Protein AF-A0A2D6M787-F1 (afdb_monomer)

pLDDT: mean 71.55, std 18.75, range [30.42, 97.56]

Structure (mmCIF, N/CA/C/O backbone):
data_AF-A0A2D6M787-F1
#
_entry.id   AF-A0A2D6M787-F1
#
loop_
_atom_site.group_PDB
_atom_site.id
_atom_site.type_symbol
_atom_site.label_atom_id
_atom_site.label_alt_id
_atom_site.label_comp_id
_atom_site.label_asym_id
_atom_site.label_entity_id
_atom_site.label_seq_id
_atom_site.pdbx_PDB_ins_code
_atom_site.Cartn_x
_atom_site.Cartn_y
_atom_site.Cartn_z
_atom_site.occupancy
_atom_site.B_iso_or_equiv
_atom_site.auth_seq_id
_atom_site.auth_comp_id
_atom_site.auth_asym_id
_atom_site.auth_atom_id
_atom_site.pdbx_PDB_model_num
ATOM 1 N N . MET A 1 1 ? -20.847 21.945 20.024 1.00 47.28 1 MET A N 1
ATOM 2 C CA . MET A 1 1 ? -21.367 22.129 18.652 1.00 47.28 1 MET A CA 1
ATOM 3 C C . MET A 1 1 ? -20.403 22.957 17.810 1.00 47.28 1 MET A C 1
ATOM 5 O O . MET A 1 1 ? -19.867 22.412 16.860 1.00 47.28 1 MET A O 1
ATOM 9 N N . ILE A 1 2 ? -20.074 24.190 18.214 1.00 54.56 2 ILE A N 1
ATOM 10 C CA . ILE A 1 2 ? -19.163 25.092 17.479 1.00 54.56 2 ILE A CA 1
ATOM 11 C C . ILE A 1 2 ? -17.801 24.452 17.145 1.00 54.56 2 ILE A C 1
ATOM 13 O O . ILE A 1 2 ? -17.407 24.449 15.989 1.00 54.56 2 ILE A O 1
ATOM 17 N N . ASN A 1 3 ? -17.141 23.779 18.096 1.00 58.09 3 ASN A N 1
ATOM 18 C CA . ASN A 1 3 ? -15.865 23.094 17.816 1.00 58.09 3 ASN A CA 1
ATOM 19 C C . ASN A 1 3 ? -15.977 21.970 16.767 1.00 58.09 3 ASN A C 1
ATOM 21 O O . ASN A 1 3 ? -15.024 21.713 16.041 1.00 58.09 3 ASN A O 1
ATOM 25 N N . LYS A 1 4 ? -17.140 21.310 16.656 1.00 60.72 4 LYS A N 1
ATOM 26 C CA . LYS A 1 4 ? -17.374 20.297 15.613 1.00 60.72 4 LYS A CA 1
ATOM 27 C C . LYS A 1 4 ? -17.560 20.950 14.240 1.00 60.72 4 LYS A C 1
ATOM 29 O O . LYS A 1 4 ? -17.057 20.420 13.259 1.00 60.72 4 LYS A O 1
ATOM 34 N N . LEU A 1 5 ? -18.208 22.117 14.189 1.00 55.22 5 LEU A N 1
ATOM 35 C CA . LEU A 1 5 ? -18.345 22.915 12.968 1.00 55.22 5 LEU A CA 1
ATOM 36 C C . LEU A 1 5 ? -16.993 23.484 12.512 1.00 55.22 5 LEU A C 1
ATOM 38 O O . LEU A 1 5 ? -16.696 23.439 11.327 1.00 55.22 5 LEU A O 1
ATOM 42 N N . ILE A 1 6 ? -16.134 23.924 13.438 1.00 69.25 6 ILE A N 1
ATOM 43 C CA . ILE A 1 6 ? -14.766 24.382 13.127 1.00 69.25 6 ILE A CA 1
ATOM 44 C C . ILE A 1 6 ? -13.934 23.250 12.512 1.00 69.25 6 ILE A C 1
ATOM 46 O O . ILE A 1 6 ? -13.262 23.447 11.497 1.00 69.25 6 ILE A O 1
ATOM 50 N N . ASN A 1 7 ? -14.007 22.049 13.091 1.00 66.69 7 ASN A N 1
ATOM 51 C CA . ASN A 1 7 ? -13.302 20.884 12.557 1.00 66.69 7 ASN A CA 1
ATOM 52 C C . ASN A 1 7 ? -13.829 20.488 11.168 1.00 66.69 7 ASN A C 1
ATOM 54 O O . ASN A 1 7 ? -13.034 20.146 10.296 1.00 66.69 7 ASN A O 1
ATOM 58 N N . LEU A 1 8 ? -15.142 20.598 10.941 1.00 62.16 8 LEU A N 1
ATOM 59 C CA . LEU A 1 8 ? -15.767 20.324 9.646 1.00 62.16 8 LEU A CA 1
ATOM 60 C C . LEU A 1 8 ? -15.390 21.369 8.584 1.00 62.16 8 LEU A C 1
ATOM 62 O O . LEU A 1 8 ? -15.009 20.992 7.483 1.00 62.16 8 LEU A O 1
ATOM 66 N N . ALA A 1 9 ? -15.405 22.663 8.917 1.00 67.31 9 ALA A N 1
ATOM 67 C CA . ALA A 1 9 ? -14.970 23.737 8.018 1.00 67.31 9 ALA A CA 1
ATOM 68 C C . ALA A 1 9 ? -13.496 23.569 7.613 1.00 67.31 9 ALA A C 1
ATOM 70 O O . ALA A 1 9 ? -13.129 23.703 6.447 1.00 67.31 9 ALA A O 1
ATOM 71 N N . THR A 1 10 ? -12.652 23.190 8.578 1.00 68.38 10 THR A N 1
ATOM 72 C CA . THR A 1 10 ? -11.229 22.912 8.346 1.00 68.38 10 THR A CA 1
ATOM 73 C C . THR A 1 10 ? -11.032 21.701 7.436 1.00 68.38 10 THR A C 1
ATOM 75 O O . THR A 1 10 ? -10.135 21.704 6.595 1.00 68.38 10 THR A O 1
ATOM 78 N N . TYR A 1 11 ? -11.856 20.665 7.596 1.00 65.50 11 TYR A N 1
ATOM 79 C CA . TYR A 1 11 ? -11.828 19.477 6.751 1.00 65.50 11 TYR A CA 1
ATOM 80 C C . TYR A 1 11 ? -12.269 19.795 5.315 1.00 65.50 11 TYR A C 1
ATOM 82 O O . TYR A 1 11 ? -11.525 19.495 4.387 1.00 65.50 11 TYR A O 1
ATOM 90 N N . LEU A 1 12 ? -13.395 20.496 5.138 1.00 59.44 12 LEU A N 1
ATOM 91 C CA . LEU A 1 12 ? -13.919 20.906 3.826 1.00 59.44 12 LEU A CA 1
ATOM 92 C C . LEU A 1 12 ? -12.928 21.781 3.045 1.00 59.44 12 LEU A C 1
ATOM 94 O O . LEU A 1 12 ? -12.748 21.605 1.841 1.00 59.44 12 LEU A O 1
ATOM 98 N N . ASN A 1 13 ? -12.215 22.675 3.736 1.00 72.44 13 ASN A N 1
ATOM 99 C CA . ASN A 1 13 ? -11.190 23.502 3.102 1.00 72.44 13 ASN A CA 1
ATOM 100 C C . ASN A 1 13 ? -9.984 22.668 2.626 1.00 72.44 13 ASN A C 1
ATOM 102 O O . ASN A 1 13 ? -9.393 22.948 1.586 1.00 72.44 13 ASN A O 1
ATOM 106 N N . LYS A 1 14 ? -9.627 21.608 3.365 1.00 60.09 14 LYS A N 1
ATOM 107 C CA . LYS A 1 14 ? -8.528 20.699 2.997 1.00 60.09 14 LYS A CA 1
ATOM 108 C C . LYS A 1 14 ? -8.876 19.772 1.833 1.00 60.09 14 LYS A C 1
ATOM 110 O O . LYS A 1 14 ? -7.965 19.357 1.126 1.00 60.09 14 LYS A O 1
ATOM 115 N N . THR A 1 15 ? -10.153 19.463 1.627 1.00 50.34 15 THR A N 1
ATOM 116 C CA . THR A 1 15 ? -10.630 18.551 0.574 1.00 50.34 15 THR A CA 1
ATOM 117 C C . THR A 1 15 ? -11.124 19.271 -0.685 1.00 50.34 15 THR A C 1
ATOM 119 O O . THR A 1 15 ? -11.695 18.642 -1.568 1.00 50.34 15 THR A O 1
ATOM 122 N N . GLY A 1 16 ? -10.876 20.581 -0.810 1.00 54.81 16 GLY A N 1
ATOM 123 C CA . GLY A 1 16 ? -11.168 21.348 -2.028 1.00 54.81 16 GLY A CA 1
ATOM 124 C C . GLY A 1 16 ? -12.582 21.937 -2.112 1.00 54.81 16 GLY A C 1
ATOM 125 O O . GLY A 1 16 ? -12.902 22.586 -3.105 1.00 54.81 16 GLY A O 1
ATOM 126 N N . PHE A 1 17 ? -13.397 21.798 -1.062 1.00 61.16 17 PHE A N 1
ATOM 127 C CA . PHE A 1 17 ? -14.731 22.402 -0.932 1.00 61.16 17 PHE A CA 1
ATOM 128 C C . PHE A 1 17 ? -14.640 23.781 -0.264 1.00 61.16 17 PHE A C 1
ATOM 130 O O . PHE A 1 17 ? -15.196 24.032 0.808 1.00 61.16 17 PHE A O 1
ATOM 137 N N . SER A 1 18 ? -13.855 24.680 -0.866 1.00 62.94 18 SER A N 1
ATOM 138 C CA . SER A 1 18 ? -13.524 25.980 -0.265 1.00 62.94 18 SER A CA 1
ATOM 139 C C . SER A 1 18 ? -14.743 26.886 -0.085 1.00 62.94 18 SER A C 1
ATOM 141 O O . SER A 1 18 ? -14.819 27.617 0.897 1.00 62.94 18 SER A O 1
ATOM 143 N N . LYS A 1 19 ? -15.737 26.799 -0.975 1.00 62.69 19 LYS A N 1
ATOM 144 C CA . LYS A 1 19 ? -16.946 27.628 -0.910 1.00 62.69 19 LYS A CA 1
ATOM 145 C C . LYS A 1 19 ? -17.856 27.227 0.256 1.00 62.69 19 LYS A C 1
ATOM 147 O O . LYS A 1 19 ? -18.367 28.084 0.969 1.00 62.69 19 LYS A O 1
ATOM 152 N N . GLU A 1 20 ? -18.018 25.929 0.476 1.00 72.31 20 GLU A N 1
ATOM 153 C CA . GLU A 1 20 ? -18.790 25.354 1.575 1.00 72.31 20 GLU A CA 1
ATOM 154 C C . GLU A 1 20 ? -18.069 25.557 2.915 1.00 72.31 20 GLU A C 1
ATOM 156 O O . GLU A 1 20 ? -18.710 25.814 3.935 1.00 72.31 20 GLU A O 1
ATOM 161 N N . ALA A 1 21 ? -16.732 25.505 2.913 1.00 66.31 21 ALA A N 1
ATOM 162 C CA . ALA A 1 21 ? -15.916 25.861 4.069 1.00 66.31 21 ALA A CA 1
ATOM 163 C C . ALA A 1 21 ? -16.054 27.347 4.445 1.00 66.31 21 ALA A C 1
ATOM 165 O O . ALA A 1 21 ? -16.198 27.653 5.629 1.00 66.31 21 ALA A O 1
ATOM 166 N N . ASP A 1 22 ? -16.067 28.252 3.460 1.00 72.75 22 ASP A N 1
ATOM 167 C CA . ASP A 1 22 ? -16.252 29.695 3.668 1.00 72.75 22 ASP A CA 1
ATOM 168 C C . ASP A 1 22 ? -17.654 30.021 4.214 1.00 72.75 22 ASP A C 1
ATOM 170 O O . ASP A 1 22 ? -17.800 30.856 5.111 1.00 72.75 22 ASP A O 1
ATOM 174 N N . GLU A 1 23 ? -18.692 29.333 3.726 1.00 65.75 23 GLU A N 1
ATOM 175 C CA . GLU A 1 23 ? -20.053 29.451 4.263 1.00 65.75 23 GLU A CA 1
ATOM 176 C C . GLU A 1 23 ? -20.138 28.943 5.711 1.00 65.75 23 GLU A C 1
ATOM 178 O O . GLU A 1 23 ? -20.728 29.610 6.567 1.00 65.75 23 GLU A O 1
ATOM 183 N N . LEU A 1 24 ? -19.498 27.811 6.028 1.00 59.41 24 LEU A N 1
ATOM 184 C CA . LEU A 1 24 ? -19.459 27.285 7.395 1.00 59.41 24 LEU A CA 1
ATOM 185 C C . LEU A 1 24 ? -18.675 28.201 8.348 1.00 59.41 24 LEU A C 1
ATOM 187 O O . LEU A 1 24 ? -19.117 28.438 9.473 1.00 59.41 24 LEU A O 1
ATOM 191 N N . ASP A 1 25 ? -17.536 28.741 7.908 1.00 72.62 25 ASP A N 1
ATOM 192 C CA . ASP A 1 25 ? -16.720 29.677 8.690 1.00 72.62 25 ASP A CA 1
ATOM 193 C C . ASP A 1 25 ? -17.471 30.991 8.956 1.00 72.62 25 ASP A C 1
ATOM 195 O O . ASP A 1 25 ? -17.426 31.537 10.064 1.00 72.62 25 ASP A O 1
ATOM 199 N N . TRP A 1 26 ? -18.255 31.464 7.982 1.00 81.75 26 TRP A N 1
ATOM 200 C CA . TRP A 1 26 ? -19.147 32.608 8.158 1.00 81.75 26 TRP A CA 1
ATOM 201 C C . TRP A 1 26 ? -20.237 32.341 9.209 1.00 81.75 26 TRP A C 1
ATOM 203 O O . TRP A 1 26 ? -20.458 33.181 10.088 1.00 81.75 26 TRP A O 1
ATOM 213 N N . ILE A 1 27 ? -20.869 31.161 9.185 1.00 63.66 27 ILE A N 1
ATOM 214 C CA . ILE A 1 27 ? -21.869 30.744 10.186 1.00 63.66 27 ILE A CA 1
ATOM 215 C C . ILE A 1 27 ? -21.242 30.658 11.585 1.00 63.66 27 ILE A C 1
ATOM 217 O O . ILE A 1 27 ? -21.836 31.121 12.565 1.00 63.66 27 ILE A O 1
ATOM 221 N N . ILE A 1 28 ? -20.029 30.109 11.695 1.00 72.81 28 ILE A N 1
ATOM 222 C CA . ILE A 1 28 ? -19.289 30.006 12.960 1.00 72.81 28 ILE A CA 1
ATOM 223 C C . ILE A 1 28 ? -18.994 31.401 13.518 1.00 72.81 28 ILE A C 1
ATOM 225 O O . ILE A 1 28 ? -19.326 31.672 14.673 1.00 72.81 28 ILE A O 1
ATOM 229 N N . LYS A 1 29 ? -18.451 32.311 12.699 1.00 72.19 29 LYS A N 1
ATOM 230 C CA . LYS A 1 29 ? -18.178 33.704 13.096 1.00 72.19 29 LYS A CA 1
ATOM 231 C C . LYS A 1 29 ? -19.444 34.428 13.543 1.00 72.19 29 LYS A C 1
ATOM 233 O O . LYS A 1 29 ? -19.440 35.078 14.584 1.00 72.19 29 LYS A O 1
ATOM 238 N N . LYS A 1 30 ? -20.556 34.248 12.826 1.00 62.66 30 LYS A N 1
ATOM 239 C CA . LYS A 1 30 ? -21.841 34.844 13.211 1.00 62.66 30 LYS A CA 1
ATOM 240 C C . LYS A 1 30 ? -22.426 34.271 14.497 1.00 62.66 30 LYS A C 1
ATOM 242 O O . LYS A 1 30 ? -23.068 35.003 15.247 1.00 62.66 30 LYS A O 1
ATOM 247 N N . SER A 1 31 ? -22.167 32.999 14.780 1.00 60.56 31 SER A N 1
ATOM 248 C CA . SER A 1 31 ? -22.573 32.360 16.034 1.00 60.56 31 SER A CA 1
ATOM 249 C C . SER A 1 31 ? -21.790 32.909 17.234 1.00 60.56 31 SER A C 1
ATOM 251 O O . SER A 1 31 ? -22.360 33.053 18.314 1.00 60.56 31 SER A O 1
ATOM 253 N N . TYR A 1 32 ? -20.513 33.261 17.040 1.00 64.31 32 TYR A N 1
ATOM 254 C CA . TYR A 1 32 ? -19.709 33.960 18.048 1.00 64.31 32 TYR A CA 1
ATOM 255 C C . TYR A 1 32 ? -20.179 35.406 18.260 1.00 64.31 32 TYR A C 1
ATOM 257 O O . TYR A 1 32 ? -20.421 35.792 19.402 1.00 64.31 32 TYR A O 1
ATOM 265 N N . ASP A 1 33 ? -20.418 36.163 17.182 1.00 59.44 33 ASP A N 1
ATOM 266 C CA . ASP A 1 33 ? -20.944 37.537 17.261 1.00 59.44 33 ASP A CA 1
ATOM 267 C C . ASP A 1 33 ? -22.278 37.602 18.038 1.00 59.44 33 ASP A C 1
ATOM 269 O O . ASP A 1 33 ? -22.526 38.538 18.800 1.00 59.44 33 ASP A O 1
ATOM 273 N N . PHE A 1 34 ? -23.144 36.598 17.855 1.00 50.44 34 PHE A N 1
ATOM 274 C CA . PHE A 1 34 ? -24.431 36.496 18.546 1.00 50.44 34 PHE A CA 1
ATOM 275 C C . PHE A 1 34 ? -24.285 36.150 20.036 1.00 50.44 34 PHE A C 1
ATOM 277 O O . PHE A 1 34 ? -25.057 36.640 20.861 1.00 50.44 34 PHE A O 1
ATOM 284 N N . ALA A 1 35 ? -23.294 35.328 20.393 1.00 56.06 35 ALA A N 1
ATOM 285 C CA . ALA A 1 35 ? -23.025 34.957 21.779 1.00 56.06 35 ALA A CA 1
ATOM 286 C C . ALA A 1 35 ? -22.430 36.120 22.595 1.00 56.06 35 ALA A C 1
ATOM 288 O O . ALA A 1 35 ? -22.749 36.251 23.778 1.00 56.06 35 ALA A O 1
ATOM 289 N N . ASP A 1 36 ? -21.623 36.980 21.964 1.00 53.41 36 ASP A N 1
ATOM 290 C CA . ASP A 1 36 ? -20.923 38.082 22.637 1.00 53.41 36 ASP A CA 1
ATOM 291 C C . ASP A 1 36 ? -21.759 39.369 22.779 1.00 53.41 36 ASP A C 1
ATOM 293 O O . ASP A 1 36 ? -21.474 40.189 23.655 1.00 53.41 36 ASP A O 1
ATOM 297 N N . ASN A 1 37 ? -22.814 39.571 21.975 1.00 49.00 37 ASN A N 1
ATOM 298 C CA . ASN A 1 37 ? -23.708 40.725 22.140 1.00 49.00 37 ASN A CA 1
ATOM 299 C C . ASN A 1 37 ? -25.167 40.453 21.707 1.00 49.00 37 ASN A C 1
ATOM 301 O O . ASN A 1 37 ? -25.614 40.944 20.664 1.00 49.00 37 ASN A O 1
ATOM 305 N N . PRO A 1 38 ? -25.960 39.742 22.531 1.00 48.12 38 PRO A N 1
ATOM 306 C CA . PRO A 1 38 ? -27.335 39.366 22.191 1.00 48.12 38 PRO A CA 1
ATOM 307 C C . PRO A 1 38 ? -28.323 40.549 22.125 1.00 48.12 38 PRO A C 1
ATOM 309 O O . PRO A 1 38 ? -29.448 40.372 21.666 1.00 48.12 38 PRO A O 1
ATOM 312 N N . ALA A 1 39 ? -27.934 41.754 22.566 1.00 42.22 39 ALA A N 1
ATOM 313 C CA . ALA A 1 39 ? -28.807 42.933 22.639 1.00 42.22 39 ALA A CA 1
ATOM 314 C C . ALA A 1 39 ? -28.539 43.999 21.552 1.00 42.22 39 ALA A C 1
ATOM 316 O O . ALA A 1 39 ? -29.215 45.025 21.528 1.00 42.22 39 ALA A O 1
ATOM 317 N N . GLY A 1 40 ? -27.551 43.793 20.671 1.00 46.38 40 GLY A N 1
ATOM 318 C CA . GLY A 1 40 ? -27.053 44.833 19.757 1.00 46.38 40 GLY A CA 1
ATOM 319 C C . GLY A 1 40 ? -27.590 44.818 18.322 1.00 46.38 40 GLY A C 1
ATOM 320 O O . GLY A 1 40 ? -27.261 45.721 17.552 1.00 46.38 40 GLY A O 1
ATOM 321 N N . VAL A 1 41 ? -28.387 43.826 17.916 1.00 46.12 41 VAL A N 1
ATOM 322 C CA . VAL A 1 41 ? -28.820 43.712 16.513 1.00 46.12 41 VAL A CA 1
ATOM 323 C C . VAL A 1 41 ? -30.149 44.439 16.313 1.00 46.12 41 VAL A C 1
ATOM 325 O O . VAL A 1 41 ? -31.224 43.870 16.466 1.00 46.12 41 VAL A O 1
ATOM 328 N N . HIS A 1 42 ? -30.060 45.725 15.969 1.00 42.66 42 HIS A N 1
ATOM 329 C CA . HIS A 1 42 ? -31.193 46.509 15.481 1.00 42.66 42 HIS A CA 1
ATOM 330 C C . HIS A 1 42 ? -31.787 45.873 14.208 1.00 42.66 42 HIS A C 1
ATOM 332 O O . HIS A 1 42 ? -31.106 45.746 13.184 1.00 42.66 42 HIS A O 1
ATOM 338 N N . GLU A 1 43 ? -33.082 45.549 14.282 1.00 44.09 43 GLU A N 1
ATOM 339 C CA . GLU A 1 43 ? -33.956 44.968 13.244 1.00 44.09 43 GLU A CA 1
ATOM 340 C C . GLU A 1 43 ? -33.908 45.666 11.867 1.00 44.09 43 GLU A C 1
ATOM 342 O O . GLU A 1 43 ? -34.291 45.073 10.861 1.00 44.09 43 GLU A O 1
ATOM 347 N N . GLU A 1 44 ? -33.401 46.897 11.761 1.00 40.03 44 GLU A N 1
ATOM 348 C CA . GLU A 1 44 ? -33.449 47.674 10.513 1.00 40.03 44 GLU A CA 1
ATOM 349 C C . GLU A 1 44 ? -32.344 47.347 9.493 1.00 40.03 44 GLU A C 1
ATOM 351 O O . GLU A 1 44 ? -32.479 47.683 8.316 1.00 40.03 44 GLU A O 1
ATOM 356 N N . SER A 1 45 ? -31.268 46.655 9.886 1.00 41.38 45 SER A N 1
ATOM 357 C CA . SER A 1 45 ? -30.177 46.295 8.954 1.00 41.38 45 SER A CA 1
ATOM 358 C C . SER A 1 45 ? -30.323 44.904 8.319 1.00 41.38 45 SER A C 1
ATOM 360 O O . SER A 1 45 ? -29.634 44.593 7.347 1.00 41.38 45 SER A O 1
ATOM 362 N N . PHE A 1 46 ? -31.271 44.093 8.799 1.00 39.38 46 PHE A N 1
ATOM 363 C CA . PHE A 1 46 ? -31.471 42.706 8.364 1.00 39.38 46 PHE A CA 1
ATOM 364 C C . PHE A 1 46 ? -32.327 42.579 7.087 1.00 39.38 46 PHE A C 1
ATOM 366 O O . PHE A 1 46 ? -32.268 41.577 6.383 1.00 39.38 46 PHE A O 1
ATOM 373 N N . ALA A 1 47 ? -33.077 43.622 6.717 1.00 42.25 47 ALA A N 1
ATOM 374 C CA . ALA A 1 47 ? -34.010 43.584 5.587 1.00 42.25 47 ALA A CA 1
ATOM 375 C C . ALA A 1 47 ? -33.378 43.844 4.201 1.00 42.25 47 ALA A C 1
ATOM 377 O O . ALA A 1 47 ? -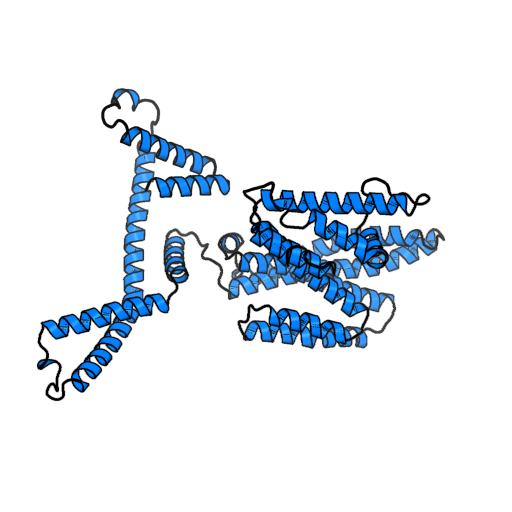34.111 43.959 3.218 1.00 42.25 47 ALA A O 1
ATOM 378 N N . ARG A 1 48 ? -32.045 43.987 4.080 1.00 42.09 48 ARG A N 1
ATOM 379 C CA . ARG A 1 48 ? -31.423 44.448 2.819 1.00 42.09 48 ARG A CA 1
ATOM 380 C C . ARG A 1 48 ? -30.331 43.590 2.182 1.00 42.09 48 ARG A C 1
ATOM 382 O O . ARG A 1 48 ? -29.919 43.969 1.090 1.00 42.09 48 ARG A O 1
ATOM 389 N N . SER A 1 49 ? -29.895 42.452 2.737 1.00 45.03 49 SER A N 1
ATOM 390 C CA . SER A 1 49 ? -28.844 41.663 2.052 1.00 45.03 49 SER A CA 1
ATOM 391 C C . SER A 1 49 ? -29.057 40.162 1.867 1.00 45.03 49 SER A C 1
ATOM 393 O O . SER A 1 49 ? -28.201 39.544 1.246 1.00 45.03 49 SER A O 1
ATOM 395 N N . THR A 1 50 ? -30.170 39.560 2.285 1.00 44.44 50 THR A N 1
ATOM 396 C CA . THR A 1 50 ? -30.499 38.175 1.889 1.00 44.44 50 THR A CA 1
ATOM 397 C C . THR A 1 50 ? -31.991 38.043 1.607 1.00 44.44 50 THR A C 1
ATOM 399 O O . THR A 1 50 ? -32.799 37.639 2.437 1.00 44.44 50 THR A O 1
ATOM 402 N N . GLY A 1 51 ? -32.377 38.412 0.386 1.00 44.91 51 GLY A N 1
ATOM 403 C CA . GLY A 1 51 ? -33.726 38.218 -0.141 1.00 44.91 51 GLY A CA 1
ATOM 404 C C . GLY A 1 51 ? -34.033 36.760 -0.487 1.00 44.91 51 GLY A C 1
ATOM 405 O O . GLY A 1 51 ? -34.427 36.498 -1.614 1.00 44.91 51 GLY A O 1
ATOM 406 N N . ASN A 1 52 ? -33.844 35.826 0.447 1.00 53.28 52 ASN A N 1
ATOM 407 C CA . ASN A 1 52 ? -34.375 34.470 0.328 1.00 53.28 52 ASN A CA 1
ATOM 408 C C . ASN A 1 52 ? -34.510 33.823 1.714 1.00 53.28 52 ASN A C 1
ATOM 410 O O . ASN A 1 52 ? -33.677 33.034 2.152 1.00 53.28 52 ASN A O 1
ATOM 414 N N . SER A 1 53 ? -35.621 34.111 2.396 1.00 51.75 53 SER A N 1
ATOM 415 C CA . SER A 1 53 ? -36.070 33.328 3.559 1.00 51.75 53 SER A CA 1
ATOM 416 C C . SER A 1 53 ? -36.165 31.824 3.250 1.00 51.75 53 SER A C 1
ATOM 418 O O . SER A 1 53 ? -36.045 30.997 4.146 1.00 51.75 53 SER A O 1
ATOM 420 N N . GLY A 1 54 ? -36.298 31.463 1.968 1.00 64.31 54 GLY A N 1
ATOM 421 C CA . GLY A 1 54 ? -36.313 30.082 1.499 1.00 64.31 54 GLY A CA 1
ATOM 422 C C . GLY A 1 54 ? -35.016 29.299 1.728 1.00 64.31 54 GLY A C 1
ATOM 423 O O . GLY A 1 54 ? -35.096 28.079 1.846 1.00 64.31 54 GLY A O 1
ATOM 424 N N . ASP A 1 55 ? -33.847 29.941 1.824 1.00 58.44 55 ASP A N 1
ATOM 425 C CA . ASP A 1 55 ? -32.580 29.213 1.998 1.00 58.44 55 ASP A CA 1
ATOM 426 C C . ASP A 1 55 ? -32.352 28.804 3.462 1.00 58.44 55 ASP A C 1
ATOM 428 O O . ASP A 1 55 ? -31.956 27.669 3.727 1.00 58.44 55 ASP A O 1
ATOM 432 N N . LEU A 1 56 ? -32.735 29.652 4.423 1.00 63.56 56 LEU A N 1
ATOM 433 C CA . LEU A 1 56 ? -32.738 29.291 5.847 1.00 63.56 56 LEU A CA 1
ATOM 434 C C . LEU A 1 56 ? -33.770 28.199 6.153 1.00 63.56 56 LEU A C 1
ATOM 436 O O . LEU A 1 56 ? -33.458 27.245 6.863 1.00 63.56 56 LEU A O 1
ATOM 440 N N . ASP A 1 57 ? -34.957 28.269 5.545 1.00 69.69 57 ASP A N 1
ATOM 441 C CA . ASP A 1 57 ? -35.980 27.224 5.676 1.00 69.69 57 ASP A CA 1
ATOM 442 C C . ASP A 1 57 ? -35.550 25.893 5.037 1.00 69.69 57 ASP A C 1
ATOM 444 O O . ASP A 1 57 ? -36.031 24.824 5.419 1.00 69.69 57 ASP A O 1
ATOM 448 N N . ARG A 1 58 ? -34.669 25.914 4.029 1.00 64.31 58 ARG A N 1
ATOM 449 C CA . ARG A 1 58 ? -34.087 24.691 3.449 1.00 64.31 58 ARG A CA 1
ATOM 450 C C . ARG A 1 58 ? -33.019 24.096 4.357 1.00 64.31 58 ARG A C 1
ATOM 452 O O . ARG A 1 58 ? -33.043 22.886 4.563 1.00 64.31 58 ARG A O 1
ATOM 459 N N . VAL A 1 59 ? -32.143 24.922 4.927 1.00 59.16 59 VAL A N 1
ATOM 460 C CA . VAL A 1 59 ? -31.121 24.473 5.886 1.00 59.16 59 VAL A CA 1
ATOM 461 C C . VAL A 1 59 ? -31.770 23.932 7.161 1.00 59.16 59 VAL A C 1
ATOM 463 O O . VAL A 1 59 ? -31.423 22.837 7.589 1.00 59.16 59 VAL A O 1
ATOM 466 N N . SER A 1 60 ? -32.766 24.627 7.721 1.00 67.94 60 SER A N 1
ATOM 467 C CA . SER A 1 60 ? -33.501 24.157 8.904 1.00 67.94 60 SER A CA 1
ATOM 468 C C . SER A 1 60 ? -34.176 22.811 8.649 1.00 67.94 60 SER A C 1
ATOM 470 O O . SER A 1 60 ? -33.999 21.885 9.430 1.00 67.94 60 SER A O 1
ATOM 472 N N . ARG A 1 61 ? -34.868 22.651 7.509 1.00 72.94 61 ARG A N 1
ATOM 473 C CA . ARG A 1 61 ? -35.479 21.363 7.144 1.00 72.94 61 ARG A CA 1
ATOM 474 C C . ARG A 1 61 ? -34.451 20.249 6.950 1.00 72.94 61 ARG A C 1
ATOM 476 O O . ARG A 1 61 ? -34.743 19.109 7.284 1.00 72.94 61 ARG A O 1
ATOM 483 N N . ALA A 1 62 ? -33.273 20.552 6.408 1.00 62.94 62 ALA A N 1
ATOM 484 C CA . ALA A 1 62 ? -32.204 19.566 6.267 1.00 62.94 62 ALA A CA 1
ATOM 485 C C . ALA A 1 62 ? -31.649 19.124 7.633 1.00 62.94 62 ALA A C 1
ATOM 487 O O . ALA A 1 62 ? -31.398 17.936 7.822 1.00 62.94 62 ALA A O 1
ATOM 488 N N . ILE A 1 63 ? -31.520 20.053 8.588 1.00 64.50 63 ILE A N 1
ATOM 489 C CA . ILE A 1 63 ? -31.136 19.748 9.974 1.00 64.50 63 ILE A CA 1
ATOM 490 C C . ILE A 1 63 ? -32.197 18.866 10.637 1.00 64.50 63 ILE A C 1
ATOM 492 O O . ILE A 1 63 ? -31.852 17.816 11.165 1.00 64.50 63 ILE A O 1
ATOM 496 N N . ASP A 1 64 ? -33.479 19.224 10.528 1.00 74.88 64 ASP A N 1
ATO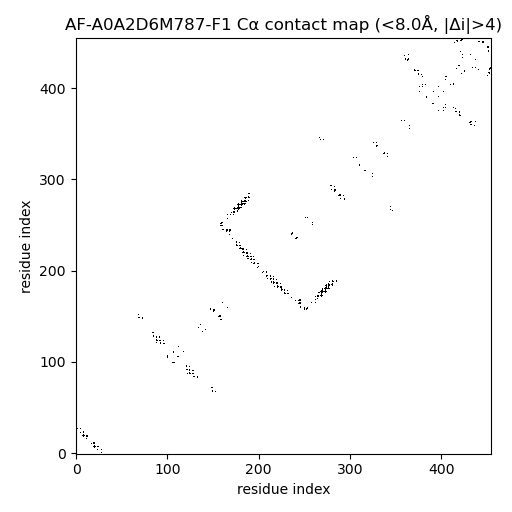M 497 C CA . ASP A 1 64 ? -34.575 18.451 11.129 1.00 74.88 64 ASP A CA 1
ATOM 498 C C . ASP A 1 64 ? -34.653 17.018 10.565 1.00 74.88 64 ASP A C 1
ATOM 500 O O . ASP A 1 64 ? -34.888 16.058 11.300 1.00 74.88 64 ASP A O 1
ATOM 504 N N . VAL A 1 65 ? -34.421 16.852 9.256 1.00 72.50 65 VAL A N 1
ATOM 505 C CA . VAL A 1 65 ? -34.342 15.531 8.603 1.00 72.50 65 VAL A CA 1
ATOM 506 C C . VAL A 1 65 ? -33.108 14.750 9.068 1.00 72.50 65 VAL A C 1
ATOM 508 O O . VAL A 1 65 ? -33.197 13.536 9.272 1.00 72.50 65 VAL A O 1
ATOM 511 N N . GLY A 1 66 ? -31.974 15.428 9.264 1.00 66.12 66 GLY A N 1
ATOM 512 C CA . GLY A 1 66 ? -30.758 14.835 9.819 1.00 66.12 66 GLY A CA 1
ATOM 513 C C . GLY A 1 66 ? -30.958 14.330 11.249 1.00 66.12 66 GLY A C 1
ATOM 514 O O . GLY A 1 66 ? -30.662 13.170 11.532 1.00 66.12 66 GLY A O 1
ATOM 515 N N . ASP A 1 67 ? -31.540 15.155 12.119 1.00 69.69 67 ASP A N 1
ATOM 516 C CA . ASP A 1 67 ? -31.823 14.814 13.517 1.00 69.69 67 ASP A CA 1
ATOM 517 C C . ASP A 1 67 ? -32.832 13.658 13.631 1.00 69.69 67 ASP A C 1
ATOM 519 O O . ASP A 1 67 ? -32.667 12.756 14.458 1.00 69.69 67 ASP A O 1
ATOM 523 N N . ALA A 1 68 ? -33.860 13.640 12.773 1.00 70.94 68 ALA A N 1
ATOM 524 C CA . ALA A 1 68 ? -34.819 12.539 12.710 1.00 70.94 68 ALA A CA 1
ATOM 525 C C . ALA A 1 68 ? -34.162 11.222 12.264 1.00 70.94 68 ALA A C 1
ATOM 527 O O . ALA A 1 68 ? -34.427 10.171 12.851 1.00 70.94 68 ALA A O 1
ATOM 528 N N . SER A 1 69 ? -33.274 11.282 11.267 1.00 66.75 69 SER A N 1
ATOM 529 C CA . SER A 1 69 ? -32.550 10.109 10.761 1.00 66.75 69 SER A CA 1
ATOM 530 C C . SER A 1 69 ? -31.581 9.551 11.804 1.00 66.75 69 SER A C 1
ATOM 532 O O . SER A 1 69 ? -31.542 8.345 12.026 1.00 66.75 69 SER A O 1
ATOM 534 N N . ASP A 1 70 ? -30.846 10.415 12.504 1.00 62.41 70 ASP A N 1
ATOM 535 C CA . ASP A 1 70 ? -29.954 10.035 13.604 1.00 62.41 70 ASP A CA 1
ATOM 536 C C . ASP A 1 70 ? -30.725 9.353 14.752 1.00 62.41 70 ASP A C 1
ATOM 538 O O . ASP A 1 70 ? -30.337 8.287 15.239 1.00 62.41 70 ASP A O 1
ATOM 542 N N . ALA A 1 71 ? -31.879 9.901 15.145 1.00 69.00 71 ALA A N 1
ATOM 543 C CA . ALA A 1 71 ? -32.732 9.275 16.155 1.00 69.00 71 ALA A CA 1
ATOM 544 C C . ALA A 1 71 ? -33.221 7.872 15.737 1.00 69.00 71 ALA A C 1
ATOM 546 O O . ALA A 1 71 ? -33.254 6.953 16.565 1.00 69.00 71 ALA A O 1
ATOM 547 N N . GLU A 1 72 ? -33.574 7.686 14.463 1.00 68.94 72 GLU A N 1
ATOM 548 C CA . GLU A 1 72 ? -34.004 6.396 13.914 1.00 68.94 72 GLU A CA 1
ATOM 549 C C . GLU A 1 72 ? -32.854 5.378 13.866 1.00 68.94 72 GLU A C 1
ATOM 551 O O . GLU A 1 72 ? -33.024 4.244 14.311 1.00 68.94 72 GLU A O 1
ATOM 556 N N . ILE A 1 73 ? -31.657 5.789 13.437 1.00 62.66 73 ILE A N 1
ATOM 557 C CA . ILE A 1 73 ? -30.463 4.928 13.385 1.00 62.66 73 ILE A CA 1
ATOM 558 C C . ILE A 1 73 ? -30.060 4.478 14.786 1.00 62.66 73 ILE A C 1
ATOM 560 O O . ILE A 1 73 ? -29.820 3.295 15.019 1.00 62.66 73 ILE A O 1
ATOM 564 N N . ARG A 1 74 ? -30.073 5.387 15.768 1.00 68.06 74 ARG A N 1
ATOM 565 C CA . ARG A 1 74 ? -29.848 5.007 17.171 1.00 68.06 74 ARG A CA 1
ATOM 566 C C . ARG A 1 74 ? -30.900 4.033 17.690 1.00 68.06 74 ARG A C 1
ATOM 568 O O . ARG A 1 74 ? -30.600 3.265 18.600 1.00 68.06 74 ARG A O 1
ATOM 575 N N . THR A 1 75 ? -32.120 4.080 17.162 1.00 73.38 75 THR A N 1
ATOM 576 C CA . THR A 1 75 ? -33.186 3.143 17.527 1.00 73.38 75 THR A CA 1
ATOM 577 C C . THR A 1 75 ? -32.931 1.778 16.894 1.00 73.38 75 THR A C 1
ATOM 579 O O . THR A 1 75 ? -32.911 0.792 17.620 1.00 73.38 75 THR A O 1
ATOM 582 N N . MET A 1 76 ? -32.596 1.722 15.604 1.00 69.94 76 MET A N 1
ATOM 583 C CA . MET A 1 76 ? -32.228 0.481 14.914 1.00 69.94 76 MET A CA 1
ATOM 584 C C . MET A 1 76 ? -30.997 -0.199 15.511 1.00 69.94 76 MET A C 1
ATOM 586 O O . MET A 1 76 ? -31.049 -1.383 15.815 1.00 69.94 76 MET A O 1
ATOM 590 N N . MET A 1 77 ? -29.909 0.537 15.755 1.00 67.31 77 MET A N 1
ATOM 591 C CA . MET A 1 77 ? -28.709 -0.049 16.365 1.00 67.31 77 MET A CA 1
ATOM 592 C C . MET A 1 77 ? -28.984 -0.566 17.775 1.00 67.31 77 MET A C 1
ATOM 594 O O . MET A 1 77 ? -28.401 -1.556 18.207 1.00 67.31 77 MET A O 1
ATOM 598 N N . ARG A 1 78 ? -29.897 0.082 18.512 1.00 71.88 78 ARG A N 1
ATOM 599 C CA . ARG A 1 78 ? -30.382 -0.472 19.777 1.00 71.88 78 ARG A CA 1
ATOM 600 C C . ARG A 1 78 ? -31.169 -1.747 19.534 1.00 71.88 78 ARG A C 1
ATOM 602 O O . ARG A 1 78 ? -30.933 -2.698 20.261 1.00 71.88 78 ARG A O 1
ATOM 609 N N . GLU A 1 79 ? -32.075 -1.787 18.566 1.00 72.62 79 GLU A N 1
ATOM 610 C CA . GLU A 1 79 ? -32.858 -2.984 18.235 1.00 72.62 79 GLU A CA 1
ATOM 611 C C . GLU A 1 79 ? -31.980 -4.164 17.797 1.00 72.62 79 GLU A C 1
ATOM 613 O O . GLU A 1 79 ? -32.274 -5.290 18.182 1.00 72.62 79 GLU A O 1
ATOM 618 N N . GLU A 1 80 ? -30.881 -3.915 17.086 1.00 73.94 80 GLU A N 1
ATOM 619 C CA . GLU A 1 80 ? -29.926 -4.936 16.640 1.00 73.94 80 GLU A CA 1
ATOM 620 C C . GLU A 1 80 ? -28.988 -5.405 17.763 1.00 73.94 80 GLU A C 1
ATOM 622 O O . GLU A 1 80 ? -28.771 -6.603 17.929 1.00 73.94 80 GLU A O 1
ATOM 627 N N . ALA A 1 81 ? -28.516 -4.488 18.615 1.00 72.94 81 ALA A N 1
ATOM 628 C CA . ALA A 1 81 ? -27.714 -4.826 19.794 1.00 72.94 81 ALA A CA 1
ATOM 629 C C . ALA A 1 81 ? -28.541 -5.495 20.909 1.00 72.94 81 ALA A C 1
ATOM 631 O O . ALA A 1 81 ? -28.007 -6.205 21.764 1.00 72.94 81 ALA A O 1
ATOM 632 N N . THR A 1 82 ? -29.854 -5.246 20.944 1.00 74.00 82 THR A N 1
ATOM 633 C CA . THR A 1 82 ? -30.741 -5.679 22.033 1.00 74.00 82 THR A CA 1
ATOM 634 C C . THR A 1 82 ? -30.775 -7.203 22.199 1.00 74.00 82 THR A C 1
ATOM 636 O O . THR A 1 82 ? -30.598 -7.641 23.334 1.00 74.00 82 THR A O 1
ATOM 639 N N . PRO A 1 83 ? -30.957 -8.033 21.153 1.00 78.88 83 PRO A N 1
ATOM 640 C CA . PRO A 1 83 ? -30.927 -9.489 21.275 1.00 78.88 83 PRO A CA 1
ATOM 641 C C . PRO A 1 83 ? -29.637 -10.027 21.898 1.00 78.88 83 PRO A C 1
ATOM 643 O O . PRO A 1 83 ? -29.711 -10.803 22.848 1.00 78.88 83 PRO A O 1
ATOM 646 N N . GLU A 1 84 ? -28.472 -9.575 21.425 1.00 81.25 84 GLU A N 1
ATOM 647 C CA . GLU A 1 84 ? -27.177 -10.060 21.920 1.00 81.25 84 GLU A CA 1
ATOM 648 C C . GLU A 1 84 ? -26.929 -9.613 23.368 1.00 81.25 84 GLU A C 1
ATOM 650 O O . GLU A 1 84 ? -26.540 -10.415 24.218 1.00 81.25 84 GLU A O 1
ATOM 655 N N . ILE A 1 85 ? -27.234 -8.354 23.700 1.00 72.81 85 ILE A N 1
ATOM 656 C CA . ILE A 1 85 ? -27.128 -7.853 25.078 1.00 72.81 85 ILE A CA 1
ATOM 657 C C . ILE A 1 85 ? -28.112 -8.580 26.006 1.00 72.81 85 ILE A C 1
ATOM 659 O O . ILE A 1 85 ? -27.771 -8.849 27.161 1.00 72.81 85 ILE A O 1
ATOM 663 N N . ILE A 1 86 ? -29.321 -8.907 25.535 1.00 73.69 86 ILE A N 1
ATOM 664 C CA . ILE A 1 86 ? -30.300 -9.697 26.294 1.00 73.69 86 ILE A CA 1
ATOM 665 C C . ILE A 1 86 ? -29.768 -11.108 26.544 1.00 73.69 86 ILE A C 1
ATOM 667 O O . ILE A 1 86 ? -29.897 -11.593 27.666 1.00 73.69 86 ILE A O 1
ATOM 671 N N . GLU A 1 87 ? -29.169 -11.752 25.544 1.00 84.75 87 GLU A N 1
ATOM 672 C CA . GLU A 1 87 ? -28.587 -13.089 25.681 1.00 84.75 87 GLU A CA 1
ATOM 673 C C . GLU A 1 87 ? -27.422 -13.092 26.680 1.00 84.75 87 GLU A C 1
ATOM 675 O O . GLU A 1 87 ? -27.416 -13.891 27.619 1.00 84.75 87 GLU A O 1
ATOM 680 N N . LEU A 1 88 ? -26.505 -12.124 26.567 1.00 80.56 88 LEU A N 1
ATOM 681 C CA . LEU A 1 88 ? -25.415 -11.918 27.526 1.00 80.56 88 LEU A CA 1
ATOM 682 C C . LEU A 1 88 ? -25.940 -11.647 28.943 1.00 80.56 88 LEU A C 1
ATOM 684 O O . LEU A 1 88 ? -25.450 -12.230 29.909 1.00 80.56 88 LEU A O 1
ATOM 688 N N . CYS A 1 89 ? -26.967 -10.802 29.081 1.00 77.06 89 CYS A N 1
ATOM 689 C CA . CYS A 1 89 ? -27.609 -10.547 30.371 1.00 77.06 89 CYS A CA 1
ATOM 690 C C . CYS A 1 89 ? -28.264 -11.807 30.942 1.00 77.06 89 CYS A C 1
ATOM 692 O O . CYS A 1 89 ? -28.191 -12.028 32.147 1.00 77.06 89 CYS A O 1
ATOM 694 N N . ALA A 1 90 ? -28.944 -12.603 30.116 1.00 84.38 90 ALA A N 1
ATOM 695 C CA . ALA A 1 90 ? -29.624 -13.815 30.558 1.00 84.38 90 ALA A CA 1
ATOM 696 C C . ALA A 1 90 ? -28.622 -14.865 31.050 1.00 84.38 90 ALA A C 1
ATOM 698 O O . ALA A 1 90 ? -28.842 -15.440 32.117 1.00 84.38 90 ALA A O 1
ATOM 699 N N . SER A 1 91 ? -27.517 -15.050 30.319 1.00 90.00 91 SER A N 1
ATOM 700 C CA . SER A 1 91 ? -26.408 -15.924 30.720 1.00 90.00 91 SER A CA 1
ATOM 701 C C . SER A 1 91 ? -25.820 -15.485 32.060 1.00 90.00 91 SER A C 1
ATOM 703 O O . SER A 1 91 ? -25.798 -16.260 33.007 1.00 90.00 91 SER A O 1
ATOM 705 N N . GLU A 1 92 ? -25.449 -14.211 32.190 1.00 88.19 92 GLU A N 1
ATOM 706 C CA . GLU A 1 92 ? -24.803 -13.708 33.406 1.00 88.19 92 GLU A CA 1
ATOM 707 C C . GLU A 1 92 ? -25.753 -13.680 34.618 1.00 88.19 92 GLU A C 1
ATOM 709 O O . GLU A 1 92 ? -25.327 -13.846 35.760 1.00 88.19 92 GLU A O 1
ATOM 714 N N . ILE A 1 93 ? -27.065 -13.493 34.408 1.00 87.31 93 ILE A N 1
ATOM 715 C CA . ILE A 1 93 ? -28.059 -13.651 35.483 1.00 87.31 93 ILE A CA 1
ATOM 716 C C . ILE A 1 93 ? -28.097 -15.100 35.969 1.00 87.31 93 ILE A C 1
ATOM 718 O O . ILE A 1 93 ? -28.217 -15.304 37.176 1.00 87.31 93 ILE A O 1
ATOM 722 N N . ALA A 1 94 ? -28.043 -16.080 35.061 1.00 90.88 94 ALA A N 1
ATOM 723 C CA . ALA A 1 94 ? -28.037 -17.493 35.427 1.00 90.88 94 ALA A CA 1
ATOM 724 C C . ALA A 1 94 ? -26.767 -17.841 36.218 1.00 90.88 94 ALA A C 1
ATOM 726 O O . ALA A 1 94 ? -26.874 -18.366 37.323 1.00 90.88 94 ALA A O 1
ATOM 727 N N . ASP A 1 95 ? -25.599 -17.420 35.731 1.00 92.19 95 ASP A N 1
ATOM 728 C CA . ASP A 1 95 ? -24.313 -17.679 36.386 1.00 92.19 95 ASP A CA 1
ATOM 729 C C . ASP A 1 95 ? -24.233 -17.027 37.777 1.00 92.19 95 ASP A C 1
ATOM 731 O O . ASP A 1 95 ? -23.880 -17.673 38.765 1.00 92.19 95 ASP A O 1
ATOM 735 N N . ALA A 1 96 ? -24.639 -15.757 37.898 1.00 88.25 96 ALA A N 1
ATOM 736 C CA . ALA A 1 96 ? -24.659 -15.055 39.181 1.00 88.25 96 ALA A CA 1
ATOM 737 C C . ALA A 1 96 ? -25.694 -15.633 40.162 1.00 88.25 96 ALA A C 1
ATOM 739 O O . ALA A 1 96 ? -25.535 -15.517 41.382 1.00 88.25 96 ALA A O 1
ATOM 740 N N . LEU A 1 97 ? -26.780 -16.219 39.650 1.00 89.31 97 LEU A N 1
ATOM 741 C CA . LEU A 1 97 ? -27.776 -16.900 40.468 1.00 89.31 97 LEU A CA 1
ATOM 742 C C . LEU A 1 97 ? -27.236 -18.237 40.989 1.00 89.31 97 LEU A C 1
ATOM 744 O O . LEU A 1 97 ? -27.402 -18.520 42.176 1.00 89.31 97 LEU A O 1
ATOM 748 N N . ASP A 1 98 ? -26.572 -19.013 40.137 1.00 91.62 98 ASP A N 1
ATOM 749 C CA . ASP A 1 98 ? -25.961 -20.292 40.497 1.00 91.62 98 ASP A CA 1
ATOM 750 C C . ASP A 1 98 ? -24.826 -20.103 41.515 1.00 91.62 98 ASP A C 1
ATOM 752 O O . ASP A 1 98 ? -24.786 -20.810 42.526 1.00 91.62 98 ASP A O 1
ATOM 756 N N . GLU A 1 99 ? -23.969 -19.090 41.320 1.00 92.75 99 GLU A N 1
ATOM 757 C CA . GLU A 1 99 ? -22.943 -18.665 42.288 1.00 92.75 99 GLU A CA 1
ATOM 758 C C . GLU A 1 99 ? -23.585 -18.357 43.652 1.00 92.75 99 GLU A C 1
ATOM 760 O O . GLU A 1 99 ? -23.178 -18.885 44.689 1.00 92.75 99 GLU A O 1
ATOM 765 N N . PHE A 1 100 ? -24.657 -17.562 43.655 1.00 90.69 100 PHE A N 1
ATOM 766 C CA . PHE A 1 100 ? -25.327 -17.162 44.887 1.00 90.69 100 PHE A CA 1
ATOM 767 C C . PHE A 1 100 ? -26.018 -18.328 45.612 1.00 90.69 100 PHE A C 1
ATOM 769 O O . PHE A 1 100 ? -25.988 -18.387 46.845 1.00 90.69 100 PHE A O 1
ATOM 776 N N . ILE A 1 101 ? -26.643 -19.255 44.879 1.00 89.81 101 ILE A N 1
ATOM 777 C CA . ILE A 1 101 ? -27.268 -20.458 45.451 1.00 89.81 101 ILE A CA 1
ATOM 778 C C . ILE A 1 101 ? -26.201 -21.377 46.056 1.00 89.81 101 ILE A C 1
ATOM 780 O O . ILE A 1 101 ? -26.390 -21.883 47.164 1.00 89.81 101 ILE A O 1
ATOM 784 N N . ALA A 1 102 ? -25.060 -21.546 45.383 1.00 91.75 102 ALA A N 1
ATOM 785 C CA . ALA A 1 102 ? -23.950 -22.351 45.887 1.00 91.75 102 ALA A CA 1
ATOM 786 C C . ALA A 1 102 ? -23.391 -21.810 47.217 1.00 91.75 102 ALA A C 1
ATOM 788 O O . ALA A 1 102 ? -23.068 -22.587 48.117 1.00 91.75 102 ALA A O 1
ATOM 789 N N . GLU A 1 103 ? -23.334 -20.486 47.375 1.00 95.00 103 GLU A N 1
ATOM 790 C CA . GLU A 1 103 ? -22.921 -19.832 48.623 1.00 95.00 103 GLU A CA 1
ATOM 791 C C . GLU A 1 103 ? -23.983 -19.902 49.736 1.00 95.00 103 GLU A C 1
ATOM 793 O O . GLU A 1 103 ? -23.661 -19.747 50.916 1.00 95.00 103 GLU A O 1
ATOM 798 N N . ASN A 1 104 ? -25.253 -20.138 49.386 1.00 94.69 104 ASN A N 1
ATOM 799 C CA . ASN A 1 104 ? -26.389 -20.058 50.304 1.00 94.69 104 ASN A CA 1
ATOM 800 C C . ASN A 1 104 ? -27.279 -21.312 50.206 1.00 94.69 104 ASN A C 1
ATOM 802 O O . ASN A 1 104 ? -28.404 -21.228 49.710 1.00 94.69 104 ASN A O 1
ATOM 806 N N . PRO A 1 105 ? -26.856 -22.463 50.768 1.00 90.88 105 PRO A N 1
ATOM 807 C CA . PRO A 1 105 ? -27.528 -23.762 50.601 1.00 90.88 105 PRO A CA 1
ATOM 808 C C . PRO A 1 105 ? -28.957 -23.860 51.179 1.00 90.88 105 PRO A C 1
ATOM 810 O O . PRO A 1 105 ? -29.588 -24.909 51.094 1.00 90.88 105 PRO A O 1
ATOM 813 N N . GLY A 1 106 ? -29.484 -22.791 51.787 1.00 91.69 106 GLY A N 1
ATOM 814 C CA . GLY A 1 106 ? -30.886 -22.686 52.211 1.00 91.69 106 GLY A CA 1
ATOM 815 C C . GLY A 1 106 ? -31.824 -22.061 51.168 1.00 91.69 106 GLY A C 1
ATOM 816 O O . GLY A 1 106 ? -33.029 -22.011 51.403 1.00 91.69 106 GLY A O 1
ATOM 817 N N . ILE A 1 107 ? -31.291 -21.564 50.050 1.00 91.44 107 ILE A N 1
ATOM 818 C CA . ILE A 1 107 ? -32.028 -20.877 48.985 1.00 91.44 107 ILE A CA 1
ATOM 819 C C . ILE A 1 107 ? -32.102 -21.831 47.799 1.00 91.44 107 ILE A C 1
ATOM 821 O O . ILE A 1 107 ? -31.096 -22.091 47.151 1.00 91.44 107 ILE A O 1
ATOM 825 N N . ASN A 1 108 ? -33.289 -22.367 47.519 1.00 85.00 108 ASN A N 1
ATOM 826 C CA . ASN A 1 108 ? -33.460 -23.374 46.466 1.00 85.00 108 ASN A CA 1
ATOM 827 C C . ASN A 1 108 ? -34.076 -22.789 45.194 1.00 85.00 108 ASN A C 1
ATOM 829 O O . ASN A 1 108 ? -34.008 -23.400 44.131 1.00 85.00 108 ASN A O 1
ATOM 833 N N . THR A 1 109 ? -34.731 -21.631 45.296 1.00 87.06 109 THR A N 1
ATOM 834 C CA . THR A 1 109 ? -35.487 -21.043 44.193 1.00 87.06 109 THR A CA 1
ATOM 835 C C . THR A 1 109 ? -35.333 -19.529 44.136 1.00 87.06 109 THR A C 1
ATOM 837 O O . THR A 1 109 ? -35.098 -18.854 45.138 1.00 87.06 109 THR A O 1
ATOM 840 N N . THR A 1 110 ? -35.579 -18.944 42.962 1.00 78.69 110 THR A N 1
ATOM 841 C CA . THR A 1 110 ? -35.599 -17.482 42.807 1.00 78.69 110 THR A CA 1
ATOM 842 C C . THR A 1 110 ? -36.696 -16.796 43.629 1.00 78.69 110 THR A C 1
ATOM 844 O O . THR A 1 110 ? -36.647 -15.583 43.840 1.00 78.69 110 THR A O 1
ATOM 847 N N . SER A 1 111 ? -37.720 -17.531 44.072 1.00 88.56 111 SER A N 1
ATOM 848 C CA . SER A 1 111 ? -38.752 -17.024 44.988 1.00 88.56 111 SER A CA 1
ATOM 849 C C . SER A 1 111 ? -38.198 -16.699 46.371 1.00 88.56 111 SER A C 1
ATOM 851 O O . SER A 1 111 ? -38.710 -15.780 47.005 1.00 88.56 111 SER A O 1
ATOM 853 N N . ASP A 1 112 ? -37.134 -17.382 46.789 1.00 88.62 112 ASP A N 1
ATOM 854 C CA . ASP A 1 112 ? -36.533 -17.237 48.117 1.00 88.62 112 ASP A CA 1
ATOM 855 C C . ASP A 1 112 ? -35.651 -15.973 48.220 1.00 88.62 112 ASP A C 1
ATOM 857 O O . ASP A 1 112 ? -35.296 -15.526 49.310 1.00 88.62 112 ASP A O 1
ATOM 861 N N . LEU A 1 113 ? -35.326 -15.350 47.080 1.00 89.56 113 LEU A N 1
ATOM 862 C CA . LEU A 1 113 ? -34.555 -14.109 47.009 1.00 89.56 113 LEU A CA 1
ATOM 863 C C . LEU A 1 113 ? -35.398 -12.885 47.373 1.00 89.56 113 LEU A C 1
ATOM 865 O O . LEU A 1 113 ? -36.472 -12.644 46.806 1.00 89.56 113 LEU A O 1
ATOM 869 N N . SER A 1 114 ? -34.829 -12.019 48.211 1.00 92.94 114 SER A N 1
ATOM 870 C CA . SER A 1 114 ? -35.369 -10.680 48.437 1.00 92.94 114 SER A CA 1
ATOM 871 C C . SER A 1 114 ? -35.357 -9.850 47.145 1.00 92.94 114 SER A C 1
ATOM 873 O O . SER A 1 114 ? -34.498 -10.002 46.272 1.00 92.94 114 SER A O 1
ATOM 875 N N . ASN A 1 115 ? -36.302 -8.913 47.026 1.00 86.69 115 ASN A N 1
ATOM 876 C CA . ASN A 1 115 ? -36.370 -8.020 45.865 1.00 86.69 115 ASN A CA 1
ATOM 877 C C . ASN A 1 115 ? -35.096 -7.180 45.696 1.00 86.69 115 ASN A C 1
ATOM 879 O O . ASN A 1 115 ? -34.678 -6.942 44.565 1.00 86.69 115 ASN A O 1
ATOM 883 N N . SER A 1 116 ? -34.450 -6.775 46.796 1.00 86.44 116 SER A N 1
ATOM 884 C CA . SER A 1 116 ? -33.180 -6.047 46.731 1.00 86.44 116 SER A CA 1
ATOM 885 C C . SER A 1 116 ? -32.085 -6.890 46.081 1.00 86.44 116 SER A C 1
ATOM 887 O O . SER A 1 116 ? -31.375 -6.386 45.213 1.00 86.44 116 SER A O 1
ATOM 889 N N . LYS A 1 117 ? -32.001 -8.186 46.414 1.00 89.56 117 LYS A N 1
ATOM 890 C CA . LYS A 1 117 ? -30.987 -9.075 45.841 1.00 89.56 117 LYS A CA 1
ATOM 891 C C . LYS A 1 117 ? -31.246 -9.376 44.366 1.00 89.56 117 LYS A C 1
ATOM 893 O O . LYS A 1 117 ? -30.313 -9.368 43.571 1.00 89.56 117 LYS A O 1
ATOM 898 N N . LYS A 1 118 ? -32.514 -9.530 43.963 1.00 81.50 118 LYS A N 1
ATOM 899 C CA . LYS A 1 118 ? -32.893 -9.656 42.540 1.00 81.50 118 LYS A CA 1
ATOM 900 C C . LYS A 1 118 ? -32.454 -8.443 41.720 1.00 81.50 118 LYS A C 1
ATOM 902 O O . LYS A 1 118 ? -31.959 -8.601 40.607 1.00 81.50 118 LYS A O 1
ATOM 907 N N . VAL A 1 119 ? -32.642 -7.235 42.255 1.00 80.50 119 VAL A N 1
ATOM 908 C CA . VAL A 1 119 ? -32.216 -5.991 41.594 1.00 80.50 119 VAL A CA 1
ATOM 909 C C . VAL A 1 119 ? -30.691 -5.906 41.511 1.00 80.50 119 VAL A C 1
ATOM 911 O O . VAL A 1 119 ? -30.163 -5.517 40.473 1.00 80.50 119 VAL A O 1
ATOM 914 N N . GLU A 1 120 ? -29.984 -6.299 42.569 1.00 86.88 120 GLU A N 1
ATOM 915 C CA . GLU A 1 120 ? -28.519 -6.327 42.604 1.00 86.88 120 GLU A CA 1
ATOM 916 C C . GLU A 1 120 ? -27.934 -7.277 41.548 1.00 86.88 120 GLU A C 1
ATOM 918 O O . GLU A 1 120 ? -27.087 -6.854 40.761 1.00 86.88 120 GLU A O 1
ATOM 923 N N . ILE A 1 121 ? -28.445 -8.513 41.467 1.00 83.19 121 ILE A N 1
ATOM 924 C CA . ILE A 1 121 ? -28.020 -9.516 40.475 1.00 83.19 121 ILE A CA 1
ATOM 925 C C . ILE A 1 121 ? -28.267 -8.998 39.053 1.00 83.19 121 ILE A C 1
ATOM 927 O O . ILE A 1 121 ? -27.350 -8.980 38.237 1.00 83.19 121 ILE A O 1
ATOM 931 N N . LYS A 1 122 ? -29.466 -8.468 38.770 1.00 80.38 122 LYS A N 1
ATOM 932 C CA . LYS A 1 122 ? -29.779 -7.876 37.457 1.00 80.38 122 LYS A CA 1
ATOM 933 C C . LYS A 1 122 ? -28.844 -6.722 37.097 1.00 80.38 122 LYS A C 1
ATOM 935 O O . LYS A 1 122 ? -28.409 -6.621 35.952 1.00 80.38 122 LYS A O 1
ATOM 940 N N . LYS A 1 123 ? -28.527 -5.849 38.059 1.00 79.19 123 LYS A N 1
ATOM 941 C CA . LYS A 1 123 ? -27.635 -4.703 37.842 1.00 79.19 123 LYS A CA 1
ATOM 942 C C . LYS A 1 123 ? -26.199 -5.149 37.554 1.00 79.19 123 LYS A C 1
ATOM 944 O O . LYS A 1 123 ? -25.576 -4.579 36.661 1.00 79.19 123 LYS A O 1
ATOM 949 N N . ARG A 1 124 ? -25.690 -6.154 38.281 1.00 83.75 124 ARG A N 1
ATOM 950 C CA . ARG A 1 124 ? -24.371 -6.766 38.033 1.00 83.75 124 ARG A CA 1
ATOM 951 C C . ARG A 1 124 ? -24.323 -7.374 36.631 1.00 83.75 124 ARG A C 1
ATOM 953 O O . ARG A 1 124 ? -23.443 -7.006 35.860 1.00 83.75 124 ARG A O 1
ATOM 960 N N . ALA A 1 125 ? -25.324 -8.181 36.283 1.00 76.56 125 ALA A N 1
ATOM 961 C CA . ALA A 1 125 ? -25.387 -8.850 34.991 1.00 76.56 125 ALA A CA 1
ATOM 962 C C . ALA A 1 125 ? -25.480 -7.880 33.808 1.00 76.56 125 ALA A C 1
ATOM 964 O O . ALA A 1 125 ? -24.753 -8.016 32.832 1.00 76.56 125 ALA A O 1
ATOM 965 N N . THR A 1 126 ? -26.299 -6.831 33.932 1.00 70.38 126 THR A N 1
ATOM 966 C CA . THR A 1 126 ? -26.412 -5.795 32.892 1.00 70.38 126 THR A CA 1
ATOM 967 C C . THR A 1 126 ? -25.085 -5.070 32.675 1.00 70.38 126 THR A C 1
ATOM 969 O O . THR A 1 126 ? -24.703 -4.795 31.542 1.00 70.38 126 THR A O 1
ATOM 972 N N . LYS A 1 127 ? -24.365 -4.750 33.759 1.00 77.56 127 LYS A N 1
ATOM 973 C CA . LYS A 1 127 ? -23.070 -4.073 33.658 1.00 77.56 127 LYS A CA 1
ATOM 974 C C . LYS A 1 127 ? -22.043 -4.951 32.938 1.00 77.56 127 LYS A C 1
ATOM 976 O O . LYS A 1 127 ? -21.377 -4.457 32.035 1.00 77.56 127 LYS A O 1
ATOM 981 N N . TYR A 1 128 ? -21.954 -6.224 33.316 1.00 83.25 128 TYR A N 1
ATOM 982 C CA . TYR A 1 128 ? -21.046 -7.175 32.682 1.00 83.25 128 TYR A CA 1
ATOM 983 C C . TYR A 1 128 ? -21.394 -7.393 31.207 1.00 83.25 128 TYR A C 1
ATOM 985 O O . TYR A 1 128 ? -20.520 -7.266 30.362 1.00 83.25 128 TYR A O 1
ATOM 993 N N . ALA A 1 129 ? -22.671 -7.611 30.878 1.00 73.00 129 ALA A N 1
ATOM 994 C CA . ALA A 1 129 ? -23.116 -7.783 29.497 1.00 73.00 129 ALA A CA 1
ATOM 995 C C . ALA A 1 129 ? -22.744 -6.586 28.609 1.00 73.00 129 ALA A C 1
ATOM 997 O O . ALA A 1 129 ? -22.295 -6.776 27.486 1.00 73.00 129 ALA A O 1
ATOM 998 N N . ILE A 1 130 ? -22.871 -5.354 29.118 1.00 71.81 130 ILE A N 1
ATOM 999 C CA . ILE A 1 130 ? -22.452 -4.146 28.390 1.00 71.81 130 ILE A CA 1
ATOM 1000 C C . ILE A 1 130 ? -20.927 -4.094 28.219 1.00 71.81 130 ILE A C 1
ATOM 1002 O O . ILE A 1 130 ? -20.451 -3.721 27.150 1.00 71.81 130 ILE A O 1
ATOM 1006 N N . GLU A 1 131 ? -20.153 -4.421 29.256 1.00 77.88 131 GLU A N 1
ATOM 1007 C CA . GLU A 1 131 ? -18.684 -4.435 29.183 1.00 77.88 131 GLU A CA 1
ATOM 1008 C C . GLU A 1 131 ? -18.174 -5.524 28.229 1.00 77.88 131 GLU A C 1
ATOM 1010 O O . GLU A 1 131 ? -17.281 -5.264 27.428 1.00 77.88 131 GLU A O 1
ATOM 1015 N N . GLU A 1 132 ? -18.780 -6.708 28.253 1.00 83.25 132 GLU A N 1
ATOM 1016 C CA . GLU A 1 132 ? -18.452 -7.829 27.376 1.00 83.25 132 GLU A CA 1
ATOM 1017 C C . GLU A 1 132 ? -18.875 -7.557 25.927 1.00 83.25 132 GLU A C 1
ATOM 1019 O O . GLU A 1 132 ? -18.094 -7.807 25.013 1.00 83.25 132 GLU A O 1
ATOM 1024 N N . TYR A 1 133 ? -20.049 -6.956 25.704 1.00 76.50 133 TYR A N 1
ATOM 1025 C CA . TYR A 1 133 ? -20.480 -6.496 24.380 1.00 76.50 133 TYR A CA 1
ATOM 1026 C C . TYR A 1 133 ? -19.486 -5.481 23.794 1.00 76.50 133 TYR A C 1
ATOM 1028 O O . TYR A 1 133 ? -19.037 -5.633 22.664 1.00 76.50 133 TYR A O 1
ATOM 1036 N N . LYS A 1 134 ? -19.042 -4.498 24.594 1.00 74.38 134 LYS A N 1
ATOM 1037 C CA . LYS A 1 134 ? -17.990 -3.536 24.204 1.00 74.38 134 LYS A CA 1
ATOM 1038 C C . LYS A 1 134 ? -16.611 -4.163 23.997 1.00 74.38 134 LYS A C 1
ATOM 1040 O O . LYS A 1 134 ? -15.755 -3.565 23.359 1.00 74.38 134 LYS A O 1
ATOM 1045 N N . ARG A 1 135 ? -16.349 -5.317 24.608 1.00 76.69 135 ARG A N 1
ATOM 1046 C CA . ARG A 1 135 ? -15.095 -6.053 24.421 1.00 76.69 135 ARG A CA 1
ATOM 1047 C C . ARG A 1 135 ? -15.120 -6.860 23.125 1.00 76.69 135 ARG A C 1
ATOM 1049 O O . ARG A 1 135 ? -14.069 -7.047 22.519 1.00 76.69 135 ARG A O 1
ATOM 1056 N N . ARG A 1 136 ? -16.294 -7.372 22.746 1.00 79.44 136 ARG A N 1
ATOM 1057 C CA . ARG A 1 136 ? -16.511 -8.144 21.516 1.00 79.44 136 ARG A CA 1
ATOM 1058 C C . ARG A 1 136 ? -16.561 -7.257 20.282 1.00 79.44 136 ARG A C 1
ATOM 1060 O O . ARG A 1 136 ? -15.967 -7.633 19.282 1.00 79.44 136 ARG A O 1
ATOM 1067 N N . HIS A 1 137 ? -17.181 -6.088 20.405 1.00 76.00 137 HIS A N 1
ATOM 1068 C CA . HIS A 1 137 ? -17.311 -5.120 19.321 1.00 76.00 137 HIS A CA 1
ATOM 1069 C C . HIS A 1 137 ? -16.409 -3.929 19.605 1.00 76.00 137 HIS A C 1
ATOM 1071 O O . HIS A 1 137 ? -16.608 -3.213 20.591 1.00 76.00 137 HIS A O 1
ATOM 1077 N N . SER A 1 138 ? -15.384 -3.734 18.774 1.00 73.44 138 SER A N 1
ATOM 1078 C CA . SER A 1 138 ? -14.465 -2.606 18.953 1.00 73.44 138 SER A CA 1
ATOM 1079 C C . SER A 1 138 ? -15.214 -1.272 18.805 1.00 73.44 138 SER A C 1
ATOM 1081 O O . SER A 1 138 ? -16.189 -1.178 18.059 1.00 73.44 138 SER A O 1
ATOM 1083 N N . GLU A 1 139 ? -14.776 -0.212 19.500 1.00 64.56 139 GLU A N 1
ATOM 1084 C CA . GLU A 1 139 ? -15.392 1.117 19.324 1.00 64.56 139 GLU A CA 1
ATOM 1085 C C . GLU A 1 139 ? -15.329 1.580 17.858 1.00 64.56 139 GLU A C 1
ATOM 1087 O O . GLU A 1 139 ? -16.243 2.253 17.392 1.00 64.56 139 GLU A O 1
ATOM 1092 N N . GLU A 1 140 ? -14.296 1.169 17.119 1.00 49.28 140 GLU A N 1
ATOM 1093 C CA . GLU A 1 140 ? -14.133 1.445 15.688 1.00 49.28 140 GLU A CA 1
ATOM 1094 C C . GLU A 1 140 ? -15.172 0.719 14.824 1.00 49.28 140 GLU A C 1
ATOM 1096 O O . GLU A 1 140 ? -15.687 1.309 13.880 1.00 49.28 140 GLU A O 1
ATOM 1101 N N . GLU A 1 141 ? -15.530 -0.517 15.168 1.00 62.59 141 GLU A N 1
ATOM 1102 C CA . GLU A 1 141 ? -16.554 -1.314 14.479 1.00 62.59 141 GLU A CA 1
ATOM 1103 C C . GLU A 1 141 ? -17.959 -0.760 14.737 1.00 62.59 141 GLU A C 1
ATOM 1105 O O . GLU A 1 141 ? -18.693 -0.494 13.794 1.00 62.59 141 GLU A O 1
ATOM 1110 N N . LEU A 1 142 ? -18.290 -0.428 15.992 1.00 65.69 142 LEU A N 1
ATOM 1111 C CA . LEU A 1 142 ? -19.573 0.203 16.338 1.00 65.69 142 LEU A CA 1
ATOM 1112 C C . LEU A 1 142 ? -19.746 1.582 15.683 1.00 65.69 142 LEU A C 1
ATOM 1114 O O . LEU A 1 142 ? -20.849 1.947 15.271 1.00 65.69 142 LEU A O 1
ATOM 1118 N N . ILE A 1 143 ? -18.667 2.368 15.600 1.00 59.97 143 ILE A N 1
ATOM 1119 C CA . ILE A 1 143 ? -18.666 3.652 14.888 1.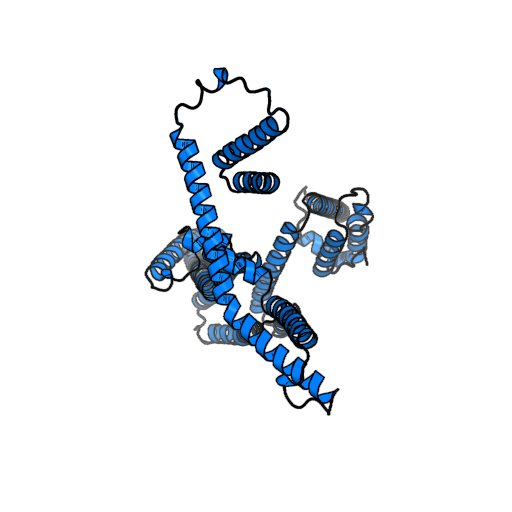00 59.97 143 ILE A CA 1
ATOM 1120 C C . ILE A 1 143 ? -18.746 3.421 13.375 1.00 59.97 143 ILE A C 1
ATOM 1122 O O . ILE A 1 143 ? -19.461 4.156 12.699 1.00 59.97 143 ILE A O 1
ATOM 1126 N N . GLY A 1 144 ? -18.059 2.404 12.852 1.00 55.66 144 GLY A N 1
ATOM 1127 C CA . GLY A 1 144 ? -18.103 2.004 11.449 1.00 55.66 144 GLY A CA 1
ATOM 1128 C C . GLY A 1 144 ? -19.507 1.606 11.001 1.00 55.66 144 GLY A C 1
ATOM 1129 O O . GLY A 1 144 ? -19.999 2.147 10.016 1.00 55.66 144 GLY A O 1
ATOM 1130 N N . ASP A 1 145 ? -20.190 0.752 11.761 1.00 63.38 145 ASP A N 1
ATOM 1131 C CA . ASP A 1 145 ? -21.556 0.304 11.475 1.00 63.38 145 ASP A CA 1
ATOM 1132 C C . ASP A 1 145 ? -22.565 1.453 11.555 1.00 63.38 145 ASP A C 1
ATOM 1134 O O . ASP A 1 145 ? -23.413 1.609 10.673 1.00 63.38 145 ASP A O 1
ATOM 1138 N N . TYR A 1 146 ? -22.426 2.322 12.563 1.00 65.44 146 TYR A N 1
ATOM 1139 C CA . TYR A 1 146 ? -23.236 3.536 12.676 1.00 65.44 146 TYR A CA 1
ATOM 1140 C C . TYR A 1 146 ? -23.049 4.451 11.462 1.00 65.44 146 TYR A C 1
ATOM 1142 O O . TYR A 1 146 ? -24.024 4.895 10.854 1.00 65.44 146 TYR A O 1
ATOM 1150 N N . LEU A 1 147 ? -21.795 4.739 11.098 1.00 55.25 147 LEU A N 1
ATOM 1151 C CA . LEU A 1 147 ? -21.480 5.601 9.964 1.00 55.25 147 LEU A CA 1
ATOM 1152 C C . LEU A 1 147 ? -21.971 4.982 8.653 1.00 55.25 147 LEU A C 1
ATOM 1154 O O . LEU A 1 147 ? -22.580 5.687 7.856 1.00 55.25 147 LEU A O 1
ATOM 1158 N N . ASN A 1 148 ? -21.794 3.675 8.459 1.00 56.88 148 ASN A N 1
ATOM 1159 C CA . ASN A 1 148 ? -22.277 2.954 7.283 1.00 56.88 148 ASN A CA 1
ATOM 1160 C C . ASN A 1 148 ? -23.799 3.064 7.120 1.00 56.88 148 ASN A C 1
ATOM 1162 O O . ASN A 1 148 ? -24.276 3.329 6.016 1.00 56.88 148 ASN A O 1
ATOM 1166 N N . GLU A 1 149 ? -24.571 2.929 8.201 1.00 60.91 149 GLU A N 1
ATOM 1167 C CA . GLU A 1 149 ? -26.030 3.067 8.143 1.00 60.91 149 GLU A CA 1
ATOM 1168 C C . GLU A 1 149 ? -26.470 4.522 7.888 1.00 60.91 149 GLU A C 1
ATOM 1170 O O . GLU A 1 149 ? -27.419 4.760 7.133 1.00 60.91 149 GLU A O 1
ATOM 1175 N N . VAL A 1 150 ? -25.747 5.506 8.442 1.00 58.12 150 VAL A N 1
ATOM 1176 C CA . VAL A 1 150 ? -25.945 6.933 8.125 1.00 58.12 150 VAL A CA 1
ATOM 1177 C C . VAL A 1 150 ? -25.683 7.196 6.638 1.00 58.12 150 VAL A C 1
ATOM 1179 O O . VAL A 1 150 ? -26.527 7.790 5.967 1.00 58.12 150 VAL A O 1
ATOM 1182 N N . TYR A 1 151 ? -24.557 6.724 6.097 1.00 56.69 151 TYR A N 1
ATOM 1183 C CA . TYR A 1 151 ? -24.182 6.920 4.693 1.00 56.69 151 TYR A CA 1
ATOM 1184 C C . TYR A 1 151 ? -25.176 6.255 3.731 1.00 56.69 151 TYR A C 1
ATOM 1186 O O . TYR A 1 151 ? -25.637 6.898 2.783 1.00 56.69 151 TYR A O 1
ATOM 1194 N N . ARG A 1 152 ? -25.624 5.030 4.040 1.00 60.00 152 ARG A N 1
ATOM 1195 C CA . ARG A 1 152 ? -26.642 4.303 3.264 1.00 60.00 152 ARG A CA 1
ATOM 1196 C C . ARG A 1 152 ? -27.967 5.062 3.178 1.00 60.00 152 ARG A C 1
ATOM 1198 O O . ARG A 1 152 ? -28.580 5.122 2.115 1.00 60.00 152 ARG A O 1
ATOM 1205 N N . ARG A 1 153 ? -28.419 5.666 4.282 1.00 57.97 153 ARG A N 1
ATOM 1206 C CA . ARG A 1 153 ? -29.678 6.436 4.332 1.00 57.97 153 ARG A CA 1
ATOM 1207 C C . ARG A 1 153 ? -29.578 7.801 3.661 1.00 57.97 153 ARG A C 1
ATOM 1209 O O . ARG A 1 153 ? -30.577 8.293 3.143 1.00 57.97 153 ARG A O 1
ATOM 1216 N N . LEU A 1 154 ? -28.383 8.381 3.625 1.00 56.12 154 LEU A N 1
ATOM 1217 C CA . LEU A 1 154 ? -28.107 9.602 2.872 1.00 56.12 154 LEU A CA 1
ATOM 1218 C C . LEU A 1 154 ? -27.948 9.348 1.361 1.00 56.12 154 LEU A C 1
ATOM 1220 O O . LEU A 1 154 ? -27.830 10.311 0.605 1.00 56.12 154 LEU A O 1
ATOM 1224 N N . GLY A 1 155 ? -27.975 8.086 0.909 1.00 47.38 155 GLY A N 1
ATOM 1225 C CA . GLY A 1 155 ? -27.754 7.722 -0.495 1.00 47.38 155 GLY A CA 1
ATOM 1226 C C . GLY A 1 155 ? -26.315 7.968 -0.949 1.00 47.38 155 GLY A C 1
ATOM 1227 O O . GLY A 1 155 ? -26.071 8.192 -2.132 1.00 47.38 155 GLY A O 1
ATOM 1228 N N . ILE A 1 156 ? -25.379 7.987 0.001 1.00 53.94 156 ILE A N 1
ATOM 1229 C CA . ILE A 1 156 ? -23.952 8.153 -0.237 1.00 53.94 156 ILE A CA 1
ATOM 1230 C C . ILE A 1 156 ? -23.360 6.737 -0.180 1.00 53.94 156 ILE A C 1
ATOM 1232 O O . ILE A 1 156 ? -23.114 6.211 0.901 1.00 53.94 156 ILE A O 1
ATOM 1236 N N . ASP A 1 157 ? -23.185 6.094 -1.338 1.00 52.44 157 ASP A N 1
ATOM 1237 C CA . ASP A 1 157 ? -22.781 4.676 -1.499 1.00 52.44 157 ASP A CA 1
ATOM 1238 C C . ASP A 1 157 ? -21.349 4.337 -1.012 1.00 52.44 157 ASP A C 1
ATOM 1240 O O . ASP A 1 157 ? -20.810 3.255 -1.267 1.00 52.44 157 ASP A O 1
ATOM 1244 N N . SER A 1 158 ? -20.688 5.247 -0.305 1.00 57.66 158 SER A N 1
ATOM 1245 C CA . SER A 1 158 ? -19.286 5.124 0.069 1.00 57.66 158 SER A CA 1
ATOM 1246 C C . SER A 1 158 ? -19.148 4.604 1.504 1.00 57.66 158 SER A C 1
ATOM 1248 O O . SER A 1 158 ? -18.693 5.308 2.402 1.00 57.66 158 SER A O 1
ATOM 1250 N N . SER A 1 159 ? -19.568 3.357 1.736 1.00 64.06 159 SER A N 1
ATOM 1251 C CA . SER A 1 159 ? -19.068 2.577 2.876 1.00 64.06 159 SER A CA 1
ATOM 1252 C C . SER A 1 159 ? -17.606 2.183 2.618 1.00 64.06 159 SER A C 1
ATOM 1254 O O . SER A 1 159 ? -17.264 1.924 1.459 1.00 64.06 159 SER A O 1
ATOM 1256 N N . PRO A 1 160 ? -16.743 2.071 3.645 1.00 67.56 160 PRO A N 1
ATOM 1257 C CA . PRO A 1 160 ? -15.400 1.535 3.472 1.00 67.56 160 PRO A CA 1
ATOM 1258 C C . PRO A 1 160 ? -15.464 0.159 2.790 1.00 67.56 160 PRO A C 1
ATOM 1260 O O . PRO A 1 160 ? -16.327 -0.656 3.132 1.00 67.56 160 PRO A O 1
ATOM 1263 N N . PRO A 1 161 ? -14.588 -0.114 1.816 1.00 81.88 161 PRO A N 1
ATOM 1264 C CA . PRO A 1 161 ? -14.697 -1.297 0.985 1.00 81.88 161 PRO A CA 1
ATOM 1265 C C . PRO A 1 161 ? -14.394 -2.548 1.805 1.00 81.88 161 PRO A C 1
ATOM 1267 O O . PRO A 1 161 ? -13.415 -2.612 2.555 1.00 81.88 161 PRO A O 1
ATOM 1270 N N . GLY A 1 162 ? -15.222 -3.575 1.626 1.00 80.69 162 GLY A N 1
ATOM 1271 C CA . GLY A 1 162 ? -14.973 -4.881 2.225 1.00 80.69 162 GLY A CA 1
ATOM 1272 C C . GLY A 1 162 ? -13.687 -5.511 1.679 1.00 80.69 162 GLY A C 1
ATOM 1273 O O . GLY A 1 162 ? -13.249 -5.211 0.566 1.00 80.69 162 GLY A O 1
ATOM 1274 N N . LEU A 1 163 ? -13.098 -6.452 2.427 1.00 81.31 163 LEU A N 1
ATOM 1275 C CA . LEU A 1 163 ? -11.868 -7.148 2.017 1.00 81.31 163 LEU A CA 1
ATOM 1276 C C . LEU A 1 163 ? -11.998 -7.811 0.634 1.00 81.31 163 LEU A C 1
ATOM 1278 O O . LEU A 1 163 ? -11.045 -7.823 -0.140 1.00 81.31 163 LEU A O 1
ATOM 1282 N N . GLU A 1 164 ? -13.179 -8.341 0.309 1.00 82.69 164 GLU A N 1
ATOM 1283 C CA . GLU A 1 164 ? -13.452 -8.934 -1.002 1.00 82.69 164 GLU A CA 1
ATOM 1284 C C . GLU A 1 164 ? -13.367 -7.892 -2.129 1.00 82.69 164 GLU A C 1
ATOM 1286 O O . GLU A 1 164 ? -12.742 -8.152 -3.156 1.00 82.69 164 GLU A O 1
ATOM 1291 N N . GLN A 1 165 ? -13.931 -6.699 -1.920 1.00 85.62 165 GLN A N 1
ATOM 1292 C CA . GLN A 1 165 ? -13.917 -5.606 -2.899 1.00 85.62 165 GLN A CA 1
ATOM 1293 C C . GLN A 1 165 ? -12.506 -5.040 -3.076 1.00 85.62 165 GLN A C 1
ATOM 1295 O O . GLN A 1 165 ? -12.086 -4.771 -4.202 1.00 85.62 165 GLN A O 1
ATOM 1300 N N . LEU A 1 166 ? -11.753 -4.931 -1.975 1.00 88.94 166 LEU A N 1
ATOM 1301 C CA . LEU A 1 166 ? -10.340 -4.552 -1.987 1.00 88.94 166 LEU A CA 1
ATOM 1302 C C . LEU A 1 166 ? -9.486 -5.575 -2.735 1.00 88.94 166 LEU A C 1
ATOM 1304 O O . LEU A 1 166 ? -8.656 -5.192 -3.549 1.00 88.94 166 LEU A O 1
ATOM 1308 N N . LEU A 1 167 ? -9.687 -6.876 -2.510 1.00 88.94 167 LEU A N 1
ATOM 1309 C CA . LEU A 1 167 ? -8.935 -7.914 -3.217 1.00 88.94 167 LEU A CA 1
ATOM 1310 C C . LEU A 1 167 ? -9.270 -7.940 -4.714 1.00 88.94 167 LEU A C 1
ATOM 1312 O O . LEU A 1 167 ? -8.382 -8.141 -5.541 1.00 88.94 167 LEU A O 1
ATOM 1316 N N . GLN A 1 168 ? -10.538 -7.734 -5.072 1.00 88.19 168 GLN A N 1
ATOM 1317 C CA . GLN A 1 168 ? -10.952 -7.637 -6.471 1.00 88.19 168 GLN A CA 1
ATOM 1318 C C . GLN A 1 168 ? -10.321 -6.420 -7.149 1.00 88.19 168 GLN A C 1
ATOM 1320 O O . GLN A 1 168 ? -9.775 -6.569 -8.242 1.00 88.19 168 GLN A O 1
ATOM 1325 N N . ARG A 1 169 ? -10.325 -5.256 -6.484 1.00 90.94 169 ARG A N 1
ATOM 1326 C CA . ARG A 1 169 ? -9.664 -4.046 -6.988 1.00 90.94 169 ARG A CA 1
ATOM 1327 C C . ARG A 1 169 ? -8.149 -4.230 -7.103 1.00 90.94 169 ARG A C 1
ATOM 1329 O O . ARG A 1 169 ? -7.576 -3.925 -8.139 1.00 90.94 169 ARG A O 1
ATOM 1336 N N . TYR A 1 170 ? -7.522 -4.849 -6.106 1.00 91.50 170 TYR A N 1
ATOM 1337 C CA . TYR A 1 170 ? -6.100 -5.187 -6.146 1.00 91.50 170 TYR A CA 1
ATOM 1338 C C . TYR A 1 170 ? -5.753 -6.052 -7.359 1.00 91.50 170 TYR A C 1
ATOM 1340 O O . TYR A 1 170 ? -4.803 -5.766 -8.080 1.00 91.50 170 TYR A O 1
ATOM 1348 N N . LEU A 1 171 ? -6.513 -7.128 -7.591 1.00 89.88 171 LEU A N 1
ATOM 1349 C CA . LEU A 1 171 ? -6.274 -8.027 -8.720 1.00 89.88 171 LEU A CA 1
ATOM 1350 C C . LEU A 1 171 ? -6.476 -7.322 -10.060 1.00 89.88 171 LEU A C 1
ATOM 1352 O O . LEU A 1 171 ? -5.734 -7.603 -10.996 1.00 89.88 171 LEU A O 1
ATOM 1356 N N . TYR A 1 172 ? -7.447 -6.416 -10.147 1.00 89.50 172 TYR A N 1
ATOM 1357 C CA . TYR A 1 172 ? -7.671 -5.591 -11.327 1.00 89.50 172 TYR A CA 1
ATOM 1358 C C . TYR A 1 172 ? -6.458 -4.721 -11.653 1.00 89.50 172 TYR A C 1
ATOM 1360 O O . TYR A 1 172 ? -5.855 -4.890 -12.715 1.00 89.50 172 TYR A O 1
ATOM 1368 N N . ASP A 1 173 ? -6.050 -3.878 -10.701 1.00 90.56 173 ASP A N 1
ATOM 1369 C CA . ASP A 1 173 ? -4.921 -2.960 -10.861 1.00 90.56 173 ASP A CA 1
ATOM 1370 C C . ASP A 1 173 ? -3.624 -3.741 -11.135 1.00 90.56 173 ASP A C 1
ATOM 1372 O O . ASP A 1 173 ? -2.815 -3.364 -11.985 1.00 90.56 173 ASP A O 1
ATOM 1376 N N . PHE A 1 174 ? -3.447 -4.883 -10.462 1.00 92.38 174 PHE A N 1
ATOM 1377 C CA . PHE A 1 174 ? -2.322 -5.784 -10.687 1.00 92.38 174 PHE A CA 1
ATOM 1378 C C . PHE A 1 174 ? -2.308 -6.351 -12.111 1.00 92.38 174 PHE A C 1
ATOM 1380 O O . PHE A 1 174 ? -1.259 -6.333 -12.749 1.00 92.38 174 PHE A O 1
ATOM 1387 N N . ILE A 1 175 ? -3.431 -6.877 -12.618 1.00 88.06 175 ILE A N 1
ATOM 1388 C CA . ILE A 1 175 ? -3.502 -7.499 -13.952 1.00 88.06 175 ILE A CA 1
ATOM 1389 C C . ILE A 1 175 ? -3.244 -6.461 -15.040 1.00 88.06 175 ILE A C 1
ATOM 1391 O O . ILE A 1 175 ? -2.458 -6.732 -15.950 1.00 88.06 175 ILE A O 1
ATOM 1395 N N . TYR A 1 176 ? -3.867 -5.286 -14.931 1.00 89.06 176 TYR A N 1
ATOM 1396 C CA . TYR A 1 176 ? -3.645 -4.178 -15.857 1.00 89.06 176 TYR A CA 1
ATOM 1397 C C . TYR A 1 176 ? -2.150 -3.842 -15.944 1.00 89.06 176 TYR A C 1
ATOM 1399 O O . TYR A 1 176 ? -1.540 -3.905 -17.015 1.00 89.06 176 TYR A O 1
ATOM 1407 N N . GLN A 1 177 ? -1.528 -3.598 -14.789 1.00 92.88 177 GLN A N 1
ATOM 1408 C CA . GLN A 1 177 ? -0.119 -3.219 -14.719 1.00 92.88 177 GLN A CA 1
ATOM 1409 C C . GLN A 1 177 ? 0.835 -4.357 -15.093 1.00 92.88 177 GLN A C 1
ATOM 1411 O O . GLN A 1 177 ? 1.904 -4.124 -15.662 1.00 92.88 177 GLN A O 1
ATOM 1416 N N . PHE A 1 178 ? 0.447 -5.603 -14.828 1.00 91.75 178 PHE A N 1
ATOM 1417 C CA . PHE A 1 178 ? 1.181 -6.779 -15.276 1.00 91.75 178 PHE A CA 1
ATOM 1418 C C . PHE A 1 178 ? 1.218 -6.869 -16.799 1.00 91.75 178 PHE A C 1
ATOM 1420 O O . PHE A 1 178 ? 2.284 -7.113 -17.363 1.00 91.75 178 PHE A O 1
ATOM 1427 N N . VAL A 1 179 ? 0.084 -6.666 -17.476 1.00 86.88 179 VAL A N 1
ATOM 1428 C CA . VAL A 1 179 ? 0.031 -6.711 -18.943 1.00 86.88 179 VAL A CA 1
ATOM 1429 C C . VAL A 1 179 ? 0.824 -5.558 -19.547 1.00 86.88 179 VAL A C 1
ATOM 1431 O O . VAL A 1 179 ? 1.604 -5.805 -20.467 1.00 86.88 179 VAL A O 1
ATOM 1434 N N . PHE A 1 180 ? 0.703 -4.350 -18.989 1.00 90.31 180 PHE A N 1
ATOM 1435 C CA . PHE A 1 180 ? 1.525 -3.203 -19.378 1.00 90.31 180 PHE A CA 1
ATOM 1436 C C . PHE A 1 180 ? 3.023 -3.538 -19.297 1.00 90.31 180 PHE A C 1
ATOM 1438 O O . PHE A 1 180 ? 3.715 -3.529 -20.315 1.00 90.31 180 PHE A O 1
ATOM 1445 N N . GLY A 1 181 ? 3.516 -3.937 -18.117 1.00 89.44 181 GLY A N 1
ATOM 1446 C CA . GLY A 1 181 ? 4.936 -4.245 -17.915 1.00 89.44 181 GLY A CA 1
ATOM 1447 C C . GLY A 1 181 ? 5.425 -5.442 -18.740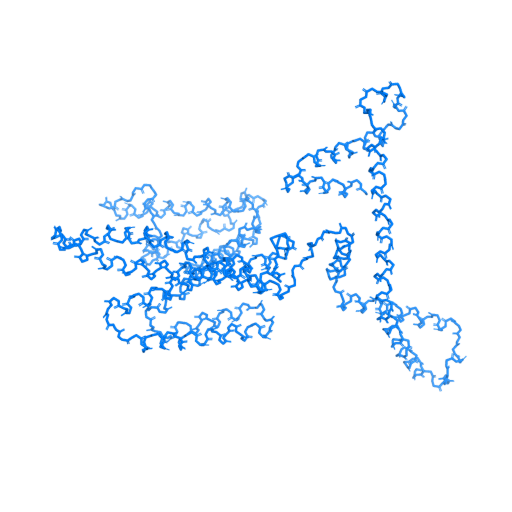 1.00 89.44 181 GLY A C 1
ATOM 1448 O O . GLY A 1 181 ? 6.576 -5.468 -19.190 1.00 89.44 181 GLY A O 1
ATOM 1449 N N . PHE A 1 182 ? 4.553 -6.432 -18.968 1.00 89.88 182 PHE A N 1
ATOM 1450 C CA . PHE A 1 182 ? 4.839 -7.585 -19.819 1.00 89.88 182 PHE A CA 1
ATOM 1451 C C . PHE A 1 182 ? 5.040 -7.172 -21.272 1.00 89.88 182 PHE A C 1
ATOM 1453 O O . PHE A 1 182 ? 6.075 -7.512 -21.846 1.00 89.88 182 PHE A O 1
ATOM 1460 N N . ILE A 1 183 ? 4.068 -6.465 -21.859 1.00 83.19 183 ILE A N 1
ATOM 1461 C CA . ILE A 1 183 ? 4.144 -5.999 -23.246 1.00 83.19 183 ILE A CA 1
ATOM 1462 C C . ILE A 1 183 ? 5.353 -5.091 -23.398 1.00 83.19 183 ILE A C 1
ATOM 1464 O O . ILE A 1 183 ? 6.102 -5.282 -24.354 1.00 83.19 183 ILE A O 1
ATOM 1468 N N . ASP A 1 184 ? 5.582 -4.208 -22.423 1.00 87.31 184 ASP A N 1
ATOM 1469 C CA . ASP A 1 184 ? 6.706 -3.294 -22.451 1.00 87.31 184 ASP A CA 1
ATOM 1470 C C . ASP A 1 184 ? 8.045 -4.067 -22.560 1.00 87.31 184 ASP A C 1
ATOM 1472 O O . ASP A 1 184 ? 8.752 -4.081 -23.567 1.00 87.31 184 ASP A O 1
ATOM 1476 N N . ASN A 1 185 ? 8.372 -4.910 -21.585 1.00 86.94 185 ASN A N 1
ATOM 1477 C CA . ASN A 1 185 ? 9.677 -5.583 -21.626 1.00 86.94 185 ASN A CA 1
ATOM 1478 C C . ASN A 1 185 ? 9.788 -6.652 -22.726 1.00 86.94 185 ASN A C 1
ATOM 1480 O O . ASN A 1 185 ? 10.884 -6.931 -23.221 1.00 86.94 185 ASN A O 1
ATOM 1484 N N . PHE A 1 186 ? 8.669 -7.247 -23.140 1.00 82.69 186 PHE A N 1
ATOM 1485 C CA . PHE A 1 186 ? 8.644 -8.225 -24.222 1.00 82.69 186 PHE A CA 1
ATOM 1486 C C . PHE A 1 186 ? 8.890 -7.580 -25.592 1.00 82.69 186 PHE A C 1
ATOM 1488 O O . PHE A 1 186 ? 9.770 -8.024 -26.341 1.00 82.69 186 PHE A O 1
ATOM 1495 N N . VAL A 1 187 ? 8.129 -6.532 -25.924 1.00 81.38 187 VAL A N 1
ATOM 1496 C CA . VAL A 1 187 ? 8.225 -5.828 -27.208 1.00 81.38 187 VAL A CA 1
ATOM 1497 C C . VAL A 1 187 ? 9.544 -5.085 -27.294 1.00 81.38 187 VAL A C 1
ATOM 1499 O O . VAL A 1 187 ? 10.204 -5.207 -28.325 1.00 81.38 187 VAL A O 1
ATOM 1502 N N . LEU A 1 188 ? 9.978 -4.414 -26.222 1.00 86.88 188 LEU A N 1
ATOM 1503 C CA . LEU A 1 188 ? 11.281 -3.753 -26.146 1.00 86.88 188 LEU A CA 1
ATOM 1504 C C . LEU A 1 188 ? 12.409 -4.674 -26.625 1.00 86.88 188 LEU A C 1
ATOM 1506 O O . LEU A 1 188 ? 13.178 -4.312 -27.514 1.00 86.88 188 LEU A O 1
ATOM 1510 N N . ILE A 1 189 ? 12.492 -5.891 -26.081 1.00 84.19 189 ILE A N 1
ATOM 1511 C CA . ILE A 1 189 ? 13.586 -6.827 -26.377 1.00 84.19 189 ILE A CA 1
ATOM 1512 C C . ILE A 1 189 ? 13.506 -7.360 -27.809 1.00 84.19 189 ILE A C 1
ATOM 1514 O O . ILE A 1 189 ? 14.529 -7.460 -28.495 1.00 84.19 189 ILE A O 1
ATOM 1518 N N . ILE A 1 190 ? 12.305 -7.690 -28.289 1.00 76.50 190 ILE A N 1
ATOM 1519 C CA . ILE A 1 190 ? 12.126 -8.183 -29.658 1.00 76.50 190 ILE A CA 1
ATOM 1520 C C . ILE A 1 190 ? 12.406 -7.064 -30.664 1.00 76.50 190 ILE A C 1
ATOM 1522 O O . ILE A 1 190 ? 13.205 -7.265 -31.583 1.00 76.50 190 ILE A O 1
ATOM 1526 N N . ALA A 1 191 ? 11.807 -5.890 -30.478 1.00 74.31 191 ALA A N 1
ATOM 1527 C CA . ALA A 1 191 ? 11.964 -4.735 -31.353 1.00 74.31 191 ALA A CA 1
ATOM 1528 C C . ALA A 1 191 ? 13.420 -4.266 -31.398 1.00 74.31 191 ALA A C 1
ATOM 1530 O O . ALA A 1 191 ? 13.963 -4.113 -32.493 1.00 74.31 191 ALA A O 1
ATOM 1531 N N . ALA A 1 192 ? 14.089 -4.144 -30.245 1.00 77.81 192 ALA A N 1
ATOM 1532 C CA . ALA A 1 192 ? 15.507 -3.798 -30.188 1.00 77.81 192 ALA A CA 1
ATOM 1533 C C . ALA A 1 192 ? 16.361 -4.811 -30.968 1.00 77.81 192 ALA A C 1
ATOM 1535 O O . ALA A 1 192 ? 17.214 -4.414 -31.757 1.00 77.81 192 ALA A O 1
ATOM 1536 N N . SER A 1 193 ? 16.075 -6.115 -30.850 1.00 79.25 193 SER A N 1
ATOM 1537 C CA . SER A 1 193 ? 16.821 -7.152 -31.581 1.00 79.25 193 SER A CA 1
ATOM 1538 C C . SER A 1 193 ? 16.631 -7.100 -33.105 1.00 79.25 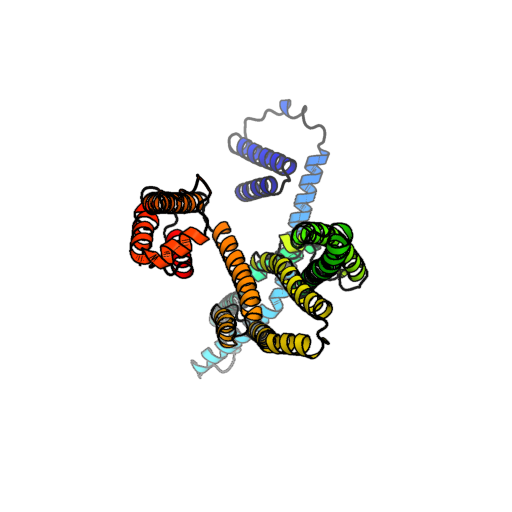193 SER A C 1
ATOM 1540 O O . SER A 1 193 ? 17.543 -7.450 -33.860 1.00 79.25 193 SER A O 1
ATOM 1542 N N . VAL A 1 194 ? 15.453 -6.677 -33.578 1.00 74.81 194 VAL A N 1
ATOM 1543 C CA . VAL A 1 194 ? 15.155 -6.512 -35.010 1.00 74.81 194 VAL A CA 1
ATOM 1544 C C . VAL A 1 194 ? 15.800 -5.237 -35.540 1.00 74.81 194 VAL A C 1
ATOM 1546 O O . VAL A 1 194 ? 16.452 -5.269 -36.586 1.00 74.81 194 VAL A O 1
ATOM 1549 N N . LEU A 1 195 ? 15.664 -4.134 -34.803 1.00 77.81 195 LEU A N 1
ATOM 1550 C CA . LEU A 1 195 ? 16.253 -2.845 -35.150 1.00 77.81 195 LEU A CA 1
ATOM 1551 C C . LEU A 1 195 ? 17.780 -2.914 -35.170 1.00 77.81 195 LEU A C 1
ATOM 1553 O O . LEU A 1 195 ? 18.384 -2.386 -36.099 1.00 77.81 195 LEU A O 1
ATOM 1557 N N . ASP A 1 196 ? 18.402 -3.635 -34.235 1.00 79.19 196 ASP A N 1
ATOM 1558 C CA . ASP A 1 196 ? 19.850 -3.862 -34.239 1.00 79.19 196 ASP A CA 1
ATOM 1559 C C . ASP A 1 196 ? 20.320 -4.552 -35.519 1.00 79.19 196 ASP A C 1
ATOM 1561 O O . ASP A 1 196 ? 21.261 -4.085 -36.161 1.00 79.19 196 ASP A O 1
ATOM 1565 N N . LYS A 1 197 ? 19.625 -5.609 -35.957 1.00 77.31 197 LYS A N 1
ATOM 1566 C CA . LYS A 1 197 ? 19.952 -6.306 -37.213 1.00 77.31 197 LYS A CA 1
ATOM 1567 C C . LYS A 1 197 ? 19.770 -5.403 -38.433 1.00 77.31 197 LYS A C 1
ATOM 1569 O O . LYS A 1 197 ? 20.591 -5.432 -39.350 1.00 77.31 197 LYS A O 1
ATOM 1574 N N . MET A 1 198 ? 18.709 -4.594 -38.453 1.00 74.69 198 MET A N 1
ATOM 1575 C CA . MET A 1 198 ? 18.452 -3.654 -39.547 1.00 74.69 198 MET A CA 1
ATOM 1576 C C . MET A 1 198 ? 19.520 -2.559 -39.614 1.00 74.69 198 MET A C 1
ATOM 1578 O O . MET A 1 198 ? 20.079 -2.324 -40.687 1.00 74.69 198 MET A O 1
ATOM 1582 N N . LEU A 1 199 ? 19.847 -1.933 -38.482 1.00 77.81 199 LEU A N 1
ATOM 1583 C CA . LEU A 1 199 ? 20.847 -0.870 -38.397 1.00 77.81 199 LEU A CA 1
ATOM 1584 C C . LEU A 1 199 ? 22.257 -1.388 -38.694 1.00 77.81 199 LEU A C 1
ATOM 1586 O O . LEU A 1 199 ? 22.995 -0.728 -39.425 1.00 77.81 199 LEU A O 1
ATOM 1590 N N . GLU A 1 200 ? 22.613 -2.584 -38.217 1.00 78.75 200 GLU A N 1
ATOM 1591 C CA . GLU A 1 200 ? 23.888 -3.224 -38.556 1.00 78.75 200 GLU A CA 1
ATOM 1592 C C . GLU A 1 200 ? 23.989 -3.485 -40.066 1.00 78.75 200 GLU A C 1
ATOM 1594 O O . GLU A 1 200 ? 25.006 -3.152 -40.676 1.00 78.75 200 GLU A O 1
ATOM 1599 N N . SER A 1 201 ? 22.924 -4.000 -40.695 1.00 77.25 201 SER A N 1
ATOM 1600 C CA . SER A 1 201 ? 22.915 -4.272 -42.141 1.00 77.25 201 SER A CA 1
ATOM 1601 C C . SER A 1 201 ? 22.929 -3.008 -43.011 1.00 77.25 201 SER A C 1
ATOM 1603 O O . SER A 1 201 ? 23.509 -3.021 -44.094 1.00 77.25 201 SER A O 1
ATOM 1605 N N . THR A 1 202 ? 22.313 -1.919 -42.540 1.00 76.19 202 THR A N 1
ATOM 1606 C CA . THR A 1 202 ? 22.125 -0.684 -43.322 1.00 76.19 202 THR A CA 1
ATOM 1607 C C . THR A 1 202 ? 23.298 0.278 -43.167 1.00 76.19 202 THR A C 1
ATOM 1609 O O . THR A 1 202 ? 23.717 0.904 -44.137 1.00 76.19 202 THR A O 1
ATOM 1612 N N . PHE A 1 203 ? 23.842 0.399 -41.954 1.00 74.00 203 PHE A N 1
ATOM 1613 C CA . PHE A 1 203 ? 24.852 1.407 -41.625 1.00 74.00 203 PHE A CA 1
ATOM 1614 C C . PHE A 1 203 ? 26.231 0.815 -41.310 1.00 74.00 203 PHE A C 1
ATOM 1616 O O . PHE A 1 203 ? 27.185 1.572 -41.144 1.00 74.00 203 PHE A O 1
ATOM 1623 N N . GLY A 1 204 ? 26.370 -0.514 -41.210 1.00 67.56 204 GLY A N 1
ATOM 1624 C CA . GLY A 1 204 ? 27.654 -1.188 -40.963 1.00 67.56 204 GLY A CA 1
ATOM 1625 C C . GLY A 1 204 ? 28.303 -0.868 -39.607 1.00 67.56 204 GLY A C 1
ATOM 1626 O O . GLY A 1 204 ? 29.438 -1.272 -39.351 1.00 67.56 204 GLY A O 1
ATOM 1627 N N . ALA A 1 205 ? 27.610 -0.136 -38.732 1.00 58.25 205 ALA A N 1
ATOM 1628 C CA . ALA A 1 205 ? 28.128 0.348 -37.460 1.00 58.25 205 ALA A CA 1
ATOM 1629 C C . ALA A 1 205 ? 27.788 -0.631 -36.328 1.00 58.25 205 ALA A C 1
ATOM 1631 O O . ALA A 1 205 ? 26.712 -0.572 -35.730 1.00 58.25 205 ALA A O 1
ATOM 1632 N N . LYS A 1 206 ? 28.730 -1.517 -35.993 1.00 58.56 206 LYS A N 1
ATOM 1633 C CA . LYS A 1 206 ? 28.634 -2.351 -34.786 1.00 58.56 206 LYS A CA 1
ATOM 1634 C C . LYS A 1 206 ? 28.692 -1.470 -33.534 1.00 58.56 206 LYS A C 1
ATOM 1636 O O . LYS A 1 206 ? 29.665 -0.753 -33.325 1.00 58.56 206 LYS A O 1
ATOM 1641 N N . GLY A 1 207 ? 27.655 -1.536 -32.700 1.00 56.16 207 GLY A N 1
ATOM 1642 C CA . GLY A 1 207 ? 27.612 -0.917 -31.368 1.00 56.16 207 GLY A CA 1
ATOM 1643 C C . GLY A 1 207 ? 26.858 0.415 -31.266 1.00 56.16 207 GLY A C 1
ATOM 1644 O O . GLY A 1 207 ? 26.210 0.641 -30.252 1.00 56.16 207 GLY A O 1
ATOM 1645 N N . PHE A 1 208 ? 26.848 1.262 -32.305 1.00 55.53 208 PHE A N 1
ATOM 1646 C CA . PHE A 1 208 ? 26.093 2.533 -32.277 1.00 55.53 208 PHE A CA 1
ATOM 1647 C C . PHE A 1 208 ? 24.584 2.327 -32.505 1.00 55.53 208 PHE A C 1
ATOM 1649 O O . PHE A 1 208 ? 23.763 3.066 -31.967 1.00 55.53 208 PHE A O 1
ATOM 1656 N N . GLY A 1 209 ? 24.217 1.276 -33.251 1.00 59.78 209 GLY A N 1
ATOM 1657 C CA . GLY A 1 209 ? 22.823 0.870 -33.447 1.00 59.78 209 GLY A CA 1
ATOM 1658 C C . GLY A 1 209 ? 22.122 0.441 -32.156 1.00 59.78 209 GLY A C 1
ATOM 1659 O O . GLY A 1 209 ? 20.936 0.702 -32.034 1.00 59.78 209 GLY A O 1
ATOM 1660 N N . SER A 1 210 ? 22.864 -0.084 -31.172 1.00 65.94 210 SER A N 1
ATOM 1661 C CA . SER A 1 210 ? 22.315 -0.708 -29.954 1.00 65.94 210 SER A CA 1
ATOM 1662 C C . SER A 1 210 ? 21.647 0.268 -28.986 1.00 65.94 210 SER A C 1
ATOM 1664 O O . SER A 1 210 ? 20.627 -0.044 -28.384 1.00 65.94 210 SER A O 1
ATOM 1666 N N . LEU A 1 211 ? 22.174 1.489 -28.861 1.00 71.00 211 LEU A N 1
ATOM 1667 C CA . LEU A 1 211 ? 21.535 2.529 -28.046 1.00 71.00 211 LEU A CA 1
ATOM 1668 C C . LEU A 1 211 ? 20.305 3.121 -28.744 1.00 71.00 211 LEU A C 1
ATOM 1670 O O . LEU A 1 211 ? 19.294 3.385 -28.098 1.00 71.00 211 LEU A O 1
ATOM 1674 N N . VAL A 1 212 ? 20.377 3.311 -30.066 1.00 72.69 212 VAL A N 1
ATOM 1675 C CA . VAL A 1 212 ? 19.268 3.861 -30.861 1.00 72.69 212 VAL A CA 1
ATOM 1676 C C . VAL A 1 212 ? 18.131 2.846 -30.990 1.00 72.69 212 VAL A C 1
ATOM 1678 O O . VAL A 1 212 ? 16.968 3.223 -30.888 1.00 72.69 212 VAL A O 1
ATOM 1681 N N . SER A 1 213 ? 18.446 1.564 -31.164 1.00 72.38 213 SER A N 1
ATOM 1682 C CA . SER A 1 213 ? 17.478 0.466 -31.193 1.00 72.38 213 SER A CA 1
ATOM 1683 C C . SER A 1 213 ? 16.849 0.221 -29.827 1.00 72.38 213 SER A C 1
ATOM 1685 O O . SER A 1 213 ? 15.651 -0.029 -29.773 1.00 72.38 213 SER A O 1
ATOM 1687 N N . ALA A 1 214 ? 17.608 0.353 -28.733 1.00 73.88 214 ALA A N 1
ATOM 1688 C CA . ALA A 1 214 ? 17.064 0.304 -27.380 1.00 73.88 214 ALA A CA 1
ATOM 1689 C C . ALA A 1 214 ? 16.104 1.474 -27.126 1.00 73.88 214 ALA A C 1
ATOM 1691 O O . ALA A 1 214 ? 14.998 1.256 -26.644 1.00 73.88 214 ALA A O 1
ATOM 1692 N N . GLY A 1 215 ? 16.479 2.698 -27.516 1.00 75.38 215 GLY A N 1
ATOM 1693 C CA . GLY A 1 215 ? 15.612 3.873 -27.380 1.00 75.38 215 GLY A CA 1
ATOM 1694 C C . GLY A 1 215 ? 14.348 3.798 -28.244 1.00 75.38 215 GLY A C 1
ATOM 1695 O O . GLY A 1 215 ? 13.250 4.065 -27.762 1.00 75.38 215 GLY A O 1
ATOM 1696 N N . ALA A 1 216 ? 14.475 3.391 -29.510 1.00 71.62 216 ALA A N 1
ATOM 1697 C CA . ALA A 1 216 ? 13.332 3.190 -30.403 1.00 71.62 216 ALA A CA 1
ATOM 1698 C C . ALA A 1 216 ? 12.463 2.000 -29.969 1.00 71.62 216 ALA A C 1
ATOM 1700 O O . ALA A 1 216 ? 11.240 2.061 -30.079 1.00 71.62 216 ALA A O 1
ATOM 1701 N N . GLY A 1 217 ? 13.088 0.945 -29.442 1.00 72.62 217 GLY A N 1
ATOM 1702 C CA . GLY A 1 217 ? 12.418 -0.180 -28.809 1.00 72.62 217 GLY A CA 1
ATOM 1703 C C . GLY A 1 217 ? 11.566 0.281 -27.634 1.00 72.62 217 GLY A C 1
ATOM 1704 O O . GLY A 1 217 ? 10.389 -0.045 -27.623 1.00 72.62 217 GLY A O 1
ATOM 1705 N N . ASN A 1 218 ? 12.111 1.099 -26.725 1.00 82.12 218 ASN A N 1
ATOM 1706 C CA . ASN A 1 218 ? 11.382 1.628 -25.564 1.00 82.12 218 ASN A CA 1
ATOM 1707 C C . ASN A 1 218 ? 10.179 2.460 -25.992 1.00 82.12 218 ASN A C 1
ATOM 1709 O O . ASN A 1 218 ? 9.089 2.253 -25.492 1.00 82.12 218 ASN A O 1
ATOM 1713 N N . LEU A 1 219 ? 10.341 3.324 -26.996 1.00 75.44 219 LEU A N 1
ATOM 1714 C CA . LEU A 1 219 ? 9.232 4.133 -27.498 1.00 75.44 219 LEU A CA 1
ATOM 1715 C C . LEU A 1 219 ? 8.096 3.283 -28.094 1.00 75.44 219 LEU A C 1
ATOM 1717 O O . LEU A 1 219 ? 6.929 3.521 -27.799 1.00 75.44 219 LEU A O 1
ATOM 1721 N N . ILE A 1 220 ? 8.420 2.318 -28.965 1.00 71.00 220 ILE A N 1
ATOM 1722 C CA . ILE A 1 220 ? 7.412 1.423 -29.571 1.00 71.00 220 ILE A CA 1
ATOM 1723 C C . ILE A 1 220 ? 6.714 0.613 -28.479 1.00 71.00 220 ILE A C 1
ATOM 1725 O O . ILE A 1 220 ? 5.507 0.383 -28.529 1.00 71.00 220 ILE A O 1
ATOM 1729 N N . SER A 1 221 ? 7.509 0.185 -27.512 1.00 76.69 221 SER A N 1
ATOM 1730 C CA . SER A 1 221 ? 7.113 -0.629 -26.389 1.00 76.69 221 SER A CA 1
ATOM 1731 C C . SER A 1 221 ? 6.161 0.089 -25.432 1.00 76.69 221 SER A C 1
ATOM 1733 O O . SER A 1 221 ? 5.088 -0.443 -25.172 1.00 76.69 221 SER A O 1
ATOM 1735 N N . ASP A 1 222 ? 6.474 1.321 -25.023 1.00 79.56 222 ASP A N 1
ATOM 1736 C CA . ASP A 1 222 ? 5.620 2.159 -24.175 1.00 79.56 222 ASP A CA 1
ATOM 1737 C C . ASP A 1 222 ? 4.243 2.375 -24.826 1.00 79.56 222 ASP A C 1
ATOM 1739 O O . ASP A 1 222 ? 3.208 2.194 -24.188 1.00 79.56 222 ASP A O 1
ATOM 1743 N N . VAL A 1 223 ? 4.216 2.691 -26.130 1.00 74.50 223 VAL A N 1
ATOM 1744 C CA . VAL A 1 223 ? 2.964 2.895 -26.884 1.00 74.50 223 VAL A CA 1
ATOM 1745 C C . VAL A 1 223 ? 2.145 1.604 -26.968 1.00 74.50 223 VAL A C 1
ATOM 1747 O O . VAL A 1 223 ? 0.924 1.634 -26.837 1.00 74.50 223 VAL A O 1
ATOM 1750 N N . MET A 1 224 ? 2.792 0.457 -27.197 1.00 72.44 224 MET A N 1
ATOM 1751 C CA . MET A 1 224 ? 2.100 -0.835 -27.238 1.00 72.44 224 MET A CA 1
ATOM 1752 C C . MET A 1 224 ? 1.640 -1.298 -25.854 1.00 72.44 224 MET A C 1
ATOM 1754 O O . MET A 1 224 ? 0.572 -1.900 -25.750 1.00 72.44 224 MET A O 1
ATOM 1758 N N . GLY A 1 225 ? 2.430 -1.033 -24.815 1.00 72.75 225 GLY A N 1
ATOM 1759 C CA . GLY A 1 225 ? 2.105 -1.329 -23.426 1.00 72.75 225 GLY A CA 1
ATOM 1760 C C . GLY A 1 225 ? 0.872 -0.560 -22.978 1.00 72.75 225 GLY A C 1
ATOM 1761 O O . GLY A 1 225 ? -0.049 -1.173 -22.446 1.00 72.75 225 GLY A O 1
ATOM 1762 N N . ASP A 1 226 ? 0.815 0.740 -23.272 1.00 78.88 226 ASP A N 1
ATOM 1763 C CA . ASP A 1 226 ? -0.321 1.611 -22.950 1.00 78.88 226 ASP A CA 1
ATOM 1764 C C . ASP A 1 226 ? -1.607 1.151 -23.660 1.00 78.88 226 ASP A C 1
ATOM 1766 O O . ASP A 1 226 ? -2.617 0.866 -23.018 1.00 78.88 226 ASP A O 1
ATOM 1770 N N . VAL A 1 227 ? -1.547 0.924 -24.980 1.00 75.12 227 VAL A N 1
ATOM 1771 C CA . VAL A 1 227 ? -2.692 0.400 -25.755 1.00 75.12 227 VAL A CA 1
ATOM 1772 C C . VAL A 1 227 ? -3.133 -0.983 -25.261 1.00 75.12 227 VAL A C 1
ATOM 1774 O O . VAL A 1 227 ? -4.330 -1.283 -25.202 1.00 75.12 227 VAL A O 1
ATOM 1777 N N . GLY A 1 228 ? -2.179 -1.847 -24.911 1.00 71.25 228 GLY A N 1
ATOM 1778 C CA . GLY A 1 228 ? -2.454 -3.176 -24.374 1.00 71.25 228 GLY A CA 1
ATOM 1779 C C . GLY A 1 228 ? -3.114 -3.134 -22.997 1.00 71.25 228 GLY A C 1
ATOM 1780 O O . GLY A 1 228 ? -4.040 -3.907 -22.757 1.00 71.25 228 GLY A O 1
ATOM 1781 N N . GLY A 1 229 ? -2.683 -2.210 -22.135 1.00 72.00 229 GLY A N 1
ATOM 1782 C CA . GLY A 1 229 ? -3.305 -1.929 -20.844 1.00 72.00 229 GLY A CA 1
ATOM 1783 C C . GLY A 1 229 ? -4.767 -1.534 -21.014 1.00 72.00 229 GLY A C 1
ATOM 1784 O O . GLY A 1 229 ? -5.640 -2.233 -20.504 1.00 72.00 229 GLY A O 1
ATOM 1785 N N . VAL A 1 230 ? -5.039 -0.503 -21.821 1.00 74.12 230 VAL A N 1
ATOM 1786 C CA . VAL A 1 230 ? -6.403 -0.004 -22.098 1.00 74.12 230 VAL A CA 1
ATOM 1787 C C . VAL A 1 230 ? -7.311 -1.110 -22.644 1.00 74.12 230 VAL A C 1
ATOM 1789 O O . VAL A 1 230 ? -8.446 -1.267 -22.210 1.00 74.12 230 VAL A O 1
ATOM 1792 N N . THR A 1 231 ? -6.805 -1.951 -23.551 1.00 75.69 231 THR A N 1
ATOM 1793 C CA . THR A 1 231 ? -7.598 -3.065 -24.107 1.00 75.69 231 THR A CA 1
ATOM 1794 C C . THR A 1 231 ? -7.987 -4.089 -23.031 1.00 75.69 231 THR A C 1
ATOM 1796 O O . THR A 1 231 ? -9.071 -4.673 -23.074 1.00 75.69 231 THR A O 1
ATOM 1799 N N . VAL A 1 232 ? -7.096 -4.347 -22.068 1.00 76.62 232 VAL A N 1
ATOM 1800 C CA . VAL A 1 232 ? -7.368 -5.248 -20.939 1.00 76.62 232 VAL A CA 1
ATOM 1801 C C . VAL A 1 232 ? -8.303 -4.597 -19.930 1.00 76.62 232 VAL A C 1
ATOM 1803 O O . VAL A 1 232 ? -9.173 -5.285 -19.403 1.00 76.62 232 VAL A O 1
ATOM 1806 N N . GLU A 1 233 ? -8.163 -3.294 -19.710 1.00 79.69 233 GLU A N 1
ATOM 1807 C CA . GLU A 1 233 ? -9.073 -2.492 -18.899 1.00 79.69 233 GLU A CA 1
ATOM 1808 C C . GLU A 1 233 ? -10.507 -2.618 -19.422 1.00 79.69 233 GLU A C 1
ATOM 1810 O O . GLU A 1 233 ? -11.360 -3.179 -18.738 1.00 79.69 233 GLU A O 1
ATOM 1815 N N . GLU A 1 234 ? -10.734 -2.279 -20.695 1.00 77.44 234 GLU A N 1
ATOM 1816 C CA . GLU A 1 234 ? -12.036 -2.407 -21.363 1.00 77.44 234 GLU A CA 1
ATOM 1817 C C . GLU A 1 234 ? -12.578 -3.847 -21.299 1.00 77.44 234 GLU A C 1
ATOM 1819 O O . GLU A 1 234 ? -13.774 -4.085 -21.085 1.00 77.44 234 GLU A O 1
ATOM 1824 N N . ALA A 1 235 ? -11.699 -4.844 -21.456 1.00 73.69 235 ALA A N 1
ATOM 1825 C CA . ALA A 1 235 ? -12.081 -6.246 -21.371 1.00 73.69 235 ALA A CA 1
ATOM 1826 C C . ALA A 1 235 ? -12.539 -6.636 -19.959 1.00 73.69 235 ALA A C 1
ATOM 1828 O O . ALA A 1 235 ? -13.528 -7.361 -19.831 1.00 73.69 235 ALA A O 1
ATOM 1829 N N . ILE A 1 236 ? -11.868 -6.168 -18.905 1.00 74.06 236 ILE A N 1
ATOM 1830 C CA . ILE A 1 236 ? -12.237 -6.490 -17.524 1.00 74.06 236 ILE A CA 1
ATOM 1831 C C . ILE A 1 236 ? -13.443 -5.660 -17.068 1.00 74.06 236 ILE A C 1
ATOM 1833 O O . ILE A 1 236 ? -14.334 -6.217 -16.422 1.00 74.06 236 ILE A O 1
ATOM 1837 N N . GLU A 1 237 ? -13.545 -4.392 -17.461 1.00 77.69 237 GLU A N 1
ATOM 1838 C CA . GLU A 1 237 ? -14.717 -3.538 -17.220 1.00 77.69 237 GLU A CA 1
ATOM 1839 C C . GLU A 1 237 ? -15.996 -4.123 -17.821 1.00 77.69 237 GLU A C 1
ATOM 1841 O O . GLU A 1 237 ? -17.072 -4.055 -17.221 1.00 77.69 237 GLU A O 1
ATOM 1846 N N . SER A 1 238 ? -15.879 -4.793 -18.971 1.00 73.88 238 SER A N 1
ATOM 1847 C CA . SER A 1 238 ? -17.004 -5.497 -19.592 1.00 73.88 238 SER A CA 1
ATOM 1848 C C . SER A 1 238 ? -17.496 -6.712 -18.785 1.00 73.88 238 SER A C 1
ATOM 1850 O O . SER A 1 238 ? -18.601 -7.218 -19.019 1.00 73.88 238 SER A O 1
ATOM 1852 N N . THR A 1 239 ? -16.716 -7.192 -17.810 1.00 73.50 239 THR A N 1
ATOM 1853 C CA . THR A 1 239 ? -17.093 -8.329 -16.965 1.00 73.50 239 THR A CA 1
ATOM 1854 C C . THR A 1 239 ? -17.928 -7.904 -15.757 1.00 73.50 239 THR A C 1
ATOM 1856 O O . THR A 1 239 ? -17.866 -6.788 -15.250 1.00 73.50 239 THR A O 1
ATOM 1859 N N . SER A 1 240 ? -18.699 -8.842 -15.201 1.00 69.94 240 SER A N 1
ATOM 1860 C CA . SER A 1 240 ? -19.413 -8.617 -13.936 1.00 69.94 240 SER A CA 1
ATOM 1861 C C . SER A 1 240 ? -18.489 -8.405 -12.729 1.00 69.94 240 SER A C 1
ATOM 1863 O O . SER A 1 240 ? -18.999 -8.107 -11.651 1.00 69.94 240 SER A O 1
ATOM 1865 N N . LEU A 1 241 ? -17.172 -8.598 -12.883 1.00 64.06 241 LEU A N 1
ATOM 1866 C CA . LEU A 1 241 ? -16.189 -8.398 -11.821 1.00 64.06 241 LEU A CA 1
ATOM 1867 C C . LEU A 1 241 ? -16.009 -6.908 -11.503 1.00 64.06 241 LEU A C 1
ATOM 1869 O O . LEU A 1 241 ? -15.978 -6.554 -10.331 1.00 64.06 241 LEU A O 1
ATOM 1873 N N . ALA A 1 242 ? -15.988 -6.038 -12.519 1.00 67.75 242 ALA A N 1
ATOM 1874 C CA . ALA A 1 242 ? -15.784 -4.598 -12.339 1.00 67.75 242 ALA A CA 1
ATOM 1875 C C . ALA A 1 242 ? -16.888 -3.936 -11.498 1.00 67.75 242 ALA A C 1
ATOM 1877 O O . ALA A 1 242 ? -16.625 -3.067 -10.678 1.00 67.75 242 ALA A O 1
ATOM 1878 N N . ARG A 1 243 ? -18.127 -4.437 -11.599 1.00 69.00 243 ARG A N 1
ATOM 1879 C CA . ARG A 1 243 ? -19.269 -3.955 -10.799 1.00 69.00 243 ARG A CA 1
ATOM 1880 C C . ARG A 1 243 ? -19.175 -4.240 -9.298 1.00 69.00 243 ARG A C 1
ATOM 1882 O O . ARG A 1 243 ? -19.999 -3.728 -8.550 1.00 69.00 243 ARG A O 1
ATOM 1889 N N . LYS A 1 244 ? -18.253 -5.102 -8.867 1.00 73.94 244 LYS A N 1
ATOM 1890 C CA . LYS A 1 244 ? -18.087 -5.487 -7.458 1.00 73.94 244 LYS A CA 1
ATOM 1891 C C . LYS A 1 244 ? -16.816 -4.921 -6.822 1.00 73.94 244 LYS A C 1
ATOM 1893 O O . LYS A 1 244 ? -16.637 -5.070 -5.616 1.00 73.94 244 LYS A O 1
ATOM 1898 N N . MET A 1 245 ? -15.958 -4.280 -7.613 1.00 81.94 245 MET A N 1
ATOM 1899 C CA . MET A 1 245 ? -14.712 -3.689 -7.136 1.00 81.94 245 MET A CA 1
ATOM 1900 C C . MET A 1 245 ? -14.977 -2.455 -6.280 1.00 81.94 245 MET A C 1
ATOM 1902 O O . MET A 1 245 ? -15.997 -1.787 -6.437 1.00 81.94 245 MET A O 1
ATOM 1906 N N . ALA A 1 246 ? -14.039 -2.168 -5.378 1.00 81.44 246 ALA A N 1
ATOM 1907 C CA . ALA A 1 246 ? -14.055 -0.929 -4.616 1.00 81.44 246 ALA A CA 1
ATOM 1908 C C . ALA A 1 246 ? -13.953 0.271 -5.571 1.00 81.44 246 ALA A C 1
ATOM 1910 O O . ALA A 1 246 ? -13.075 0.287 -6.445 1.00 81.44 246 ALA A O 1
ATOM 1911 N N . THR A 1 247 ? -14.840 1.253 -5.401 1.00 82.44 247 THR A N 1
ATOM 1912 C CA . THR A 1 247 ? -14.755 2.521 -6.139 1.00 82.44 247 THR A CA 1
ATOM 1913 C C . THR A 1 247 ? -13.640 3.396 -5.569 1.00 82.44 247 THR A C 1
ATOM 1915 O O . THR A 1 247 ? -13.138 3.142 -4.470 1.00 82.44 247 THR A O 1
ATOM 1918 N N . ASP A 1 248 ? -13.238 4.427 -6.308 1.00 82.44 248 ASP A N 1
ATOM 1919 C CA . ASP A 1 248 ? -12.177 5.333 -5.862 1.00 82.44 248 ASP A CA 1
ATOM 1920 C C . ASP A 1 248 ? -12.608 6.099 -4.601 1.00 82.44 248 ASP A C 1
ATOM 1922 O O . ASP A 1 248 ? -11.834 6.218 -3.653 1.00 82.44 248 ASP A O 1
ATOM 1926 N N . GLU A 1 249 ? -13.884 6.481 -4.512 1.00 77.31 249 GLU A N 1
ATOM 1927 C CA . GLU A 1 249 ? -14.468 7.127 -3.330 1.00 77.31 249 GLU A CA 1
ATOM 1928 C C . GLU A 1 249 ? -14.473 6.193 -2.111 1.00 77.31 249 GLU A C 1
ATOM 1930 O O . GLU A 1 249 ? -14.261 6.622 -0.977 1.00 77.31 249 GLU A O 1
ATOM 1935 N N . GLN A 1 250 ? -14.685 4.891 -2.327 1.00 77.50 250 GLN A N 1
ATOM 1936 C CA . GLN A 1 250 ? -14.574 3.891 -1.264 1.00 77.50 250 GLN A CA 1
ATOM 1937 C C . GLN A 1 250 ? -13.112 3.713 -0.827 1.00 77.50 250 GLN A C 1
ATOM 1939 O O . GLN A 1 250 ? -12.836 3.569 0.364 1.00 77.50 250 GLN A O 1
ATOM 1944 N N . LEU A 1 251 ? -12.161 3.765 -1.762 1.00 81.38 251 LEU A N 1
ATOM 1945 C CA . LEU A 1 251 ? -10.729 3.696 -1.464 1.00 81.38 251 LEU A CA 1
ATOM 1946 C C . LEU A 1 251 ? -10.246 4.884 -0.621 1.00 81.38 251 LEU A C 1
ATOM 1948 O O . LEU A 1 251 ? -9.447 4.696 0.298 1.00 81.38 251 LEU A O 1
ATOM 1952 N N . GLU A 1 252 ? -10.745 6.090 -0.899 1.00 80.00 252 GLU A N 1
ATOM 1953 C CA . GLU A 1 252 ? -10.423 7.296 -0.125 1.00 80.00 252 GLU A CA 1
ATOM 1954 C C . GLU A 1 252 ? -10.867 7.182 1.339 1.00 80.00 252 GLU A C 1
ATOM 1956 O O . GLU A 1 252 ? -10.193 7.685 2.240 1.00 80.00 252 GLU A O 1
ATOM 1961 N N . LEU A 1 253 ? -11.963 6.460 1.584 1.00 75.38 253 LEU A N 1
ATOM 1962 C CA . LEU A 1 253 ? -12.478 6.163 2.921 1.00 75.38 253 LEU A CA 1
ATOM 1963 C C . LEU A 1 253 ? -11.855 4.910 3.550 1.00 75.38 253 LEU A C 1
ATOM 1965 O O . LEU A 1 253 ? -12.085 4.630 4.729 1.00 75.38 253 LEU A O 1
ATOM 1969 N N . ALA A 1 254 ? -11.084 4.135 2.786 1.00 80.12 254 ALA A N 1
ATOM 1970 C CA . ALA A 1 254 ? -10.441 2.930 3.279 1.00 80.12 254 ALA A CA 1
ATOM 1971 C C . ALA A 1 254 ? -9.311 3.264 4.266 1.00 80.12 254 ALA A C 1
ATOM 1973 O O . ALA A 1 254 ? -8.749 4.360 4.279 1.00 80.12 254 ALA A O 1
ATOM 1974 N N . SER A 1 255 ? -8.940 2.286 5.095 1.00 75.94 255 SER A N 1
ATOM 1975 C CA . SER A 1 255 ? -7.824 2.457 6.024 1.00 75.94 255 SER A CA 1
ATOM 1976 C C . SER A 1 255 ? -6.515 2.763 5.271 1.00 75.94 255 SER A C 1
ATOM 1978 O O . SER A 1 255 ? -6.326 2.290 4.146 1.00 75.94 255 SER A O 1
ATOM 1980 N N . PRO A 1 256 ? -5.547 3.466 5.890 1.00 75.75 256 PRO A N 1
ATOM 1981 C CA . PRO A 1 256 ? -4.250 3.734 5.260 1.00 75.75 256 PRO A CA 1
ATOM 1982 C C . PRO A 1 256 ? -3.528 2.465 4.780 1.00 75.75 256 PRO A C 1
ATOM 1984 O O . PRO A 1 256 ? -2.795 2.486 3.794 1.00 75.75 256 PRO A O 1
ATOM 1987 N N . LEU A 1 257 ? -3.755 1.336 5.460 1.00 72.12 257 LEU A N 1
ATOM 1988 C CA . LEU A 1 257 ? -3.218 0.036 5.063 1.00 72.12 257 LEU A CA 1
ATOM 1989 C C . LEU A 1 257 ? -3.880 -0.497 3.783 1.00 72.12 257 LEU A C 1
ATOM 1991 O O . LEU A 1 257 ? -3.190 -1.047 2.929 1.00 72.12 257 LEU A O 1
ATOM 1995 N N . ALA A 1 258 ? -5.194 -0.318 3.630 1.00 80.06 258 ALA A N 1
ATOM 1996 C CA . ALA A 1 258 ? -5.914 -0.695 2.418 1.00 80.06 258 ALA A CA 1
ATOM 1997 C C . ALA A 1 258 ? -5.512 0.180 1.220 1.00 80.06 258 ALA A C 1
ATOM 1999 O O . ALA A 1 258 ? -5.274 -0.352 0.137 1.00 80.06 258 ALA A O 1
ATOM 2000 N N . GLN A 1 259 ? -5.343 1.490 1.427 1.00 83.12 259 GLN A N 1
ATOM 2001 C CA . GLN A 1 259 ? -4.829 2.403 0.398 1.00 83.12 259 GLN A CA 1
ATOM 2002 C C . GLN A 1 259 ? -3.420 2.000 -0.055 1.00 83.12 259 GLN A C 1
ATOM 2004 O O . GLN A 1 259 ? -3.156 1.881 -1.250 1.00 83.12 259 GLN A O 1
ATOM 2009 N N . LEU A 1 260 ? -2.529 1.685 0.894 1.00 80.50 260 LEU A N 1
ATOM 2010 C CA . LEU A 1 260 ? -1.191 1.195 0.569 1.00 80.50 260 LEU A CA 1
ATOM 2011 C C . LEU A 1 260 ? -1.231 -0.128 -0.199 1.00 80.50 260 LEU A C 1
ATOM 2013 O O . LEU A 1 260 ? -0.447 -0.334 -1.126 1.00 80.50 260 LEU A O 1
ATOM 2017 N N . LEU A 1 261 ? -2.122 -1.042 0.191 1.00 83.31 261 LEU A N 1
ATOM 2018 C CA . LEU A 1 261 ? -2.284 -2.308 -0.508 1.00 83.31 261 LEU A CA 1
ATOM 2019 C C . LEU A 1 261 ? -2.632 -2.054 -1.982 1.00 83.31 261 LEU A C 1
ATOM 2021 O O . LEU A 1 261 ? -2.030 -2.687 -2.847 1.00 83.31 261 LEU A O 1
ATOM 2025 N N . MET A 1 262 ? -3.505 -1.090 -2.284 1.00 87.62 262 MET A N 1
ATOM 2026 C CA . MET A 1 262 ? -3.832 -0.739 -3.671 1.00 87.62 262 MET A CA 1
ATOM 2027 C C . MET A 1 262 ? -2.668 -0.059 -4.401 1.00 87.62 262 MET A C 1
ATOM 2029 O O . MET A 1 262 ? -2.330 -0.471 -5.510 1.00 87.62 262 MET A O 1
ATOM 2033 N N . GLU A 1 263 ? -1.947 0.874 -3.764 1.00 85.19 263 GLU A N 1
ATOM 2034 C CA . GLU A 1 263 ? -0.708 1.425 -4.347 1.00 85.19 263 GLU A CA 1
ATOM 2035 C C . GLU A 1 263 ? 0.309 0.310 -4.665 1.00 85.19 263 GLU A C 1
ATOM 2037 O O . GLU A 1 263 ? 0.989 0.337 -5.694 1.00 85.19 263 GLU A O 1
ATOM 2042 N N . SER A 1 264 ? 0.390 -0.720 -3.818 1.00 87.56 264 SER A N 1
ATOM 2043 C CA . SER A 1 264 ? 1.298 -1.848 -4.028 1.00 87.56 264 SER A CA 1
ATOM 2044 C C . SER A 1 264 ? 0.878 -2.755 -5.187 1.00 87.56 264 SER A C 1
ATOM 2046 O O . SER A 1 264 ? 1.751 -3.359 -5.813 1.00 87.56 264 SER A O 1
ATOM 2048 N N . ALA A 1 265 ? -0.417 -2.832 -5.515 1.00 88.88 265 ALA A N 1
ATOM 2049 C CA . ALA A 1 265 ? -0.930 -3.615 -6.643 1.00 88.88 265 ALA A CA 1
ATOM 2050 C C . ALA A 1 265 ? -0.284 -3.164 -7.951 1.00 88.88 265 ALA A C 1
ATOM 2052 O O . ALA A 1 265 ? 0.213 -3.982 -8.725 1.00 88.88 265 ALA A O 1
ATOM 2053 N N . THR A 1 266 ? -0.197 -1.845 -8.140 1.00 88.25 266 THR A N 1
ATOM 2054 C CA . THR A 1 266 ? 0.377 -1.271 -9.355 1.00 88.25 266 THR A CA 1
ATOM 2055 C C . THR A 1 266 ? 1.867 -1.575 -9.474 1.00 88.25 266 THR A C 1
ATOM 2057 O O . THR A 1 266 ? 2.325 -2.113 -10.480 1.00 88.25 266 THR A O 1
ATOM 2060 N N . THR A 1 267 ? 2.621 -1.323 -8.404 1.00 88.25 267 THR A N 1
ATOM 2061 C CA . THR A 1 267 ? 4.072 -1.546 -8.370 1.00 88.25 267 THR A CA 1
ATOM 2062 C C . THR A 1 267 ? 4.417 -3.025 -8.553 1.00 88.25 267 THR A C 1
ATOM 2064 O O . THR A 1 267 ? 5.329 -3.369 -9.306 1.00 88.25 267 THR A O 1
ATOM 2067 N N . THR A 1 268 ? 3.689 -3.917 -7.875 1.00 89.19 268 THR A N 1
ATOM 2068 C CA . THR A 1 268 ? 3.916 -5.367 -7.971 1.00 89.19 268 THR A CA 1
ATOM 2069 C C . THR A 1 268 ? 3.499 -5.923 -9.329 1.00 89.19 268 THR A C 1
ATOM 2071 O O . THR A 1 268 ? 4.223 -6.760 -9.868 1.00 89.19 268 THR A O 1
ATOM 2074 N N . GLY A 1 269 ? 2.402 -5.422 -9.906 1.00 92.00 269 GLY A N 1
ATOM 2075 C CA . GLY A 1 269 ? 1.946 -5.747 -11.255 1.00 92.00 269 GLY A CA 1
ATOM 2076 C C . GLY A 1 269 ? 2.998 -5.402 -12.301 1.00 92.00 269 GLY A C 1
ATOM 2077 O O . GLY A 1 269 ? 3.483 -6.306 -12.984 1.00 92.00 269 GLY A O 1
ATOM 2078 N N . VAL A 1 270 ? 3.435 -4.135 -12.358 1.00 91.56 270 VAL A N 1
ATOM 2079 C CA . VAL A 1 270 ? 4.478 -3.688 -13.302 1.00 91.56 270 VAL A CA 1
ATOM 2080 C C . VAL A 1 270 ? 5.742 -4.522 -13.131 1.00 91.56 270 VAL A C 1
ATOM 2082 O O . VAL A 1 270 ? 6.230 -5.101 -14.097 1.00 91.56 270 VAL A O 1
ATOM 2085 N N . ALA A 1 271 ? 6.259 -4.649 -11.905 1.00 88.06 271 ALA A N 1
ATOM 2086 C CA . ALA A 1 271 ? 7.496 -5.385 -11.661 1.00 88.06 271 ALA A CA 1
ATOM 2087 C C . ALA A 1 271 ? 7.407 -6.847 -12.134 1.00 88.06 271 ALA A C 1
ATOM 2089 O O . ALA A 1 271 ? 8.310 -7.331 -12.822 1.00 88.06 271 ALA A O 1
ATOM 2090 N N . ALA A 1 272 ? 6.315 -7.543 -11.804 1.00 89.75 272 ALA A N 1
ATOM 2091 C CA . ALA A 1 272 ? 6.090 -8.919 -12.236 1.00 89.75 272 ALA A CA 1
ATOM 2092 C C . ALA A 1 272 ? 5.967 -9.023 -13.765 1.00 89.75 272 ALA A C 1
ATOM 2094 O O . ALA A 1 272 ? 6.590 -9.904 -14.365 1.00 89.75 272 ALA A O 1
ATOM 2095 N N . GLY A 1 273 ? 5.228 -8.105 -14.391 1.00 90.88 273 GLY A N 1
ATOM 2096 C CA . GLY A 1 273 ? 5.081 -8.015 -15.842 1.00 90.88 273 GLY A CA 1
ATOM 2097 C C . GLY A 1 273 ? 6.428 -7.846 -16.537 1.00 90.88 273 GLY A C 1
ATOM 2098 O O . GLY A 1 273 ? 6.790 -8.663 -17.386 1.00 90.88 273 GLY A O 1
ATOM 2099 N N . CYS A 1 274 ? 7.220 -6.861 -16.108 1.00 91.94 274 CYS A N 1
ATOM 2100 C CA . CYS A 1 274 ? 8.539 -6.567 -16.666 1.00 91.94 274 CYS A CA 1
ATOM 2101 C C . CYS A 1 274 ? 9.470 -7.783 -16.617 1.00 91.94 274 CYS A C 1
ATOM 2103 O O . CYS A 1 274 ? 10.124 -8.121 -17.604 1.00 91.94 274 CYS A O 1
ATOM 2105 N N . ILE A 1 275 ? 9.503 -8.487 -15.481 1.00 86.12 275 ILE A N 1
ATOM 2106 C CA . ILE A 1 275 ? 10.329 -9.686 -15.306 1.00 86.12 275 ILE A CA 1
ATOM 2107 C C . ILE A 1 275 ? 9.902 -10.787 -16.280 1.00 86.12 275 ILE A C 1
ATOM 2109 O O . ILE A 1 275 ? 10.745 -11.375 -16.962 1.00 86.12 275 ILE A O 1
ATOM 2113 N N . VAL A 1 276 ? 8.602 -11.076 -16.353 1.00 87.19 276 VAL A N 1
ATOM 2114 C CA . VAL A 1 276 ? 8.074 -12.136 -17.221 1.00 87.19 276 VAL A CA 1
ATOM 2115 C C . VAL A 1 276 ? 8.308 -11.793 -18.694 1.00 87.19 276 VAL A C 1
ATOM 2117 O O . VAL A 1 276 ? 8.800 -12.641 -19.445 1.00 87.19 276 VAL A O 1
ATOM 2120 N N . GLY A 1 277 ? 8.035 -10.548 -19.092 1.00 88.25 277 GLY A N 1
ATOM 2121 C CA . GLY A 1 277 ? 8.269 -10.047 -20.446 1.00 88.25 277 GLY A CA 1
ATOM 2122 C C . GLY A 1 277 ? 9.740 -10.149 -20.840 1.00 88.25 277 GLY A C 1
ATOM 2123 O O . GLY A 1 277 ? 10.063 -10.701 -21.895 1.00 88.25 277 GLY A O 1
ATOM 2124 N N . ALA A 1 278 ? 10.642 -9.737 -19.944 1.00 84.81 278 ALA A N 1
ATOM 2125 C CA . ALA A 1 278 ? 12.076 -9.788 -20.185 1.00 84.81 278 ALA A CA 1
ATOM 2126 C C . ALA A 1 278 ? 12.597 -11.221 -20.361 1.00 84.81 278 ALA A C 1
ATOM 2128 O O . ALA A 1 278 ? 13.344 -11.514 -21.299 1.00 84.81 278 ALA A O 1
ATOM 2129 N N . VAL A 1 279 ? 12.188 -12.134 -19.475 1.00 81.75 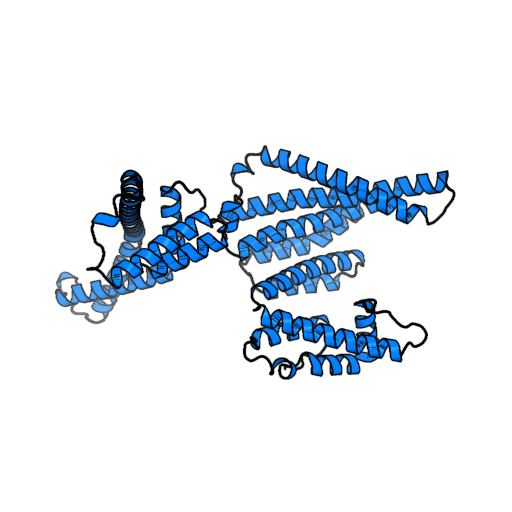279 VAL A N 1
ATOM 2130 C CA . VAL A 1 279 ? 12.611 -13.541 -19.512 1.00 81.75 279 VAL A CA 1
ATOM 2131 C C . VAL A 1 279 ? 12.134 -14.223 -20.793 1.00 81.75 279 VAL A C 1
ATOM 2133 O O . VAL A 1 279 ? 12.922 -14.909 -21.450 1.00 81.75 279 VAL A O 1
ATOM 2136 N N . ILE A 1 280 ? 10.868 -14.025 -21.170 1.00 81.25 280 ILE A N 1
ATOM 2137 C CA . ILE A 1 280 ? 10.297 -14.638 -22.373 1.00 81.25 280 ILE A CA 1
ATOM 2138 C C . ILE A 1 280 ? 10.924 -14.025 -23.632 1.00 81.25 280 ILE A C 1
ATOM 2140 O O . ILE A 1 280 ? 11.367 -14.771 -24.509 1.00 81.25 280 ILE A O 1
ATOM 2144 N N . GLY A 1 281 ? 11.043 -12.696 -23.704 1.00 83.50 281 GLY A N 1
ATOM 2145 C CA . GLY A 1 281 ? 11.678 -12.002 -24.826 1.00 83.50 281 GLY A CA 1
ATOM 2146 C C . GLY A 1 281 ? 13.119 -12.469 -25.054 1.00 83.50 281 GLY A C 1
ATOM 2147 O O . GLY A 1 281 ? 13.489 -12.843 -26.170 1.00 83.50 281 GLY A O 1
ATOM 2148 N N . LEU A 1 282 ? 13.923 -12.558 -23.988 1.00 82.56 282 LEU A N 1
ATOM 2149 C CA . LEU A 1 282 ? 15.298 -13.067 -24.058 1.00 82.56 282 LEU A CA 1
ATOM 2150 C C . LEU A 1 282 ? 15.370 -14.528 -24.507 1.00 82.56 282 LEU A C 1
ATOM 2152 O O . LEU A 1 282 ? 16.264 -14.876 -25.282 1.00 82.56 282 LEU A O 1
ATOM 2156 N N . ALA A 1 283 ? 14.464 -15.386 -24.030 1.00 73.50 283 ALA A N 1
ATOM 2157 C CA . ALA A 1 283 ? 14.432 -16.793 -24.420 1.00 73.50 283 ALA A CA 1
ATOM 2158 C C . ALA A 1 283 ? 14.173 -16.955 -25.927 1.00 73.50 283 ALA A C 1
ATOM 2160 O O . ALA A 1 283 ? 14.871 -17.733 -26.585 1.00 73.50 283 ALA A O 1
ATOM 2161 N N . ILE A 1 284 ? 13.236 -16.171 -26.475 1.00 78.06 284 ILE A N 1
ATOM 2162 C CA . ILE A 1 284 ? 12.918 -16.151 -27.909 1.00 78.06 284 ILE A CA 1
ATOM 2163 C C . ILE A 1 284 ? 14.104 -15.623 -28.720 1.00 78.06 284 ILE A C 1
ATOM 2165 O O . ILE A 1 284 ? 14.549 -16.290 -29.654 1.00 78.06 284 ILE A O 1
ATOM 2169 N N . VAL A 1 285 ? 14.662 -14.463 -28.351 1.00 78.81 285 VAL A N 1
ATOM 2170 C CA . VAL A 1 285 ? 15.775 -13.839 -29.093 1.00 78.81 285 VAL A CA 1
ATOM 2171 C C . VAL A 1 285 ? 17.016 -14.735 -29.112 1.00 78.81 285 VAL A C 1
ATOM 2173 O O . VAL A 1 285 ? 17.709 -14.809 -30.127 1.00 78.81 285 VAL A O 1
ATOM 2176 N N . LYS A 1 286 ? 17.290 -15.459 -28.020 1.00 76.56 286 LYS A N 1
ATOM 2177 C CA . LYS A 1 286 ? 18.428 -16.388 -27.927 1.00 76.56 286 LYS A CA 1
ATOM 2178 C C . LYS A 1 286 ? 18.158 -17.768 -28.537 1.00 76.56 286 LYS A C 1
ATOM 2180 O O . LYS A 1 286 ? 19.049 -18.613 -28.501 1.00 76.56 286 LYS A O 1
ATOM 2185 N N . GLY A 1 287 ? 16.966 -18.012 -29.088 1.00 68.38 287 GLY A N 1
ATOM 2186 C CA . GLY A 1 287 ? 16.614 -19.289 -29.714 1.00 68.38 287 GLY A CA 1
ATOM 2187 C C . GLY A 1 287 ? 16.579 -20.468 -28.736 1.00 68.38 287 GLY A C 1
ATOM 2188 O O . GLY A 1 287 ? 16.744 -21.617 -29.145 1.00 68.38 287 GLY A O 1
ATOM 2189 N N . VAL A 1 288 ? 16.389 -20.207 -27.439 1.00 55.12 288 VAL A N 1
ATOM 2190 C CA . VAL A 1 288 ? 16.308 -21.258 -26.420 1.00 55.12 288 VAL A CA 1
ATOM 2191 C C . VAL A 1 288 ? 14.871 -21.769 -26.396 1.00 55.12 288 VAL A C 1
ATOM 2193 O O . VAL A 1 288 ? 13.979 -21.067 -25.924 1.00 55.12 288 VAL A O 1
ATOM 2196 N N . GLY A 1 289 ? 14.635 -22.987 -26.900 1.00 47.56 289 GLY A N 1
ATOM 2197 C CA . GLY A 1 289 ? 13.331 -23.664 -26.851 1.00 47.56 289 GLY A CA 1
ATOM 2198 C C . GLY A 1 289 ? 12.763 -23.682 -25.424 1.00 47.56 289 GLY A C 1
ATOM 2199 O O . GLY A 1 289 ? 13.288 -24.343 -24.532 1.00 47.56 289 GLY A O 1
ATOM 2200 N N . SER A 1 290 ? 11.718 -22.889 -25.195 1.00 50.53 290 SER A N 1
ATOM 2201 C CA . SER A 1 290 ? 11.541 -22.115 -23.957 1.00 50.53 290 SER A CA 1
ATOM 2202 C C . SER A 1 290 ? 10.742 -22.783 -22.834 1.00 50.53 290 SER A C 1
ATOM 2204 O O . SER A 1 290 ? 10.363 -22.114 -21.881 1.00 50.53 290 SER A O 1
ATOM 2206 N N . ILE A 1 291 ? 10.498 -24.093 -22.876 1.00 43.88 291 ILE A N 1
ATOM 2207 C CA . ILE A 1 291 ? 9.704 -24.744 -21.817 1.00 43.88 291 ILE A CA 1
ATOM 2208 C C . ILE A 1 291 ? 10.542 -24.944 -20.547 1.00 43.88 291 ILE A C 1
ATOM 2210 O O . ILE A 1 291 ? 10.056 -24.694 -19.452 1.00 43.88 291 ILE A O 1
ATOM 2214 N N . ALA A 1 292 ? 11.821 -25.314 -20.659 1.00 44.97 292 ALA A N 1
ATOM 2215 C CA . ALA A 1 292 ? 12.641 -25.623 -19.484 1.00 44.97 292 ALA A CA 1
ATOM 2216 C C . ALA A 1 292 ? 12.950 -24.392 -18.609 1.00 44.97 292 ALA A C 1
ATOM 2218 O O . ALA A 1 292 ? 12.909 -24.503 -17.387 1.00 44.97 292 ALA A O 1
ATOM 2219 N N . LEU A 1 293 ? 13.210 -23.224 -19.216 1.00 45.03 293 LEU A N 1
ATOM 2220 C CA . LEU A 1 293 ? 13.576 -22.002 -18.487 1.00 45.03 293 LEU A CA 1
ATOM 2221 C C . LEU A 1 293 ? 12.361 -21.369 -17.786 1.00 45.03 293 LEU A C 1
ATOM 2223 O O . LEU A 1 293 ? 12.436 -21.020 -16.608 1.00 45.03 293 LEU A O 1
ATOM 2227 N N . VAL A 1 294 ? 11.222 -21.304 -18.489 1.00 42.72 294 VAL A N 1
ATOM 2228 C CA . VAL A 1 294 ? 9.932 -20.861 -17.935 1.00 42.72 294 VAL A CA 1
ATOM 2229 C C . VAL A 1 294 ? 9.481 -21.803 -16.816 1.00 42.72 294 VAL A C 1
ATOM 2231 O O . VAL A 1 294 ? 9.043 -21.343 -15.767 1.00 42.72 294 VAL A O 1
ATOM 2234 N N . TRP A 1 295 ? 9.670 -23.117 -16.976 1.00 43.62 295 TRP A N 1
ATOM 2235 C CA . TRP A 1 295 ? 9.310 -24.098 -15.950 1.00 43.62 295 TRP A CA 1
ATOM 2236 C C . TRP A 1 295 ? 10.249 -24.068 -14.734 1.00 43.62 295 TRP A C 1
ATOM 2238 O O . TRP A 1 295 ? 9.790 -24.247 -13.607 1.00 43.62 295 TRP A O 1
ATOM 2248 N N . SER A 1 296 ? 11.540 -23.764 -14.922 1.00 47.47 296 SER A N 1
ATOM 2249 C CA . SER A 1 296 ? 12.463 -23.521 -13.804 1.00 47.47 296 SER A CA 1
ATOM 2250 C C . SER A 1 296 ? 12.178 -22.214 -13.060 1.00 47.47 296 SER A C 1
ATOM 2252 O O . SER A 1 296 ? 12.268 -22.195 -11.836 1.00 47.47 296 SER A O 1
ATOM 2254 N N . ALA A 1 297 ? 11.773 -21.150 -13.762 1.00 45.06 297 ALA A N 1
ATOM 2255 C CA . ALA A 1 297 ? 11.376 -19.887 -13.140 1.00 45.06 297 ALA A CA 1
ATOM 2256 C C . ALA A 1 297 ? 10.040 -20.022 -12.385 1.00 45.06 297 ALA A C 1
ATOM 2258 O O . ALA A 1 297 ? 9.924 -19.559 -11.254 1.00 45.06 297 ALA A O 1
ATOM 2259 N N . ALA A 1 298 ? 9.067 -20.740 -12.957 1.00 42.97 298 ALA A N 1
ATOM 2260 C CA . ALA A 1 298 ? 7.792 -21.036 -12.304 1.00 42.97 298 ALA A CA 1
ATOM 2261 C C . ALA A 1 298 ? 7.971 -21.885 -11.029 1.00 42.97 298 ALA A C 1
ATOM 2263 O O . ALA A 1 298 ? 7.374 -21.574 -10.001 1.00 42.97 298 ALA A O 1
ATOM 2264 N N . ARG A 1 299 ? 8.849 -22.901 -11.050 1.00 48.62 299 ARG A N 1
ATOM 2265 C CA . ARG A 1 299 ? 9.200 -23.687 -9.848 1.00 48.62 299 ARG A CA 1
ATOM 2266 C C . ARG A 1 299 ? 9.984 -22.893 -8.804 1.00 48.62 299 ARG A C 1
ATOM 2268 O O . ARG A 1 299 ? 9.858 -23.177 -7.620 1.00 48.62 299 ARG A O 1
ATOM 2275 N N . ALA A 1 300 ? 10.772 -21.899 -9.212 1.00 49.53 300 ALA A N 1
ATOM 2276 C CA . ALA A 1 300 ? 11.455 -21.004 -8.277 1.00 49.53 300 ALA A CA 1
ATOM 2277 C C . ALA A 1 300 ? 10.492 -20.011 -7.593 1.00 49.53 300 ALA A C 1
ATOM 2279 O O . ALA A 1 300 ? 10.795 -19.528 -6.506 1.00 49.53 300 ALA A O 1
ATOM 2280 N N . GLY A 1 301 ? 9.330 -19.732 -8.198 1.00 39.97 301 GLY A N 1
ATOM 2281 C CA . GLY A 1 301 ? 8.266 -18.907 -7.613 1.00 39.97 301 GLY A CA 1
ATOM 2282 C C . GLY A 1 301 ? 7.318 -19.661 -6.671 1.00 39.97 301 GLY A C 1
ATOM 2283 O O . GLY A 1 301 ? 6.653 -19.037 -5.849 1.00 39.97 301 GLY A O 1
ATOM 2284 N N . GLU A 1 302 ? 7.276 -20.993 -6.740 1.00 43.16 302 GLU A N 1
ATOM 2285 C CA . GLU A 1 302 ? 6.405 -21.846 -5.916 1.00 43.16 302 GLU A CA 1
ATOM 2286 C C . GLU A 1 302 ? 6.621 -21.675 -4.392 1.00 43.16 302 GLU A C 1
ATOM 2288 O O . GLU A 1 302 ? 5.629 -21.545 -3.672 1.00 43.16 302 GLU A O 1
ATOM 2293 N N . PRO A 1 303 ? 7.863 -21.553 -3.873 1.00 47.34 303 PRO A N 1
ATOM 2294 C CA . PRO A 1 303 ? 8.106 -21.266 -2.458 1.00 47.34 303 PRO A CA 1
ATOM 2295 C C . PRO A 1 303 ? 7.628 -19.870 -2.040 1.00 47.34 303 PRO A C 1
ATOM 2297 O O . PRO A 1 303 ? 7.145 -19.699 -0.925 1.00 47.34 303 PRO A O 1
ATOM 2300 N N . ILE A 1 304 ? 7.728 -18.878 -2.932 1.00 42.59 304 ILE A N 1
ATOM 2301 C CA . ILE A 1 304 ? 7.299 -17.495 -2.671 1.00 42.59 304 ILE A CA 1
ATOM 2302 C C . ILE A 1 304 ? 5.771 -17.429 -2.639 1.00 42.59 304 ILE A C 1
ATOM 2304 O O . ILE A 1 304 ? 5.197 -16.878 -1.704 1.00 42.59 304 ILE A O 1
ATOM 2308 N N . ALA A 1 305 ? 5.105 -18.058 -3.609 1.00 39.84 305 ALA A N 1
ATOM 2309 C CA . ALA A 1 305 ? 3.652 -18.158 -3.641 1.00 39.84 305 ALA A CA 1
ATOM 2310 C C . ALA A 1 305 ? 3.113 -18.891 -2.403 1.00 39.84 305 ALA A C 1
ATOM 2312 O O . ALA A 1 305 ? 2.151 -18.429 -1.797 1.00 39.84 305 ALA A O 1
ATOM 2313 N N . GLN A 1 306 ? 3.757 -19.985 -1.974 1.00 45.00 306 GLN A N 1
ATOM 2314 C CA . GLN A 1 306 ? 3.377 -20.694 -0.749 1.00 45.00 306 GLN A CA 1
ATOM 2315 C C . GLN A 1 306 ? 3.653 -19.883 0.522 1.00 45.00 306 GLN A C 1
ATOM 2317 O O . GLN A 1 306 ? 2.818 -19.901 1.423 1.00 45.00 306 GLN A O 1
ATOM 2322 N N . ALA A 1 307 ? 4.761 -19.139 0.593 1.00 45.50 307 ALA A N 1
ATOM 2323 C CA . ALA A 1 307 ? 5.065 -18.264 1.726 1.00 45.50 307 ALA A CA 1
ATOM 2324 C C . ALA A 1 307 ? 4.051 -17.115 1.851 1.00 45.50 307 ALA A C 1
ATOM 2326 O O . ALA A 1 307 ? 3.564 -16.846 2.946 1.00 45.50 307 ALA A O 1
ATOM 2327 N N . VAL A 1 308 ? 3.659 -16.498 0.732 1.00 39.22 308 VAL A N 1
ATOM 2328 C CA . VAL A 1 308 ? 2.613 -15.462 0.692 1.00 39.22 308 VAL A CA 1
ATOM 2329 C C . VAL A 1 308 ? 1.247 -16.040 1.083 1.00 39.22 308 VAL A C 1
ATOM 2331 O O . VAL A 1 308 ? 0.531 -15.436 1.880 1.00 39.22 308 VAL A O 1
ATOM 2334 N N . LEU A 1 309 ? 0.898 -17.238 0.599 1.00 39.94 309 LEU A N 1
ATOM 2335 C CA . LEU A 1 309 ? -0.361 -17.909 0.947 1.00 39.94 309 LEU A CA 1
ATOM 2336 C C . LEU A 1 309 ? -0.411 -18.371 2.414 1.00 39.94 309 LEU A C 1
ATOM 2338 O O . LEU A 1 309 ? -1.480 -18.417 3.018 1.00 39.94 309 LEU A O 1
ATOM 2342 N N . GLN A 1 310 ? 0.727 -18.765 2.990 1.00 45.09 310 GLN A N 1
ATOM 2343 C CA . GLN A 1 310 ? 0.824 -19.136 4.403 1.00 45.09 310 GLN A CA 1
ATOM 2344 C C . GLN A 1 310 ? 0.779 -17.902 5.307 1.00 45.09 310 GLN A C 1
ATOM 2346 O O . GLN A 1 310 ? 0.083 -17.935 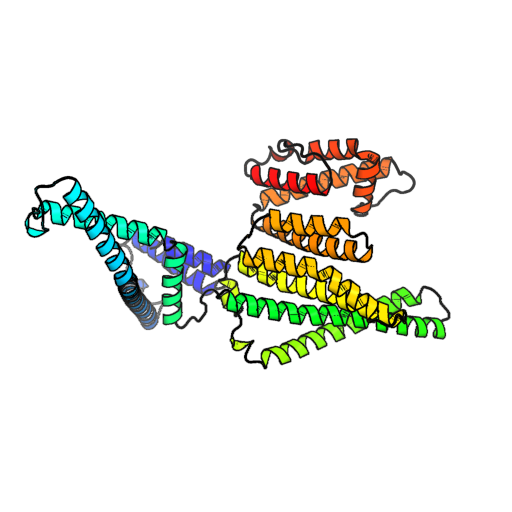6.319 1.00 45.09 310 GLN A O 1
ATOM 2351 N N . ALA A 1 311 ? 1.435 -16.804 4.919 1.00 41.38 311 ALA A N 1
ATOM 2352 C CA . ALA A 1 311 ? 1.349 -15.527 5.624 1.00 41.38 311 ALA A CA 1
ATOM 2353 C C . ALA A 1 311 ? -0.084 -14.962 5.609 1.00 41.38 311 ALA A C 1
ATOM 2355 O O . ALA A 1 311 ? -0.571 -14.505 6.643 1.00 41.38 311 ALA A O 1
ATOM 2356 N N . SER A 1 312 ? -0.796 -15.077 4.479 1.00 35.97 312 SER A N 1
ATOM 2357 C CA . SER A 1 312 ? -2.196 -14.641 4.379 1.00 35.97 312 SER A CA 1
ATOM 2358 C C . SER A 1 312 ? -3.151 -15.512 5.205 1.00 35.97 312 SER A C 1
ATOM 2360 O O . SER A 1 312 ? -4.044 -14.988 5.864 1.00 35.97 312 SER A O 1
ATOM 2362 N N . ARG A 1 313 ? -2.939 -16.837 5.246 1.00 38.44 313 ARG A N 1
ATOM 2363 C CA . ARG A 1 313 ? -3.740 -17.772 6.062 1.00 38.44 313 ARG A CA 1
ATOM 2364 C C . ARG A 1 313 ? -3.476 -17.670 7.561 1.00 38.44 313 ARG A C 1
ATOM 2366 O O . ARG A 1 313 ? -4.361 -17.994 8.344 1.00 38.44 313 ARG A O 1
ATOM 2373 N N . ALA A 1 314 ? -2.280 -17.252 7.962 1.00 40.22 314 ALA A N 1
ATOM 2374 C CA . ALA A 1 314 ? -1.920 -17.098 9.367 1.00 40.22 314 ALA A CA 1
ATOM 2375 C C . ALA A 1 314 ? -2.451 -15.794 9.992 1.00 40.22 314 ALA A C 1
ATOM 2377 O O . ALA A 1 314 ? -2.256 -15.591 11.188 1.00 40.22 314 ALA A O 1
ATOM 2378 N N . GLY A 1 315 ? -3.065 -14.893 9.208 1.00 31.70 315 GLY A N 1
ATOM 2379 C CA . GLY A 1 315 ? -3.461 -13.559 9.685 1.00 31.70 315 GLY A CA 1
ATOM 2380 C C . GLY A 1 315 ? -2.280 -12.744 10.233 1.00 31.70 315 GLY A C 1
ATOM 2381 O O . GLY A 1 315 ? -2.468 -11.790 10.983 1.00 31.70 315 GLY A O 1
ATOM 2382 N N . ALA A 1 316 ? -1.048 -13.144 9.906 1.00 33.91 316 ALA A N 1
ATOM 2383 C CA . ALA A 1 316 ? 0.159 -12.634 10.528 1.00 33.91 316 ALA A CA 1
ATOM 2384 C C . ALA A 1 316 ? 0.707 -11.471 9.703 1.00 33.91 316 ALA A C 1
ATOM 2386 O O . ALA A 1 316 ? 1.595 -11.631 8.868 1.00 33.91 316 ALA A O 1
ATOM 2387 N N . ALA A 1 317 ? 0.216 -10.269 9.989 1.00 35.78 317 ALA A N 1
ATOM 2388 C CA . ALA A 1 317 ? 0.885 -9.024 9.629 1.00 35.78 317 ALA A CA 1
ATOM 2389 C C . ALA A 1 317 ? 2.147 -8.810 10.498 1.00 35.78 317 ALA A C 1
ATOM 2391 O O . ALA A 1 317 ? 2.280 -7.790 11.168 1.00 35.78 317 ALA A O 1
ATOM 2392 N N . SER A 1 318 ? 3.061 -9.788 10.561 1.00 40.59 318 SER A N 1
ATOM 2393 C CA . SER A 1 318 ? 4.270 -9.690 11.387 1.00 40.59 318 SER A CA 1
ATOM 2394 C C . SER A 1 318 ? 5.567 -9.869 10.593 1.00 40.59 318 SER A C 1
ATOM 2396 O O . SER A 1 318 ? 5.676 -10.655 9.648 1.00 40.59 318 SER A O 1
ATOM 2398 N N . ILE A 1 319 ? 6.557 -9.087 11.030 1.00 35.22 319 ILE A N 1
ATOM 2399 C CA . ILE A 1 319 ? 7.894 -8.847 10.462 1.00 35.22 319 ILE A CA 1
ATOM 2400 C C . ILE A 1 319 ? 8.677 -10.144 10.178 1.00 35.22 319 ILE A C 1
ATOM 2402 O O . ILE A 1 319 ? 9.442 -10.201 9.215 1.00 35.22 319 ILE A O 1
ATOM 2406 N N . SER A 1 320 ? 8.445 -11.209 10.947 1.00 40.91 320 SER A N 1
ATOM 2407 C CA . SER A 1 320 ? 9.139 -12.496 10.801 1.00 40.91 320 SER A CA 1
ATOM 2408 C C . SER A 1 320 ? 8.783 -13.245 9.510 1.00 40.91 320 SER A C 1
ATOM 2410 O O . SER A 1 320 ? 9.616 -13.971 8.965 1.00 40.91 320 SER A O 1
ATOM 2412 N N . SER A 1 321 ? 7.579 -13.032 8.974 1.00 41.53 321 SER A N 1
ATOM 2413 C CA . SER A 1 321 ? 7.122 -13.638 7.714 1.00 41.53 321 SER A CA 1
ATOM 2414 C C . SER A 1 321 ? 7.891 -13.084 6.507 1.00 41.53 321 SER A C 1
ATOM 2416 O O . SER A 1 321 ? 8.161 -13.803 5.548 1.00 41.53 321 SER A O 1
ATOM 2418 N N . PHE A 1 322 ? 8.300 -11.813 6.577 1.00 39.22 322 PHE A N 1
ATOM 2419 C CA . PHE A 1 322 ? 9.062 -11.132 5.528 1.00 39.22 322 PHE A CA 1
ATOM 2420 C C . PHE A 1 322 ? 10.558 -11.471 5.570 1.00 39.22 322 PHE A C 1
ATOM 2422 O O . PHE A 1 322 ? 11.181 -11.636 4.520 1.00 39.22 322 PHE A O 1
ATOM 2429 N N . GLU A 1 323 ? 11.129 -11.652 6.764 1.00 41.66 323 GLU A N 1
ATOM 2430 C CA . GLU A 1 323 ? 12.512 -12.124 6.926 1.00 41.66 323 GLU A CA 1
ATOM 2431 C C . GLU A 1 323 ? 12.696 -13.554 6.400 1.00 41.66 323 GLU A C 1
ATOM 2433 O O . GLU A 1 323 ? 13.715 -13.854 5.778 1.00 41.66 323 GLU A O 1
ATOM 2438 N N . ALA A 1 324 ? 11.688 -14.419 6.557 1.00 41.84 324 ALA A N 1
ATOM 2439 C CA . ALA A 1 324 ? 11.700 -15.770 5.998 1.00 41.84 324 ALA A CA 1
ATOM 2440 C C . ALA A 1 324 ? 11.722 -15.774 4.454 1.00 41.84 324 ALA A C 1
ATOM 2442 O O . ALA A 1 324 ? 12.447 -16.568 3.850 1.00 41.84 324 ALA A O 1
ATOM 2443 N N . ILE A 1 325 ? 10.992 -14.850 3.814 1.00 40.53 325 ILE A N 1
ATOM 2444 C CA . ILE A 1 325 ? 10.991 -14.668 2.351 1.00 40.53 325 ILE A CA 1
ATOM 2445 C C . ILE A 1 325 ? 12.363 -14.164 1.870 1.00 40.53 325 ILE A C 1
ATOM 2447 O O . ILE A 1 325 ? 12.911 -14.683 0.895 1.00 40.53 325 ILE A O 1
ATOM 2451 N N . ALA A 1 326 ? 12.970 -13.209 2.580 1.00 39.19 326 ALA A N 1
ATOM 2452 C CA . ALA A 1 326 ? 14.309 -12.710 2.261 1.00 39.19 326 ALA A CA 1
ATOM 2453 C C . ALA A 1 326 ? 15.400 -13.788 2.443 1.00 39.19 326 ALA A C 1
ATOM 2455 O O . ALA A 1 326 ? 16.265 -13.949 1.579 1.00 39.19 326 ALA A O 1
ATOM 2456 N N . ALA A 1 327 ? 15.334 -14.575 3.521 1.00 40.34 327 ALA A N 1
ATOM 2457 C CA . ALA A 1 327 ? 16.312 -15.618 3.834 1.00 40.34 327 ALA A CA 1
ATOM 2458 C C . ALA A 1 327 ? 16.276 -16.793 2.842 1.00 40.34 327 ALA A C 1
ATOM 2460 O O . ALA A 1 327 ? 17.334 -17.250 2.403 1.00 40.34 327 ALA A O 1
ATOM 2461 N N . ALA A 1 328 ? 15.082 -17.235 2.428 1.00 39.69 328 ALA A N 1
ATOM 2462 C CA . ALA A 1 328 ? 14.918 -18.292 1.424 1.00 39.69 328 ALA A CA 1
ATOM 2463 C C . ALA A 1 328 ? 15.506 -17.908 0.051 1.00 39.69 328 ALA A C 1
ATOM 2465 O O . ALA A 1 328 ? 15.907 -18.772 -0.726 1.00 39.69 328 ALA A O 1
ATOM 2466 N N . THR A 1 329 ? 15.607 -16.608 -0.228 1.00 39.41 329 THR A N 1
ATOM 2467 C CA . THR A 1 329 ? 16.048 -16.079 -1.522 1.00 39.41 329 THR A CA 1
ATOM 2468 C C . THR A 1 329 ? 17.575 -16.015 -1.668 1.00 39.41 329 THR A C 1
ATOM 2470 O O . THR A 1 329 ? 18.109 -16.144 -2.772 1.00 39.41 329 THR A O 1
ATOM 2473 N N . ILE A 1 330 ? 18.304 -15.875 -0.557 1.00 38.09 330 ILE A N 1
ATOM 2474 C CA . ILE A 1 330 ? 19.776 -15.792 -0.546 1.00 38.09 330 ILE A CA 1
ATOM 2475 C C . ILE A 1 330 ? 20.420 -17.163 -0.823 1.00 38.09 330 ILE A C 1
ATOM 2477 O O . ILE A 1 330 ? 21.535 -17.240 -1.338 1.00 38.09 330 ILE A O 1
ATOM 2481 N N . THR A 1 331 ? 19.726 -18.268 -0.535 1.00 36.59 331 THR A N 1
ATOM 2482 C CA . THR A 1 331 ? 20.319 -19.616 -0.576 1.00 36.59 331 THR A CA 1
ATOM 2483 C C . THR A 1 331 ? 20.365 -20.246 -1.979 1.00 36.59 331 THR A C 1
ATOM 2485 O O . THR A 1 331 ? 21.138 -21.176 -2.199 1.00 36.59 331 THR A O 1
ATOM 2488 N N . THR A 1 332 ? 19.590 -19.757 -2.957 1.00 40.06 332 THR A N 1
ATOM 2489 C CA . THR A 1 332 ? 19.377 -20.441 -4.256 1.00 40.06 332 THR A CA 1
ATOM 2490 C C . THR A 1 332 ? 20.273 -20.011 -5.429 1.00 40.06 332 THR A C 1
ATOM 2492 O O . THR A 1 332 ? 20.110 -20.525 -6.534 1.00 40.06 332 THR A O 1
ATOM 2495 N N . GLY A 1 333 ? 21.254 -19.126 -5.223 1.00 31.62 333 GLY A N 1
ATOM 2496 C CA . GLY A 1 333 ? 22.465 -19.039 -6.063 1.00 31.62 333 GLY A CA 1
ATOM 2497 C C . GLY A 1 333 ? 22.309 -18.842 -7.585 1.00 31.62 333 GLY A C 1
ATOM 2498 O O . GLY A 1 333 ? 23.229 -19.177 -8.328 1.00 31.62 333 GLY A O 1
ATOM 2499 N N . THR A 1 334 ? 21.192 -18.304 -8.083 1.00 35.22 334 THR A N 1
ATOM 2500 C CA . THR A 1 334 ? 20.997 -17.993 -9.511 1.00 35.22 334 THR A CA 1
ATOM 2501 C C . THR A 1 334 ? 20.941 -16.479 -9.720 1.00 35.22 334 THR A C 1
ATOM 2503 O O . THR A 1 334 ? 20.074 -15.783 -9.197 1.00 35.22 334 THR A O 1
ATOM 2506 N N . ILE A 1 335 ? 21.905 -15.960 -10.488 1.00 33.12 335 ILE A N 1
ATOM 2507 C CA . ILE A 1 335 ? 22.230 -14.525 -10.643 1.00 33.12 335 ILE A CA 1
ATOM 2508 C C . ILE A 1 335 ? 21.026 -13.684 -11.119 1.00 33.12 335 ILE A C 1
ATOM 2510 O O . ILE A 1 335 ? 20.920 -12.507 -10.788 1.00 33.12 335 ILE A O 1
ATOM 2514 N N . THR A 1 336 ? 20.069 -14.287 -11.828 1.00 33.44 336 THR A N 1
ATOM 2515 C CA . THR A 1 336 ? 18.846 -13.622 -12.309 1.00 33.44 336 THR A CA 1
ATOM 2516 C C . THR A 1 336 ? 17.761 -13.497 -11.228 1.00 33.44 336 THR A C 1
ATOM 2518 O O . THR A 1 336 ? 17.025 -12.517 -11.214 1.00 33.44 336 THR A O 1
ATOM 2521 N N . VAL A 1 337 ? 17.695 -14.440 -10.279 1.00 33.84 337 VAL A N 1
ATOM 2522 C CA . VAL A 1 337 ? 16.736 -14.430 -9.153 1.00 33.84 337 VAL A CA 1
ATOM 2523 C C . VAL A 1 337 ? 17.178 -13.446 -8.064 1.00 33.84 337 VAL A C 1
ATOM 2525 O O . VAL A 1 337 ? 16.343 -12.781 -7.455 1.00 33.84 337 VAL A O 1
ATOM 2528 N N . GLY A 1 338 ? 18.492 -13.257 -7.893 1.00 31.00 338 GLY A N 1
ATOM 2529 C CA . GLY A 1 338 ? 19.048 -12.238 -6.995 1.00 31.00 338 GLY A CA 1
ATOM 2530 C C . GLY A 1 338 ? 18.668 -10.804 -7.388 1.00 31.00 338 GLY A C 1
ATOM 2531 O O . GLY A 1 338 ? 18.399 -9.985 -6.512 1.00 31.00 338 GLY A O 1
ATOM 2532 N N . ALA A 1 339 ? 18.567 -10.502 -8.688 1.00 30.42 339 ALA A N 1
ATOM 2533 C CA . ALA A 1 339 ? 18.144 -9.185 -9.178 1.00 30.42 339 ALA A CA 1
ATOM 2534 C C . ALA A 1 339 ? 16.641 -8.932 -8.955 1.00 30.42 339 ALA A C 1
ATOM 2536 O O . ALA A 1 339 ? 16.248 -7.848 -8.530 1.00 30.42 339 ALA A O 1
ATOM 2537 N N . ILE A 1 340 ? 15.814 -9.960 -9.167 1.00 34.53 340 ILE A N 1
ATOM 2538 C CA . ILE A 1 340 ? 14.359 -9.923 -8.959 1.00 34.53 340 ILE A CA 1
ATOM 2539 C C . ILE A 1 340 ? 14.019 -9.720 -7.476 1.00 34.53 340 ILE A C 1
ATOM 2541 O O . ILE A 1 340 ? 13.199 -8.876 -7.126 1.00 34.53 340 ILE A O 1
ATOM 2545 N N . ALA A 1 341 ? 14.703 -10.435 -6.588 1.00 33.78 341 ALA A N 1
ATOM 2546 C CA . ALA A 1 341 ? 14.510 -10.303 -5.150 1.00 33.78 341 ALA A CA 1
ATOM 2547 C C . ALA A 1 341 ? 15.029 -8.976 -4.589 1.00 33.78 341 ALA A C 1
ATOM 2549 O O . ALA A 1 341 ? 14.431 -8.422 -3.671 1.00 33.78 341 ALA A O 1
ATOM 2550 N N . SER A 1 342 ? 16.102 -8.437 -5.175 1.00 31.50 342 SER A N 1
ATOM 2551 C CA . SER A 1 342 ? 16.614 -7.106 -4.835 1.00 31.50 342 SER A CA 1
ATOM 2552 C C . SER A 1 342 ? 15.643 -5.999 -5.254 1.00 31.50 342 SER A C 1
ATOM 2554 O O . SER A 1 342 ? 15.524 -5.009 -4.542 1.00 31.50 342 SER A O 1
ATOM 2556 N N . LEU A 1 343 ? 14.905 -6.174 -6.357 1.00 34.66 343 LEU A N 1
ATOM 2557 C CA . LEU A 1 343 ? 13.874 -5.233 -6.816 1.00 34.66 343 LEU A CA 1
ATOM 2558 C C . LEU A 1 343 ? 12.596 -5.297 -5.970 1.00 34.66 343 LEU A C 1
ATOM 2560 O O . LEU A 1 343 ? 12.053 -4.254 -5.621 1.00 34.66 343 LEU A O 1
ATOM 2564 N N . VAL A 1 344 ? 12.153 -6.493 -5.568 1.00 34.91 344 VAL A N 1
ATOM 2565 C CA . VAL A 1 344 ? 11.029 -6.651 -4.625 1.00 34.91 344 VAL A CA 1
ATOM 2566 C C . VAL A 1 344 ? 11.409 -6.125 -3.238 1.00 34.91 344 VAL A C 1
ATOM 2568 O O . VAL A 1 344 ? 10.632 -5.395 -2.630 1.00 34.91 344 VAL A O 1
ATOM 2571 N N . ALA A 1 345 ? 12.626 -6.400 -2.759 1.00 34.19 345 ALA A N 1
ATOM 2572 C CA . ALA A 1 345 ? 13.141 -5.822 -1.520 1.00 34.19 345 ALA A CA 1
ATOM 2573 C C . ALA A 1 345 ? 13.282 -4.294 -1.616 1.00 34.19 345 ALA A C 1
ATOM 2575 O O . ALA A 1 345 ? 12.925 -3.607 -0.668 1.00 34.19 345 ALA A O 1
ATOM 2576 N N . ALA A 1 346 ? 13.725 -3.743 -2.751 1.00 33.91 346 ALA A N 1
ATOM 2577 C CA . ALA A 1 346 ? 13.786 -2.298 -2.977 1.00 33.91 346 ALA A CA 1
ATOM 2578 C C . ALA A 1 346 ? 12.391 -1.653 -3.045 1.00 33.91 346 ALA A C 1
ATOM 2580 O O . ALA A 1 346 ? 12.210 -0.568 -2.502 1.00 33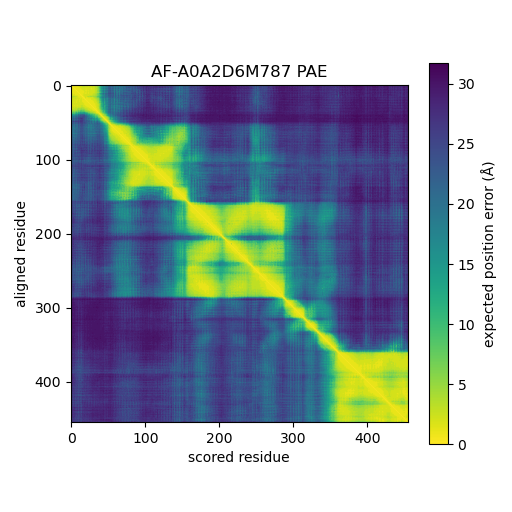.91 346 ALA A O 1
ATOM 2581 N N . GLY A 1 347 ? 11.396 -2.326 -3.633 1.00 33.03 347 GLY A N 1
ATOM 2582 C CA . GLY A 1 347 ? 9.996 -1.893 -3.624 1.00 33.03 347 GLY A CA 1
ATOM 2583 C C . GLY A 1 347 ? 9.390 -1.905 -2.218 1.00 33.03 347 GLY A C 1
ATOM 2584 O O . GLY A 1 347 ? 8.788 -0.924 -1.797 1.00 33.03 347 GLY A O 1
ATOM 2585 N N . VAL A 1 348 ? 9.632 -2.964 -1.438 1.00 34.56 348 VAL A N 1
ATOM 2586 C CA . VAL A 1 348 ? 9.178 -3.086 -0.039 1.00 34.56 348 VAL A CA 1
ATOM 2587 C C . VAL A 1 348 ? 9.899 -2.091 0.885 1.00 34.56 348 VAL A C 1
ATOM 2589 O O . VAL A 1 348 ? 9.273 -1.484 1.755 1.00 34.56 348 VAL A O 1
ATOM 2592 N N . LEU A 1 349 ? 11.200 -1.863 0.679 1.00 37.06 349 LEU A N 1
ATOM 2593 C CA . LEU A 1 349 ? 11.972 -0.841 1.393 1.00 37.06 349 LEU A CA 1
ATOM 2594 C C . LEU A 1 349 ? 11.547 0.577 0.987 1.00 37.06 349 LEU A C 1
ATOM 2596 O O . LEU A 1 349 ? 11.472 1.440 1.855 1.00 37.06 349 LEU A O 1
ATOM 2600 N N . GLY A 1 350 ? 11.203 0.810 -0.283 1.00 34.56 350 GLY A N 1
ATOM 2601 C CA . GLY A 1 350 ? 10.652 2.072 -0.787 1.00 34.56 350 GLY A CA 1
ATOM 2602 C C . GLY A 1 350 ? 9.256 2.381 -0.234 1.00 34.56 350 GLY A C 1
ATOM 2603 O O . GLY A 1 350 ? 8.970 3.519 0.131 1.00 34.56 350 GLY A O 1
ATOM 2604 N N . VAL A 1 351 ? 8.413 1.359 -0.072 1.00 34.16 351 VAL A N 1
ATOM 2605 C CA . VAL A 1 351 ? 7.104 1.456 0.594 1.00 34.16 351 VAL A CA 1
ATOM 2606 C C . VAL A 1 351 ? 7.265 1.795 2.081 1.00 34.16 351 VAL A C 1
ATOM 2608 O O . VAL A 1 351 ? 6.637 2.733 2.570 1.00 34.16 351 VAL A O 1
ATOM 2611 N N . ARG A 1 352 ? 8.177 1.119 2.794 1.00 39.47 352 ARG A N 1
ATOM 2612 C CA . ARG A 1 352 ? 8.509 1.441 4.196 1.00 39.47 352 ARG A CA 1
ATOM 2613 C C . ARG A 1 352 ? 9.117 2.845 4.346 1.00 39.47 352 ARG A C 1
ATOM 2615 O O . ARG A 1 352 ? 8.828 3.530 5.327 1.00 39.47 352 ARG A O 1
ATOM 2622 N N . TRP A 1 353 ? 9.917 3.283 3.373 1.00 39.69 353 TRP A N 1
ATOM 2623 C CA . TRP A 1 353 ? 10.500 4.628 3.287 1.00 39.69 353 TRP A CA 1
ATOM 2624 C C . TRP A 1 353 ? 9.431 5.722 3.122 1.00 39.69 353 TRP A C 1
ATOM 2626 O O . TRP A 1 353 ? 9.464 6.738 3.811 1.00 39.69 353 TRP A O 1
ATOM 2636 N N . LYS A 1 354 ? 8.428 5.498 2.264 1.00 36.91 354 LYS A N 1
ATOM 2637 C CA . LYS A 1 354 ? 7.302 6.428 2.054 1.00 36.91 354 LYS A CA 1
ATOM 2638 C C . LYS A 1 354 ? 6.357 6.481 3.267 1.00 36.91 354 LYS A C 1
ATOM 2640 O O . LYS A 1 354 ? 5.900 7.554 3.648 1.00 36.91 354 LYS A O 1
ATOM 2645 N N . MET A 1 355 ? 6.149 5.350 3.949 1.00 36.69 355 MET A N 1
ATOM 2646 C CA . MET A 1 355 ? 5.399 5.286 5.216 1.00 36.69 355 MET A CA 1
ATOM 2647 C C . MET A 1 355 ? 6.077 6.049 6.356 1.00 36.69 355 MET A C 1
ATOM 2649 O O . MET A 1 355 ? 5.399 6.691 7.154 1.00 36.69 355 MET A O 1
ATOM 2653 N N . THR A 1 356 ? 7.411 6.015 6.424 1.00 50.25 356 THR A N 1
ATOM 2654 C CA . THR A 1 356 ? 8.150 6.802 7.420 1.00 50.25 356 THR A CA 1
ATOM 2655 C C . THR A 1 356 ? 8.090 8.292 7.099 1.00 50.25 356 THR A C 1
ATOM 2657 O O . THR A 1 356 ? 7.923 9.080 8.021 1.00 50.25 356 THR A O 1
ATOM 2660 N N . GLN A 1 357 ? 8.107 8.691 5.820 1.00 46.31 357 GLN A N 1
ATOM 2661 C CA . GLN A 1 357 ? 7.924 10.098 5.435 1.00 46.31 357 GLN A CA 1
ATOM 2662 C C . GLN A 1 357 ? 6.552 10.676 5.805 1.00 46.31 357 GLN A C 1
ATOM 2664 O O . GLN A 1 357 ? 6.496 11.821 6.236 1.00 46.31 357 GLN A O 1
ATOM 2669 N N . ASN A 1 358 ? 5.469 9.898 5.729 1.00 43.19 358 ASN A N 1
ATOM 2670 C CA . ASN A 1 358 ? 4.130 10.386 6.095 1.00 43.19 358 ASN A CA 1
ATOM 2671 C C . ASN A 1 358 ? 3.908 10.516 7.617 1.00 43.19 358 ASN A C 1
ATOM 2673 O O . ASN A 1 358 ? 3.005 11.231 8.044 1.00 43.19 358 ASN A O 1
ATOM 2677 N N . ALA A 1 359 ? 4.718 9.834 8.435 1.00 46.41 359 ALA A N 1
ATOM 2678 C CA . ALA A 1 359 ? 4.697 9.930 9.899 1.00 46.41 359 ALA A CA 1
ATOM 2679 C C . ALA A 1 359 ? 5.728 10.930 10.460 1.00 46.41 359 ALA A C 1
ATOM 2681 O O . ALA A 1 359 ? 5.699 11.255 11.649 1.00 46.41 359 ALA A O 1
ATOM 2682 N N . LEU A 1 360 ? 6.657 11.395 9.623 1.00 55.50 360 LEU A N 1
ATOM 2683 C CA . LEU A 1 360 ? 7.688 12.347 10.004 1.00 55.50 360 LEU A CA 1
ATOM 2684 C C . LEU A 1 360 ? 7.125 13.768 9.950 1.00 55.50 360 LEU A C 1
ATOM 2686 O O . LEU A 1 360 ? 6.592 14.211 8.935 1.00 55.50 360 LEU A O 1
ATOM 2690 N N . ASP A 1 361 ? 7.298 14.509 11.041 1.00 74.62 361 ASP A N 1
ATOM 2691 C CA . ASP A 1 361 ? 7.131 15.957 10.999 1.00 74.62 361 ASP A CA 1
ATOM 2692 C C . ASP A 1 361 ? 8.107 16.550 9.957 1.00 74.62 361 ASP A C 1
ATOM 2694 O O . ASP A 1 361 ? 9.270 16.142 9.852 1.00 74.62 361 ASP A O 1
ATOM 2698 N N . GLU A 1 362 ? 7.623 17.520 9.183 1.00 75.62 362 GLU A N 1
ATOM 2699 C CA . GLU A 1 362 ? 8.355 18.186 8.104 1.00 75.62 362 GLU A CA 1
ATOM 2700 C C . GLU A 1 362 ? 9.712 18.748 8.575 1.00 75.62 362 GLU A C 1
ATOM 2702 O O . GLU A 1 362 ? 10.692 18.744 7.821 1.00 75.62 362 GLU A O 1
ATOM 2707 N N . MET A 1 363 ? 9.809 19.197 9.832 1.00 74.81 363 MET A N 1
ATOM 2708 C CA . MET A 1 363 ? 11.053 19.705 10.416 1.00 74.81 363 MET A CA 1
ATOM 2709 C C . MET A 1 363 ? 12.083 18.590 10.650 1.00 74.81 363 MET A C 1
ATOM 2711 O O . MET A 1 363 ? 13.281 18.781 10.398 1.00 74.81 363 MET A O 1
ATOM 2715 N N . THR A 1 364 ? 11.627 17.409 11.068 1.00 80.44 364 THR A N 1
ATOM 2716 C CA . THR A 1 364 ? 12.467 16.218 11.237 1.00 80.44 364 THR A CA 1
ATOM 2717 C C . THR A 1 364 ? 13.014 15.738 9.887 1.00 80.44 364 THR A C 1
ATOM 2719 O O . THR A 1 364 ? 14.217 15.491 9.778 1.00 80.44 364 THR A O 1
ATOM 2722 N N . ILE A 1 365 ? 12.188 15.716 8.829 1.00 79.19 365 ILE A N 1
ATOM 2723 C CA . ILE A 1 365 ? 12.632 15.370 7.462 1.00 79.19 365 ILE A CA 1
ATOM 2724 C C . ILE A 1 365 ? 13.718 16.336 6.983 1.00 79.19 365 ILE A C 1
ATOM 2726 O O . ILE A 1 365 ? 14.805 15.906 6.593 1.00 79.19 365 ILE A O 1
ATOM 2730 N N . LYS A 1 366 ? 13.465 17.648 7.060 1.00 84.12 366 LYS A N 1
ATOM 2731 C CA . LYS A 1 366 ? 14.426 18.674 6.617 1.00 84.12 366 LYS A CA 1
ATOM 2732 C C . LYS A 1 366 ? 15.760 18.577 7.354 1.00 84.12 366 LYS A C 1
ATOM 2734 O O . LYS A 1 366 ? 16.814 18.796 6.756 1.00 84.12 366 LYS A O 1
ATOM 2739 N N . SER A 1 367 ? 15.720 18.237 8.640 1.00 84.44 367 SER A N 1
ATOM 2740 C CA . SER A 1 367 ? 16.927 18.071 9.450 1.00 84.44 367 SER A CA 1
ATOM 2741 C C . SER A 1 367 ? 17.735 16.847 9.016 1.00 84.44 367 SER A C 1
ATOM 2743 O O . SER A 1 367 ? 18.945 16.958 8.825 1.00 84.44 367 SER A O 1
ATOM 2745 N N . LEU A 1 368 ? 17.075 15.709 8.777 1.00 85.56 368 LEU A N 1
ATOM 2746 C CA . LEU A 1 368 ? 17.718 14.490 8.276 1.00 85.56 368 LEU A CA 1
ATOM 2747 C C . LEU A 1 368 ? 18.319 14.688 6.875 1.00 85.56 368 LEU A C 1
ATOM 2749 O O . LEU A 1 368 ? 19.470 14.319 6.633 1.00 85.56 368 LEU A O 1
ATOM 2753 N N . GLU A 1 369 ? 17.589 15.345 5.971 1.00 85.06 369 GLU A N 1
ATOM 2754 C CA . GLU A 1 369 ? 18.101 15.701 4.643 1.00 85.06 369 GLU A CA 1
ATOM 2755 C C . GLU A 1 369 ? 19.318 16.629 4.719 1.00 85.06 369 GLU A C 1
ATOM 2757 O O . GLU A 1 369 ? 20.259 16.497 3.930 1.00 85.06 369 GLU A O 1
ATOM 2762 N N . SER A 1 370 ? 19.316 17.578 5.660 1.00 89.56 370 SER A N 1
ATOM 2763 C CA . SER A 1 370 ? 20.453 18.468 5.892 1.00 89.56 370 SER A CA 1
ATOM 2764 C C . SER A 1 370 ? 21.687 17.680 6.334 1.00 89.56 370 SER A C 1
ATOM 2766 O O . SER A 1 370 ? 22.751 17.843 5.732 1.00 89.56 370 SER A O 1
ATOM 2768 N N . SER A 1 371 ? 21.553 16.772 7.307 1.00 88.75 371 SER A N 1
ATOM 2769 C CA . SER A 1 371 ? 22.652 15.892 7.734 1.00 88.75 371 SER A CA 1
ATOM 2770 C C . SER A 1 371 ? 23.173 15.035 6.580 1.00 88.75 371 SER A C 1
ATOM 2772 O O . SER A 1 371 ? 24.380 14.975 6.344 1.00 88.75 371 SER A O 1
ATOM 2774 N N . GLN A 1 372 ? 22.286 14.443 5.776 1.00 90.69 372 GLN A N 1
ATOM 2775 C CA . GLN A 1 372 ? 22.690 13.643 4.617 1.00 90.69 372 GLN A CA 1
ATOM 2776 C C . GLN A 1 372 ? 23.459 14.470 3.570 1.00 90.69 372 GLN A C 1
ATOM 2778 O O . GLN A 1 372 ? 24.460 14.001 3.012 1.00 90.69 372 GLN A O 1
ATOM 2783 N N . LYS A 1 373 ? 23.045 15.721 3.325 1.00 88.00 373 LYS A N 1
ATOM 2784 C CA . LYS A 1 373 ? 23.764 16.653 2.438 1.00 88.00 373 LYS A CA 1
ATOM 2785 C C . LYS A 1 373 ? 25.157 16.981 2.975 1.00 88.00 373 LYS A C 1
ATOM 2787 O O . LYS A 1 373 ? 26.105 17.004 2.189 1.00 88.00 373 LYS A O 1
ATOM 2792 N N . ILE A 1 374 ? 25.305 17.189 4.286 1.00 92.75 374 ILE A N 1
ATOM 2793 C CA . ILE A 1 374 ? 26.608 17.462 4.913 1.00 92.75 374 ILE A CA 1
ATOM 2794 C C . ILE A 1 374 ? 27.537 16.250 4.780 1.00 92.75 374 ILE A C 1
ATOM 2796 O O . ILE A 1 374 ? 28.673 16.413 4.331 1.00 92.75 374 ILE A O 1
ATOM 2800 N N . ILE A 1 375 ? 27.054 15.037 5.069 1.00 93.00 375 ILE A N 1
ATOM 2801 C CA . ILE A 1 375 ? 27.829 13.793 4.908 1.00 93.00 375 ILE A CA 1
ATOM 2802 C C . ILE A 1 375 ? 28.308 13.648 3.465 1.00 93.00 375 ILE A C 1
ATOM 2804 O O . ILE A 1 375 ? 29.503 13.479 3.218 1.00 93.00 375 ILE A O 1
ATOM 2808 N N . THR A 1 376 ? 27.390 13.781 2.506 1.00 90.50 376 THR A N 1
ATOM 2809 C CA . THR A 1 376 ? 27.697 13.662 1.074 1.00 90.50 376 THR A CA 1
ATOM 2810 C C . THR A 1 376 ? 28.735 14.698 0.650 1.00 90.50 376 THR A C 1
ATOM 2812 O O . THR A 1 376 ? 29.694 14.371 -0.044 1.00 90.50 376 THR A O 1
ATOM 2815 N N . HIS A 1 377 ? 28.601 15.942 1.116 1.00 94.50 377 HIS A N 1
ATOM 2816 C CA . HIS A 1 377 ? 29.554 17.005 0.820 1.00 94.50 377 HIS A CA 1
ATOM 2817 C C . HIS A 1 377 ? 30.948 16.732 1.404 1.00 94.50 377 HIS A C 1
ATOM 2819 O O . HIS A 1 377 ? 31.956 16.921 0.717 1.00 94.50 377 HIS A O 1
ATOM 2825 N N . ARG A 1 378 ? 31.024 16.268 2.658 1.00 97.12 378 ARG A N 1
ATOM 2826 C CA . ARG A 1 378 ? 32.294 15.934 3.319 1.00 97.12 378 ARG A CA 1
ATOM 2827 C C . ARG A 1 378 ? 32.992 14.768 2.624 1.00 97.12 378 ARG A C 1
ATOM 2829 O O . ARG A 1 378 ? 34.190 14.858 2.361 1.00 97.12 378 ARG A O 1
ATOM 2836 N N . LEU A 1 379 ? 32.249 13.719 2.276 1.00 95.38 379 LEU A N 1
ATOM 2837 C CA . LEU A 1 379 ? 32.775 12.567 1.542 1.00 95.38 379 LEU A CA 1
ATOM 2838 C C . LEU A 1 379 ? 33.227 12.950 0.131 1.00 95.38 379 LEU A C 1
ATOM 2840 O O . LEU A 1 379 ? 34.329 12.590 -0.268 1.00 95.38 379 LEU A O 1
ATOM 2844 N N . HIS A 1 380 ? 32.451 13.769 -0.582 1.00 96.12 380 HIS A N 1
ATOM 2845 C CA . HIS A 1 380 ? 32.834 14.292 -1.896 1.00 96.12 380 HIS A CA 1
ATOM 2846 C C . HIS A 1 380 ? 34.139 15.089 -1.849 1.00 96.12 380 HIS A C 1
ATOM 2848 O O . HIS A 1 380 ? 35.009 14.919 -2.706 1.00 96.12 380 HIS A O 1
ATOM 2854 N N . LYS A 1 381 ? 34.309 15.938 -0.831 1.00 97.06 381 LYS A N 1
ATOM 2855 C CA . LYS A 1 381 ? 35.547 16.694 -0.631 1.00 97.06 381 LYS A CA 1
ATOM 2856 C C . LYS A 1 381 ? 36.744 15.763 -0.420 1.00 97.06 381 LYS A C 1
ATOM 2858 O O . LYS A 1 381 ? 37.749 15.934 -1.103 1.00 97.06 381 LYS A O 1
ATOM 2863 N N . ILE A 1 382 ? 36.612 14.777 0.468 1.00 96.69 382 ILE A N 1
ATOM 2864 C CA . ILE A 1 382 ? 37.665 13.789 0.751 1.00 96.69 382 ILE A CA 1
ATOM 2865 C C . ILE A 1 382 ? 38.010 12.993 -0.511 1.00 96.69 382 ILE A C 1
ATOM 2867 O O . ILE A 1 382 ? 39.181 12.881 -0.861 1.00 96.69 382 ILE A O 1
ATOM 2871 N N . TYR A 1 383 ? 37.000 12.513 -1.240 1.00 96.38 383 TYR A N 1
ATOM 2872 C CA . TYR A 1 383 ? 37.194 11.785 -2.493 1.00 96.38 383 TYR A CA 1
ATOM 2873 C C . TYR A 1 383 ? 38.025 12.597 -3.495 1.00 96.38 383 TYR A C 1
ATOM 2875 O O . TYR A 1 383 ? 38.971 12.083 -4.090 1.00 96.38 383 TYR A O 1
ATOM 2883 N N . ASN A 1 384 ? 37.715 13.887 -3.648 1.00 96.75 384 ASN A N 1
ATOM 2884 C CA . ASN A 1 384 ? 38.435 14.790 -4.546 1.00 96.75 384 ASN A CA 1
ATOM 2885 C C . ASN A 1 384 ? 39.865 15.116 -4.089 1.00 96.75 384 ASN A C 1
ATOM 2887 O O . ASN A 1 384 ? 40.711 15.418 -4.931 1.00 96.75 384 ASN A O 1
ATOM 2891 N N . GLU A 1 385 ? 40.131 15.105 -2.783 1.00 96.88 385 GLU A N 1
ATOM 2892 C CA . GLU A 1 385 ? 41.476 15.281 -2.223 1.00 96.88 385 GLU A CA 1
ATOM 2893 C C . GLU A 1 385 ? 42.341 14.034 -2.454 1.00 96.88 385 GLU A C 1
ATOM 2895 O O . GLU A 1 385 ? 43.516 14.160 -2.796 1.00 96.88 385 GLU A O 1
ATOM 2900 N N . GLU A 1 386 ? 41.756 12.839 -2.336 1.00 95.31 386 GLU A N 1
ATOM 2901 C CA . GLU A 1 386 ? 42.440 11.568 -2.602 1.00 95.31 386 GLU A CA 1
ATOM 2902 C C . GLU A 1 386 ? 42.639 11.299 -4.107 1.00 95.31 386 GLU A C 1
ATOM 2904 O O . GLU A 1 386 ? 43.593 10.619 -4.486 1.00 95.31 386 GLU A O 1
ATOM 2909 N N . ASN A 1 387 ? 41.791 11.867 -4.973 1.00 95.81 387 ASN A N 1
ATOM 2910 C CA . ASN A 1 387 ? 41.804 11.648 -6.425 1.00 95.81 387 ASN A CA 1
ATOM 2911 C C . ASN A 1 387 ? 42.036 12.953 -7.214 1.00 95.81 387 ASN A C 1
ATOM 2913 O O . ASN A 1 387 ? 41.177 13.376 -7.994 1.00 95.81 387 ASN A O 1
ATOM 2917 N N . PRO A 1 388 ? 43.209 13.605 -7.088 1.00 95.88 388 PRO A N 1
ATOM 2918 C CA . PRO A 1 388 ? 43.450 14.923 -7.684 1.00 95.88 388 PRO A CA 1
ATOM 2919 C C . PRO A 1 388 ? 43.380 14.934 -9.219 1.00 95.88 388 PRO A C 1
ATOM 2921 O O . PRO A 1 388 ? 43.091 15.974 -9.807 1.00 95.88 388 PRO A O 1
ATOM 2924 N N . ASN A 1 389 ? 43.611 13.785 -9.863 1.00 96.38 389 ASN A N 1
ATOM 2925 C CA . ASN A 1 389 ? 43.546 13.628 -11.320 1.00 96.38 389 ASN A CA 1
ATOM 2926 C C . ASN A 1 389 ? 42.138 13.279 -11.835 1.00 96.38 389 ASN A C 1
ATOM 2928 O O . ASN A 1 389 ? 41.919 13.316 -13.041 1.00 96.38 389 ASN A O 1
ATOM 2932 N N . ASN A 1 390 ? 41.201 12.936 -10.946 1.00 95.31 390 ASN A N 1
ATOM 2933 C CA . ASN A 1 390 ? 39.834 12.542 -11.286 1.00 95.31 390 ASN A CA 1
ATOM 2934 C C . ASN A 1 390 ? 38.835 13.230 -10.346 1.00 95.31 390 ASN A C 1
ATOM 2936 O O . ASN A 1 390 ? 38.114 12.588 -9.583 1.00 95.31 390 ASN A O 1
ATOM 2940 N N . ARG A 1 391 ? 38.860 14.566 -10.341 1.00 95.19 391 ARG A N 1
ATOM 2941 C CA . ARG A 1 391 ? 37.988 15.355 -9.469 1.00 95.19 391 ARG A CA 1
ATOM 2942 C C . ARG A 1 391 ? 36.567 15.344 -10.015 1.00 95.19 391 ARG A C 1
ATOM 2944 O O . ARG A 1 391 ? 36.338 15.777 -11.138 1.00 95.19 391 ARG A O 1
ATOM 2951 N N . LEU A 1 392 ? 35.630 14.934 -9.174 1.00 94.31 392 LEU A N 1
ATOM 2952 C CA . LEU A 1 392 ? 34.200 14.994 -9.435 1.00 94.31 392 LEU A CA 1
ATOM 2953 C C . LEU A 1 392 ? 33.694 16.429 -9.253 1.00 94.31 392 LEU A C 1
ATOM 2955 O O . LEU A 1 392 ? 33.971 17.076 -8.231 1.00 94.31 392 LEU A O 1
ATOM 2959 N N . GLY A 1 393 ? 32.909 16.906 -10.214 1.00 88.00 393 GLY A N 1
ATOM 2960 C CA . GLY A 1 393 ? 32.147 18.147 -10.147 1.00 88.00 393 GLY A CA 1
ATOM 2961 C C . GLY A 1 393 ? 31.064 18.128 -9.060 1.00 88.00 393 GLY A C 1
ATOM 2962 O O . GLY A 1 393 ? 30.778 17.108 -8.428 1.00 88.00 393 GLY A O 1
ATOM 2963 N N . ARG A 1 394 ? 30.445 19.286 -8.794 1.00 82.38 394 ARG A N 1
ATOM 2964 C CA . ARG A 1 394 ? 29.308 19.360 -7.857 1.00 82.38 394 ARG A CA 1
ATOM 2965 C C . ARG A 1 394 ? 28.140 18.538 -8.406 1.00 82.38 394 ARG A C 1
ATOM 2967 O O . ARG A 1 394 ? 27.706 18.785 -9.522 1.00 82.38 394 ARG A O 1
ATOM 2974 N N . GLY A 1 395 ? 27.621 17.617 -7.597 1.00 78.38 395 GLY A N 1
ATOM 2975 C CA . GLY A 1 395 ? 26.512 16.733 -7.979 1.00 78.38 395 GLY A CA 1
ATOM 2976 C C . GLY A 1 395 ? 26.936 15.448 -8.696 1.00 78.38 395 GLY A C 1
ATOM 2977 O O . GLY A 1 395 ? 26.098 14.582 -8.903 1.00 78.38 395 GLY A O 1
ATOM 2978 N N . GLU A 1 396 ? 28.223 15.280 -9.016 1.00 87.94 396 GLU A N 1
ATOM 2979 C CA . GLU A 1 396 ? 28.741 14.053 -9.646 1.00 87.94 396 GLU A CA 1
ATOM 2980 C C . GLU A 1 396 ? 29.108 12.966 -8.622 1.00 87.94 396 GLU A C 1
ATOM 2982 O O . GLU A 1 396 ? 29.424 11.834 -8.988 1.00 87.94 396 GLU A O 1
ATOM 2987 N N . PHE A 1 397 ? 29.048 13.280 -7.323 1.00 90.19 397 PHE A N 1
ATOM 2988 C CA . PHE A 1 397 ? 29.240 12.296 -6.261 1.00 90.19 397 PHE A CA 1
ATOM 2989 C C . PHE A 1 397 ? 27.998 11.404 -6.138 1.00 90.19 397 PHE A C 1
ATOM 2991 O O . PHE A 1 397 ? 27.018 11.747 -5.481 1.00 90.19 397 PHE A O 1
ATOM 2998 N N . THR A 1 398 ? 28.035 10.268 -6.830 1.00 89.38 398 THR A N 1
ATOM 2999 C CA . THR A 1 398 ? 26.948 9.278 -6.860 1.00 89.38 398 THR A CA 1
ATOM 3000 C C . THR A 1 398 ? 27.004 8.284 -5.691 1.00 89.38 398 THR A C 1
ATOM 3002 O O . THR A 1 398 ? 28.027 8.136 -5.019 1.00 89.38 398 THR A O 1
ATOM 3005 N N . ASN A 1 399 ? 25.930 7.505 -5.514 1.00 81.00 399 ASN A N 1
ATOM 3006 C CA . ASN A 1 399 ? 25.881 6.391 -4.556 1.00 81.00 399 ASN A CA 1
ATOM 3007 C C . ASN A 1 399 ? 26.991 5.351 -4.778 1.00 81.00 399 ASN A C 1
ATOM 3009 O O . ASN A 1 399 ? 27.433 4.715 -3.826 1.00 81.00 399 ASN A O 1
ATOM 3013 N N . GLN A 1 400 ? 27.475 5.185 -6.011 1.00 84.44 400 GLN A N 1
ATOM 3014 C CA . GLN A 1 400 ? 28.574 4.264 -6.297 1.00 84.44 400 GLN A CA 1
ATOM 3015 C C . GLN A 1 400 ? 29.881 4.723 -5.637 1.00 84.44 400 GLN A C 1
ATOM 3017 O O . GLN A 1 400 ? 30.569 3.904 -5.035 1.00 84.44 400 GLN A O 1
ATOM 3022 N N . HIS A 1 401 ? 30.180 6.025 -5.670 1.00 92.19 401 HIS A N 1
ATOM 3023 C CA . HIS A 1 401 ? 31.345 6.593 -4.985 1.00 92.19 401 HIS A CA 1
ATOM 3024 C C . HIS A 1 401 ? 31.208 6.485 -3.465 1.00 92.19 401 HIS A C 1
ATOM 3026 O O . HIS A 1 401 ? 32.177 6.183 -2.773 1.00 92.19 401 HIS A O 1
ATOM 3032 N N . PHE A 1 402 ? 29.993 6.672 -2.938 1.00 90.38 402 PHE A N 1
ATOM 3033 C CA . PHE A 1 402 ? 29.715 6.428 -1.524 1.00 90.38 402 PHE A CA 1
ATOM 3034 C C . PHE A 1 402 ? 30.014 4.974 -1.131 1.00 90.38 402 PHE A C 1
ATOM 3036 O O . PHE A 1 402 ? 30.734 4.746 -0.162 1.00 90.38 402 PHE A O 1
ATOM 3043 N N . LEU A 1 403 ? 29.517 3.993 -1.894 1.00 86.50 403 LEU A N 1
ATOM 3044 C CA . LEU A 1 403 ? 29.765 2.569 -1.637 1.00 86.50 403 LEU A CA 1
ATOM 3045 C C . LEU A 1 403 ? 31.246 2.197 -1.786 1.00 86.50 403 LEU A C 1
ATOM 3047 O O . LEU A 1 403 ? 31.760 1.396 -1.009 1.00 86.50 403 LEU A O 1
ATOM 3051 N N . GLU A 1 404 ? 31.953 2.800 -2.741 1.00 91.62 404 GLU A N 1
ATOM 3052 C CA . GLU A 1 404 ? 33.399 2.636 -2.899 1.00 91.62 404 GLU A CA 1
ATOM 3053 C C . GLU A 1 404 ? 34.161 3.171 -1.677 1.00 91.62 404 GLU A C 1
ATOM 3055 O O . GLU A 1 404 ? 35.016 2.475 -1.120 1.00 91.62 404 GLU A O 1
ATOM 3060 N N . MET A 1 405 ? 33.824 4.374 -1.200 1.00 93.75 405 MET A N 1
ATOM 3061 C CA . MET A 1 405 ? 34.396 4.931 0.029 1.00 93.75 405 MET A CA 1
ATOM 3062 C C . MET A 1 405 ? 34.039 4.089 1.253 1.00 93.75 405 MET A C 1
ATOM 3064 O O . MET A 1 405 ? 34.879 3.868 2.118 1.00 93.75 405 MET A O 1
ATOM 3068 N N . LEU A 1 406 ? 32.818 3.570 1.329 1.00 91.88 406 LEU A N 1
ATOM 3069 C CA . LEU A 1 406 ? 32.400 2.683 2.406 1.00 91.88 406 LEU A CA 1
ATOM 3070 C C . LEU A 1 406 ? 33.229 1.388 2.410 1.00 91.88 406 LEU A C 1
ATOM 3072 O O . LEU A 1 406 ? 33.691 0.961 3.466 1.00 91.88 406 LEU A O 1
ATOM 3076 N N . ALA A 1 407 ? 33.486 0.799 1.240 1.00 92.12 407 ALA A N 1
ATOM 3077 C CA . ALA A 1 407 ? 34.289 -0.415 1.107 1.00 92.12 407 ALA A CA 1
ATOM 3078 C C . ALA A 1 407 ? 35.780 -0.186 1.419 1.00 92.12 407 ALA A C 1
ATOM 3080 O O . ALA A 1 407 ? 36.426 -1.035 2.030 1.00 92.12 407 ALA A O 1
ATOM 3081 N N . THR A 1 408 ? 36.337 0.960 1.019 1.00 95.56 408 THR A N 1
ATOM 3082 C CA . THR A 1 408 ? 37.783 1.248 1.112 1.00 95.56 408 THR A CA 1
ATOM 3083 C C . THR A 1 408 ? 38.190 2.030 2.365 1.00 95.56 408 THR A C 1
ATOM 3085 O O . THR A 1 408 ? 39.349 1.981 2.789 1.00 95.56 408 THR A O 1
ATOM 3088 N N . ARG A 1 409 ? 37.254 2.776 2.959 1.00 95.94 409 ARG A N 1
ATOM 3089 C CA . ARG A 1 409 ? 37.469 3.758 4.034 1.00 95.94 409 ARG A CA 1
ATOM 3090 C C . ARG A 1 409 ? 36.380 3.690 5.107 1.00 95.94 409 ARG A C 1
ATOM 3092 O O . ARG A 1 409 ? 36.079 4.705 5.734 1.00 95.94 409 ARG A O 1
ATOM 3099 N N . ARG A 1 410 ? 35.828 2.504 5.383 1.00 95.75 410 ARG A N 1
ATOM 3100 C CA . ARG A 1 410 ? 34.756 2.318 6.381 1.00 95.75 410 ARG A CA 1
ATOM 3101 C C . ARG A 1 410 ? 34.957 3.094 7.694 1.00 95.75 410 ARG A C 1
ATOM 3103 O O . ARG A 1 410 ? 34.015 3.776 8.078 1.00 95.75 410 ARG A O 1
ATOM 3110 N N . PRO A 1 411 ? 36.138 3.102 8.355 1.00 97.56 411 PRO A N 1
ATOM 3111 C CA . PRO A 1 411 ? 36.309 3.845 9.610 1.00 97.56 411 PRO A CA 1
ATOM 3112 C C . PRO A 1 411 ? 36.133 5.363 9.464 1.00 97.56 411 PRO A C 1
ATOM 3114 O O . PRO A 1 411 ? 35.651 6.027 10.375 1.00 97.56 411 PRO A O 1
ATOM 3117 N N . LEU A 1 412 ? 36.516 5.925 8.314 1.00 96.00 412 LEU A N 1
ATOM 3118 C CA . LEU A 1 412 ? 36.348 7.347 8.022 1.00 96.00 412 LEU A CA 1
ATOM 3119 C C . LEU A 1 412 ? 34.883 7.679 7.729 1.00 96.00 412 LEU A C 1
ATOM 3121 O O . LEU A 1 412 ? 34.379 8.684 8.224 1.00 96.00 412 LEU A O 1
ATOM 3125 N N . VAL A 1 413 ? 34.207 6.826 6.951 1.00 94.81 413 VAL A N 1
ATOM 3126 C CA . VAL A 1 413 ? 32.775 6.973 6.660 1.00 94.81 413 VAL A CA 1
ATOM 3127 C C . VAL A 1 413 ? 31.958 6.846 7.945 1.00 94.81 413 VAL A C 1
ATOM 3129 O O . VAL A 1 413 ? 31.114 7.699 8.190 1.00 94.81 413 VAL A O 1
ATOM 3132 N N . GLN A 1 414 ? 32.280 5.872 8.804 1.00 97.19 414 GLN A N 1
ATOM 3133 C CA . GLN A 1 414 ? 31.675 5.71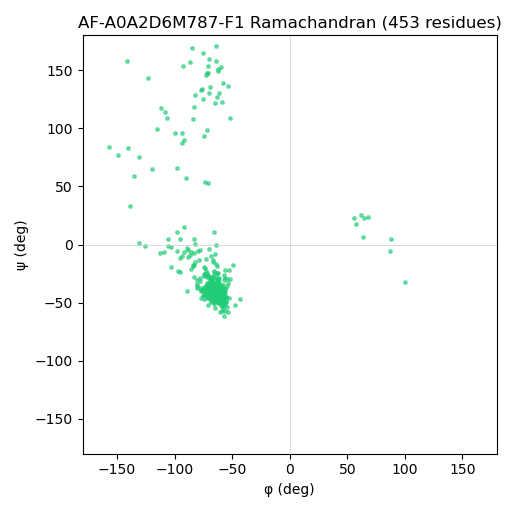2 10.128 1.00 97.19 414 GLN A CA 1
ATOM 3134 C C . GLN A 1 414 ? 31.875 6.959 10.985 1.00 97.19 414 GLN A C 1
ATOM 3136 O O . GLN A 1 414 ? 30.919 7.479 11.535 1.00 97.19 414 GLN A O 1
ATOM 3141 N N . LYS A 1 415 ? 33.090 7.512 11.033 1.00 97.25 415 LYS A N 1
ATOM 3142 C CA . LYS A 1 415 ? 33.344 8.729 11.809 1.00 97.25 415 LYS A CA 1
ATOM 3143 C C . LYS A 1 415 ? 32.486 9.914 11.346 1.00 97.25 415 LYS A C 1
ATOM 3145 O O . LYS A 1 415 ? 31.952 10.643 12.174 1.00 97.25 415 LYS A O 1
ATOM 3150 N N . ILE A 1 416 ? 32.368 10.129 10.033 1.00 95.19 416 ILE A N 1
ATOM 3151 C CA . ILE A 1 416 ? 31.526 11.208 9.489 1.00 95.19 416 ILE A CA 1
ATOM 3152 C C . ILE A 1 416 ? 30.046 10.923 9.770 1.00 95.19 416 ILE A C 1
ATOM 3154 O O . ILE A 1 416 ? 29.305 11.837 10.116 1.00 95.19 416 ILE A O 1
ATOM 3158 N N . TRP A 1 417 ? 29.629 9.662 9.655 1.00 95.88 417 TRP A N 1
ATOM 3159 C CA . TRP A 1 417 ? 28.285 9.220 10.005 1.00 95.88 417 TRP A CA 1
ATOM 3160 C C . TRP A 1 417 ? 27.955 9.519 11.471 1.00 95.88 417 TRP A C 1
ATOM 3162 O O . TRP A 1 417 ? 26.931 10.136 11.748 1.00 95.88 417 TRP A O 1
ATOM 3172 N N . ASP A 1 418 ? 28.857 9.185 12.393 1.00 96.06 418 ASP A N 1
ATOM 3173 C CA . ASP A 1 418 ? 28.664 9.401 13.826 1.00 96.06 418 ASP A CA 1
ATOM 3174 C C . ASP A 1 418 ? 28.542 10.885 14.183 1.00 96.06 418 ASP A C 1
ATOM 3176 O O . ASP A 1 418 ? 27.732 11.272 15.026 1.00 96.06 418 ASP A O 1
ATOM 3180 N N . GLU A 1 419 ? 29.336 11.733 13.530 1.00 95.62 419 GLU A N 1
ATOM 3181 C CA . GLU A 1 419 ? 29.314 13.177 13.757 1.00 95.62 419 GLU A CA 1
ATOM 3182 C C . GLU A 1 419 ? 27.988 13.807 13.296 1.00 95.62 419 GLU A C 1
ATOM 3184 O O . GLU A 1 419 ? 27.423 14.622 14.024 1.00 95.62 419 GLU A O 1
ATOM 3189 N N . GLU A 1 420 ? 27.468 13.407 12.132 1.00 95.19 420 GLU A N 1
ATOM 3190 C CA . GLU A 1 420 ? 26.338 14.083 11.472 1.00 95.19 420 GLU A CA 1
ATOM 3191 C C . GLU A 1 420 ? 24.963 13.435 11.741 1.00 95.19 420 GLU A C 1
ATOM 3193 O O . GLU A 1 420 ? 23.936 14.109 11.626 1.00 95.19 420 GLU A O 1
ATOM 3198 N N . MET A 1 421 ? 24.921 12.143 12.099 1.00 93.44 421 MET A N 1
ATOM 3199 C CA . MET A 1 421 ? 23.685 11.386 12.384 1.00 93.44 421 MET A CA 1
ATOM 3200 C C . MET A 1 421 ? 23.453 11.125 13.881 1.00 93.44 421 MET A C 1
ATOM 3202 O O . MET A 1 421 ? 22.492 10.448 14.258 1.00 93.44 421 MET A O 1
ATOM 3206 N N . SER A 1 422 ? 24.295 11.672 14.763 1.00 95.31 422 SER A N 1
ATOM 3207 C CA . SER A 1 422 ? 24.046 11.603 16.206 1.00 95.31 422 SER A CA 1
ATOM 3208 C C . SER A 1 422 ? 22.905 12.530 16.636 1.00 95.31 422 SER A C 1
ATOM 3210 O O . SER A 1 422 ? 22.782 13.658 16.165 1.00 95.31 422 SER A O 1
ATOM 3212 N N . LEU A 1 423 ? 22.128 12.129 17.644 1.00 91.06 423 LEU A N 1
ATOM 3213 C CA . LEU A 1 423 ? 21.097 12.956 18.286 1.00 91.06 423 LEU A CA 1
ATOM 3214 C C . LEU A 1 423 ? 21.658 14.282 18.826 1.00 91.06 423 LEU A C 1
ATOM 3216 O O . LEU A 1 423 ? 20.915 15.249 18.985 1.00 91.06 423 LEU A O 1
ATOM 3220 N N . LYS A 1 424 ? 22.973 14.352 19.079 1.00 91.00 424 LYS A N 1
ATOM 3221 C CA . LYS A 1 424 ? 23.665 15.593 19.450 1.00 91.00 424 LYS A CA 1
ATOM 3222 C C . LYS A 1 424 ? 23.706 16.596 18.298 1.00 91.00 424 LYS A C 1
ATOM 3224 O O . LYS A 1 424 ? 23.538 17.783 18.560 1.00 91.00 424 LYS A O 1
ATOM 3229 N N . ALA A 1 425 ? 23.868 16.140 17.054 1.00 87.62 425 ALA A N 1
ATOM 3230 C CA . ALA A 1 425 ? 23.805 17.000 15.871 1.00 87.62 425 ALA A CA 1
ATOM 3231 C C . ALA A 1 425 ? 22.411 17.633 15.700 1.00 87.62 425 ALA A C 1
ATOM 3233 O O . ALA A 1 425 ? 22.291 18.771 15.255 1.00 87.62 425 ALA A O 1
ATOM 3234 N N . PHE A 1 426 ? 21.363 16.939 16.156 1.00 88.62 426 PHE A N 1
ATOM 3235 C CA . PHE A 1 426 ? 19.975 17.411 16.111 1.00 88.62 426 PHE A CA 1
ATOM 3236 C C . PHE A 1 426 ? 19.545 18.229 17.340 1.00 88.62 426 PHE A C 1
ATOM 3238 O O . PHE A 1 426 ? 18.441 18.770 17.361 1.00 88.62 426 PHE A O 1
ATOM 3245 N N . ALA A 1 427 ? 20.397 18.370 18.362 1.00 85.69 427 ALA A N 1
ATOM 3246 C CA . ALA A 1 427 ? 20.033 19.002 19.634 1.00 85.69 427 ALA A CA 1
ATOM 3247 C C . ALA A 1 427 ? 19.674 20.499 19.525 1.00 85.69 427 ALA A C 1
ATOM 3249 O O . ALA A 1 427 ? 19.067 21.041 20.446 1.00 85.69 427 ALA A O 1
ATOM 3250 N N . GLY A 1 428 ? 20.034 21.160 18.418 1.00 85.19 428 GLY A N 1
ATOM 3251 C CA . GLY A 1 428 ? 19.683 22.557 18.146 1.00 85.19 428 GLY A CA 1
ATOM 3252 C C . GLY A 1 428 ? 18.214 22.793 17.777 1.00 85.19 428 GLY A C 1
ATOM 3253 O O . GLY A 1 428 ? 17.779 23.940 17.791 1.00 85.19 428 GLY A O 1
ATOM 3254 N N . ASN A 1 429 ? 17.452 21.736 17.483 1.00 86.31 429 ASN A N 1
ATOM 3255 C CA . ASN A 1 429 ? 16.044 21.827 17.102 1.00 86.31 429 ASN A CA 1
ATOM 3256 C C . ASN A 1 429 ? 15.179 21.143 18.180 1.00 86.31 429 ASN A C 1
ATOM 3258 O O . ASN A 1 429 ? 15.094 19.912 18.204 1.00 86.31 429 ASN A O 1
ATOM 3262 N N . PRO A 1 430 ? 14.563 21.908 19.104 1.00 84.38 430 PRO A N 1
ATOM 3263 C CA . PRO A 1 430 ? 13.832 21.348 20.245 1.00 84.38 430 PRO A CA 1
ATOM 3264 C C . PRO A 1 430 ? 12.574 20.568 19.843 1.00 84.38 430 PRO A C 1
ATOM 3266 O O . PRO A 1 430 ? 12.149 19.695 20.597 1.00 84.38 430 PRO A O 1
ATOM 3269 N N . ASP A 1 431 ? 12.029 20.846 18.658 1.00 85.81 431 ASP A N 1
ATOM 3270 C CA . ASP A 1 431 ? 10.773 20.271 18.167 1.00 85.81 431 ASP A CA 1
ATOM 3271 C C . ASP A 1 431 ? 10.962 18.948 17.400 1.00 85.81 431 ASP A C 1
ATOM 3273 O O . ASP A 1 431 ? 9.986 18.314 17.006 1.00 85.81 431 ASP A O 1
ATOM 3277 N N . ILE A 1 432 ? 12.207 18.490 17.208 1.00 89.12 432 ILE A N 1
ATOM 3278 C CA . ILE A 1 432 ? 12.475 17.229 16.510 1.00 89.12 432 ILE A CA 1
ATOM 3279 C C . ILE A 1 432 ? 12.035 16.036 17.358 1.00 89.12 432 ILE A C 1
ATOM 3281 O O . ILE A 1 432 ? 12.450 15.859 18.510 1.00 89.12 432 ILE A O 1
ATOM 3285 N N . ASN A 1 433 ? 11.282 15.133 16.732 1.00 87.75 433 ASN A N 1
ATOM 3286 C CA . ASN A 1 433 ? 10.958 13.844 17.320 1.00 87.75 433 ASN A CA 1
ATOM 3287 C C . ASN A 1 433 ? 12.196 12.928 17.324 1.00 87.75 433 ASN A C 1
ATOM 3289 O O . ASN A 1 433 ? 12.539 12.280 16.335 1.00 87.75 433 ASN A O 1
ATOM 3293 N N . LYS A 1 434 ? 12.867 12.858 18.476 1.00 89.62 434 LYS A N 1
ATOM 3294 C CA . LYS A 1 434 ? 14.107 12.089 18.665 1.00 89.62 434 LYS A CA 1
ATOM 3295 C C . LYS A 1 434 ? 13.938 10.586 18.440 1.00 89.62 434 LYS A C 1
ATOM 3297 O O . LYS A 1 434 ? 14.886 9.951 17.989 1.00 89.62 434 LYS A O 1
ATOM 3302 N N . ASN A 1 435 ? 12.758 10.030 18.722 1.00 86.12 435 ASN A N 1
ATOM 3303 C CA . ASN A 1 435 ? 12.491 8.606 18.500 1.00 86.12 435 ASN A CA 1
ATOM 3304 C C . ASN A 1 435 ? 12.456 8.296 17.000 1.00 86.12 435 ASN A C 1
ATOM 3306 O O . ASN A 1 435 ? 13.064 7.326 16.563 1.00 86.12 435 ASN A O 1
ATOM 3310 N N . LEU A 1 436 ? 11.838 9.173 16.203 1.00 81.81 436 LEU A N 1
ATOM 3311 C CA . LEU A 1 436 ? 11.819 9.024 14.746 1.00 81.81 436 LEU A CA 1
ATOM 3312 C C . LEU A 1 436 ? 13.212 9.186 14.134 1.00 81.81 436 LEU A C 1
ATOM 3314 O O . LEU A 1 436 ? 13.591 8.405 13.265 1.00 81.81 436 LEU A O 1
ATOM 3318 N N . VAL A 1 437 ? 14.005 10.153 14.611 1.00 87.44 437 VAL A N 1
ATOM 3319 C CA . VAL A 1 437 ? 15.410 10.280 14.187 1.00 87.44 437 VAL A CA 1
ATOM 3320 C C . VAL A 1 437 ? 16.191 9.012 14.515 1.00 87.44 437 VAL A C 1
ATOM 3322 O O . VAL A 1 437 ? 16.929 8.523 13.665 1.00 87.44 437 VAL A O 1
ATOM 3325 N N . PHE A 1 438 ? 16.008 8.453 15.713 1.00 90.94 438 PHE A N 1
ATOM 3326 C CA . PHE A 1 438 ? 16.667 7.213 16.112 1.00 90.94 438 PHE A CA 1
ATOM 3327 C C . PHE A 1 438 ? 16.318 6.052 15.172 1.00 90.94 438 PHE A C 1
ATOM 3329 O O . PHE A 1 438 ? 17.230 5.428 14.632 1.00 90.94 438 PHE A O 1
ATOM 3336 N N . GLU A 1 439 ? 15.028 5.795 14.935 1.00 83.88 439 GLU A N 1
ATOM 3337 C CA . GLU A 1 439 ? 14.563 4.709 14.059 1.00 83.88 439 GLU A CA 1
ATOM 3338 C C . GLU A 1 439 ? 15.065 4.874 12.620 1.00 83.88 439 GLU A C 1
ATOM 3340 O O . GLU A 1 439 ? 15.466 3.905 11.968 1.00 83.88 439 GLU A O 1
ATOM 3345 N N . TRP A 1 440 ? 15.077 6.110 12.119 1.00 83.50 440 TRP A N 1
ATOM 3346 C CA . TRP A 1 440 ? 15.516 6.399 10.760 1.00 83.50 440 TRP A CA 1
ATOM 3347 C C . TRP A 1 440 ? 17.027 6.220 10.594 1.00 83.50 440 TRP A C 1
ATOM 3349 O O . TRP A 1 440 ? 17.480 5.572 9.646 1.00 83.50 440 TRP A O 1
ATOM 3359 N N . VAL A 1 441 ? 17.811 6.728 11.551 1.00 88.44 441 VAL A N 1
ATOM 3360 C CA . VAL A 1 441 ? 19.263 6.520 11.584 1.00 88.44 441 VAL A CA 1
ATOM 3361 C C . VAL A 1 441 ? 19.582 5.033 11.738 1.00 88.44 441 VAL A C 1
ATOM 3363 O O . VAL A 1 441 ? 20.471 4.542 11.050 1.00 88.44 441 VAL A O 1
ATOM 3366 N N . GLU A 1 442 ? 18.823 4.284 12.543 1.00 91.06 442 GLU A N 1
ATOM 3367 C CA . GLU A 1 442 ? 18.986 2.833 12.671 1.00 91.06 442 GLU A CA 1
ATOM 3368 C C . GLU A 1 442 ? 18.748 2.109 11.339 1.00 91.06 442 GLU A C 1
ATOM 3370 O O . GLU A 1 442 ? 19.545 1.256 10.937 1.00 91.06 442 GLU A O 1
ATOM 3375 N N . GLY A 1 443 ? 17.677 2.470 10.626 1.00 80.38 443 GLY A N 1
ATOM 3376 C CA . GLY A 1 443 ? 17.364 1.920 9.310 1.00 80.38 443 GLY A CA 1
ATOM 3377 C C . GLY A 1 443 ? 18.480 2.173 8.295 1.00 80.38 443 GLY A C 1
ATOM 3378 O O . GLY A 1 443 ? 18.916 1.245 7.610 1.00 80.38 443 GLY A O 1
ATOM 3379 N N . LEU A 1 444 ? 18.994 3.403 8.234 1.00 78.81 444 LEU A N 1
ATOM 3380 C CA . LEU A 1 444 ? 20.089 3.748 7.328 1.00 78.81 444 LEU A CA 1
ATOM 3381 C C . LEU A 1 444 ? 21.419 3.101 7.709 1.00 78.81 444 LEU A C 1
ATOM 3383 O O . LEU A 1 444 ? 22.123 2.611 6.824 1.00 78.81 444 LEU A O 1
ATOM 3387 N N . SER A 1 445 ? 21.754 3.055 8.998 1.00 88.38 445 SER A N 1
ATOM 3388 C CA . SER A 1 445 ? 22.921 2.335 9.516 1.00 88.38 445 SER A CA 1
ATOM 3389 C C . SER A 1 445 ? 22.873 0.866 9.095 1.00 88.38 445 SER A C 1
ATOM 3391 O O . SER A 1 445 ? 23.834 0.345 8.532 1.00 88.38 445 SER A O 1
ATOM 3393 N N . ARG A 1 446 ? 21.710 0.219 9.226 1.00 84.94 446 ARG A N 1
ATOM 3394 C CA . ARG A 1 446 ? 21.515 -1.177 8.815 1.00 84.94 446 ARG A CA 1
ATOM 3395 C C . ARG A 1 446 ? 21.721 -1.387 7.313 1.00 84.94 446 ARG A C 1
ATOM 3397 O O . ARG A 1 446 ? 22.392 -2.339 6.926 1.00 84.94 446 ARG A O 1
ATOM 3404 N N . ILE A 1 447 ? 21.174 -0.505 6.474 1.00 76.06 447 ILE A N 1
ATOM 3405 C CA . ILE A 1 447 ? 21.291 -0.598 5.006 1.00 76.06 447 ILE A CA 1
ATOM 3406 C C . ILE A 1 447 ? 22.728 -0.334 4.542 1.00 76.06 447 ILE A C 1
ATOM 3408 O O . ILE A 1 447 ? 23.233 -1.014 3.652 1.00 76.06 447 ILE A O 1
ATOM 3412 N N . SER A 1 448 ? 23.394 0.648 5.148 1.00 79.25 448 SER A N 1
ATOM 3413 C CA . SER A 1 448 ? 24.771 1.024 4.814 1.00 79.25 448 SER A CA 1
ATOM 3414 C C . SER A 1 448 ? 25.823 0.147 5.498 1.00 79.25 448 SER A C 1
ATOM 3416 O O . SER A 1 448 ? 27.007 0.280 5.207 1.00 79.25 448 SER A O 1
ATOM 3418 N N . GLY A 1 449 ? 25.429 -0.748 6.408 1.00 88.56 449 GLY A N 1
ATOM 3419 C CA . GLY A 1 449 ? 26.365 -1.511 7.231 1.00 88.56 449 GLY A CA 1
ATOM 3420 C C . GLY A 1 449 ? 27.229 -0.628 8.140 1.00 88.56 449 GLY A C 1
ATOM 3421 O O . GLY A 1 449 ? 28.344 -1.020 8.483 1.00 88.56 449 GLY A O 1
ATOM 3422 N N . LEU A 1 450 ? 26.760 0.567 8.494 1.00 93.81 450 LEU A N 1
ATOM 3423 C CA . LEU A 1 450 ? 27.389 1.450 9.474 1.00 93.81 450 LEU A CA 1
ATOM 3424 C C . LEU A 1 450 ? 26.781 1.197 10.856 1.00 93.81 450 LEU A C 1
ATOM 3426 O O . LEU A 1 450 ? 25.627 0.790 10.972 1.00 93.81 450 LEU A O 1
ATOM 3430 N N . ASP A 1 451 ? 27.539 1.465 11.911 1.00 96.62 451 ASP A N 1
ATOM 3431 C CA . ASP A 1 451 ? 27.022 1.431 13.277 1.00 96.62 451 ASP A CA 1
ATOM 3432 C C . ASP A 1 451 ? 26.087 2.634 13.503 1.00 96.62 451 ASP A C 1
ATOM 3434 O O . ASP A 1 451 ? 26.251 3.691 12.882 1.00 96.62 451 ASP A O 1
ATOM 3438 N N . ASN A 1 452 ? 25.053 2.469 14.333 1.00 95.31 452 ASN A N 1
ATOM 3439 C CA . ASN A 1 452 ? 24.143 3.561 14.688 1.00 95.31 452 ASN A CA 1
ATOM 3440 C C . ASN A 1 452 ? 24.772 4.387 15.823 1.00 95.31 452 ASN A C 1
ATOM 3442 O O . ASN A 1 452 ? 24.943 3.842 16.911 1.00 95.31 452 ASN A O 1
ATOM 3446 N N . PRO A 1 453 ? 25.065 5.687 15.629 1.00 94.50 453 PRO A N 1
ATOM 3447 C CA . PRO A 1 453 ? 25.732 6.510 16.643 1.00 94.50 453 PRO A CA 1
ATOM 3448 C C . PRO A 1 453 ? 24.876 6.837 17.870 1.00 94.50 453 PRO A C 1
ATOM 3450 O O . PRO A 1 453 ? 25.341 7.520 18.784 1.00 94.50 453 PRO A O 1
ATOM 3453 N N . ASN A 1 454 ? 23.610 6.421 17.867 1.00 94.25 454 ASN A N 1
ATOM 3454 C CA . ASN A 1 454 ? 22.656 6.677 18.940 1.00 94.25 454 ASN A CA 1
ATOM 3455 C C . ASN A 1 454 ? 22.412 5.459 19.842 1.00 94.25 454 ASN A C 1
ATOM 3457 O O . ASN A 1 454 ? 21.644 5.577 20.798 1.00 94.25 454 ASN A O 1
ATOM 3461 N N . VAL A 1 455 ? 23.040 4.320 19.528 1.00 90.81 455 VAL A N 1
ATOM 3462 C CA . VAL A 1 455 ? 23.093 3.102 20.354 1.00 90.81 455 VAL A CA 1
ATOM 3463 C C . VAL A 1 455 ? 24.350 3.152 21.209 1.00 90.81 455 VAL A C 1
ATOM 3465 O O . VAL A 1 455 ? 24.240 2.853 22.419 1.00 90.81 455 VAL A O 1
#

Mean predicted aligned error: 20.52 Å

Secondary structure (DSSP, 8-state):
-HHHHHHHHHHHHHTT-HHHHHHHHHHHHHHHHHHH-TT---TTSTTSS---HHHHHHHHHHHHHHHHHHHHHHHHHHHHHHHHHHHHHHHHHHHHHHHHHHH-TT--SGGGS-HHHHHHHHHHHHHHHHHHHHHHS-HHHHHHHHHHHHHHHTT---PPPPHHHHHHHHHHHHHHHHHHHHHHHHHHHHHHHHHHHHHHHHH--TTHHHHHHHHHHHHHHHHHHHHHHHHHHHHHHTSTTGGGSPPHHHHHHS-HHHHHHHHHHHHHHHHHHHHHHHHHHHHHHTT--THHHHHHHHHHHHHHHHHHHHHHHTT---HHHHHHHHHHHHTT--HHHHHHHHHHHHHHHHHHHHHHHHHS-HHHHHHHHHHHHHHHHHHHHHHHHH-TTSPPPTT---HHHHHHHHHHHHHHHHHHHHHHHSTTTTTT-TTS-HHHHHHHHHHHHHHHTPPPTT-

Sequence (455 aa):
MINKLINLATYLNKTGFSKEADELDWIIKKSYDFADNPAGVHEESFARSTGNSGDLDRVSRAIDVGDASDAEIRTMMREEATPEIIELCASEIADALDEFIAENPGINTTSDLSNSKKVEIKKRATKYAIEEYKRRHSEEELIGDYLNEVYRRLGIDSSPPGLEQLLQRYLYDFIYQFVFGFIDNFVLIIAASVLDKMLESTFGAKGFGSLVSAGAGNLISDVMGDVGGVTVEEAIESTSLARKMATDEQLELASPLAQLLMESATTTGVAAGCIVGAVIGLAIVKGVGSIALVWSAARAGEPIAQAVLQASRAGAASISSFEAIAAATITTGTITVGAIASLVAAGVLGVRWKMTQNALDEMTIKSLESSQKIITHRLHKIYNEENPNNRLGRGEFTNQHFLEMLATRRPLVQKIWDEEMSLKAFAGNPDINKNLVFEWVEGLSRISGLDNPNV

Solvent-accessible surface area (backbone atoms only — not comparable to full-atom values): 24590 Å² total; per-residue (Å²): 109,68,70,59,51,54,53,48,24,55,47,32,46,74,73,70,41,49,69,63,15,52,52,45,50,51,52,52,52,51,55,49,56,46,72,77,44,80,86,72,78,65,77,83,71,69,82,76,81,66,100,50,73,64,57,59,56,49,51,51,51,51,50,56,53,49,55,52,48,52,55,49,49,58,46,50,55,46,61,66,49,41,60,59,44,49,50,42,24,52,52,39,38,50,53,57,46,52,55,50,33,73,78,34,86,88,45,89,49,81,83,72,52,53,70,68,55,54,52,50,47,51,53,52,16,47,53,49,22,52,54,51,50,53,67,74,44,47,73,67,53,58,50,46,55,51,49,39,54,51,32,56,76,70,72,43,89,61,46,57,51,51,71,69,18,45,50,48,36,28,52,49,45,18,51,36,27,18,48,20,21,18,42,23,33,23,42,22,48,49,45,18,57,51,40,31,53,50,37,33,73,74,66,69,43,84,70,67,30,52,60,55,16,43,52,52,11,45,54,56,10,51,57,49,10,52,55,50,20,53,56,47,45,56,55,46,59,75,36,81,63,50,82,56,32,48,49,71,68,13,44,73,61,31,55,72,66,56,44,48,51,46,60,44,18,39,57,52,12,27,54,52,11,30,52,53,14,38,54,52,25,51,30,60,78,70,68,46,83,59,62,65,63,54,50,52,51,55,60,65,42,47,63,55,54,49,50,53,54,49,38,63,73,64,70,51,94,46,74,68,62,57,52,52,57,56,56,64,58,70,75,68,84,45,80,72,57,53,53,54,52,50,50,52,48,47,51,54,50,49,51,54,51,53,55,50,55,75,72,45,55,70,68,43,51,54,50,53,53,48,32,53,51,50,49,51,51,53,50,46,52,51,52,32,68,77,29,73,91,66,60,68,58,93,85,60,73,45,72,65,56,52,52,49,44,44,75,77,36,42,73,61,49,43,52,49,45,38,62,47,64,16,67,73,60,50,61,88,47,88,86,48,58,62,68,59,52,49,54,52,43,43,52,49,14,62,76,71,74,39,81,48,63,79,118

Radius of gyration: 33.01 Å; Cα contacts (8 Å, |Δi|>4): 326; chains: 1; bounding box: 82×73×96 Å

Foldseek 3Di:
DLVVLLVVLVVCCVVPVPVVSVVSVVVSVVVVVCVVPVPPDDPPVPPPDDPPPPVVVVVVVVVVVLVVLLVVLVVVVCVVVVVQLVVQLVVQLVVLVVVVCVVPVVDDDPVSDDPVVVVVSSVVSSVVSVVVSCVVAPPCNVVLVSVCSSCVVVVNNQRQADPVQLVLLLVLLLQLLLQLLQLLLQQLLQQLLVQQVVCCVPPVDPPPSNVVSNVVSNVVSNVVSVVRSVVVNVVVCPDPSVVSHQDPSSLVVYDPVSVLSNVVSNVNSNLNNNLNSNLVNVCVSVVPPPPVVVVVVVVVCVVVVVLVVVCVVVVDPDPVSVVVVVVVQVPPPDPSSVVSSVSVVVVVVVSVVVVLVVVFDPVQVVLVVVLVVVLLVVLLVVVCVVCVPDRDDVPRSDVVSVLVCCVVPVVVSLVSLLVRLEVVVVPVPPPGDVVSSQVVLVVVCVVSVHDRNHD